Protein AF-A0A2A9P9K8-F1 (afdb_monomer)

Nearest PDB structures (foldseek):
  8hx8-assembly1_B  TM=4.890E-01  e=7.212E-25  Streptomyces venezuelae
  8hx8-assembly1_A  TM=4.805E-01  e=5.426E-25  Streptomyces venezuelae
  8hx7-assembly1_A  TM=4.599E-01  e=1.757E-21  Streptomyces venezuelae
  8gr3-assembly4_D  TM=8.710E-01  e=7.041E-13  Methanocaldococcus jannaschii DSM 2661
  7d95-assembly1_B  TM=8.627E-01  e=1.612E-11  Methanocaldococcus jannaschii DSM 2661

Organism: Ophiocordyceps unilateralis (NCBI:txid268505)

Foldseek 3Di:
DDDPDLDDPDDPAQAEEEEEDLPDPCSLLVLVLLCVLVHDSYFYAYAYLQQAHFPPDPDGGDDLVRVVVCLLQHLAYEYEAYDDALVDCSRRRSLLSVLPDFQHAYEYEASSQRVNQVNQQKDKDFDPVFFQQQDWFWKCFDCDQLCPPQHIWIFRAHGRMAIGLPLVVDDPVCCVPVQQAQGPRRNQKGQTIWTDDPPDIGGAKIAGNRGNYIYGNTDCSDPRTDCSSSSSSSRSSSSSNVSCVVVVRDRDNPPPPPSQSCNDCCNQVNDCVRPPCVPWQLNVLCCDDPNVPQFAFDWDKDWAADDPPDDPVNVCVVVVVDPVHDKDKDQQPQCPDPDDPVRFKIWIFPPLLQFWKWFAAQQDQWIKTWGHADPPGHIDIGTRGADQDPVRGGQLSRSVNSQVVSVVRNDDDDDDPDDPDQWDWDDDAAVLSVCCNSPNPPDDPDDPDPHTRDITTTGRAIKMDGPVTIMHIDTD

Structure (mmCIF, N/CA/C/O backbone):
data_AF-A0A2A9P9K8-F1
#
_entry.id   AF-A0A2A9P9K8-F1
#
loop_
_atom_site.group_PDB
_atom_site.id
_atom_site.type_symbol
_atom_site.label_atom_id
_atom_site.label_alt_id
_atom_site.label_comp_id
_atom_site.label_asym_id
_atom_site.label_entity_id
_atom_site.label_seq_id
_atom_site.pdbx_PDB_ins_code
_atom_site.Cartn_x
_atom_site.Cartn_y
_atom_site.Cartn_z
_atom_site.occupancy
_atom_site.B_iso_or_equiv
_atom_site.auth_seq_id
_atom_site.auth_comp_id
_atom_site.auth_asym_id
_atom_site.auth_atom_id
_atom_site.pdbx_PDB_model_num
ATOM 1 N N . MET A 1 1 ? -36.227 -5.722 -8.461 1.00 32.00 1 MET A N 1
ATOM 2 C CA . MET A 1 1 ? -35.498 -5.065 -7.355 1.00 32.00 1 MET A CA 1
ATOM 3 C C . MET A 1 1 ? -34.365 -4.278 -7.977 1.00 32.00 1 MET A C 1
ATOM 5 O O . MET A 1 1 ? -33.626 -4.856 -8.762 1.00 32.00 1 MET A O 1
ATOM 9 N N . ALA A 1 2 ? -34.315 -2.970 -7.740 1.00 25.69 2 ALA A N 1
ATOM 10 C CA . ALA A 1 2 ? -33.280 -2.108 -8.296 1.00 25.69 2 ALA A CA 1
ATOM 11 C C . ALA A 1 2 ? -31.915 -2.490 -7.704 1.00 25.69 2 ALA A C 1
ATOM 13 O O . ALA A 1 2 ? -31.801 -2.680 -6.495 1.00 25.69 2 ALA A O 1
ATOM 14 N N . VAL A 1 3 ? -30.907 -2.633 -8.565 1.00 25.88 3 VAL A N 1
ATOM 15 C CA . VAL A 1 3 ? -29.504 -2.746 -8.154 1.00 25.88 3 VAL A CA 1
ATOM 16 C C . VAL A 1 3 ? -29.149 -1.425 -7.463 1.00 25.88 3 VAL A C 1
ATOM 18 O O . VAL A 1 3 ? -29.351 -0.382 -8.087 1.00 25.88 3 VAL A O 1
ATOM 21 N N . PRO A 1 4 ? -28.702 -1.420 -6.194 1.00 31.06 4 PRO A N 1
ATOM 22 C CA . PRO A 1 4 ? -28.318 -0.182 -5.533 1.00 31.06 4 PRO A CA 1
ATOM 23 C C . PRO A 1 4 ? -27.170 0.468 -6.311 1.00 31.06 4 PRO A C 1
ATOM 25 O O . PRO A 1 4 ? -26.248 -0.211 -6.768 1.00 31.06 4 PRO A O 1
ATOM 28 N N . ASP A 1 5 ? -27.277 1.780 -6.495 1.00 34.22 5 ASP A N 1
ATOM 29 C CA . ASP A 1 5 ? -26.280 2.610 -7.162 1.00 34.22 5 ASP A CA 1
ATOM 30 C C . ASP A 1 5 ? -24.908 2.400 -6.494 1.00 34.22 5 ASP A C 1
ATOM 32 O O . ASP A 1 5 ? -24.740 2.627 -5.296 1.00 34.22 5 ASP A O 1
ATOM 36 N N . LYS A 1 6 ? -23.940 1.872 -7.255 1.00 40.66 6 LYS A N 1
ATOM 37 C CA . LYS A 1 6 ? -22.604 1.492 -6.759 1.00 40.66 6 LYS A CA 1
ATOM 38 C C . LYS A 1 6 ? -21.662 2.690 -6.602 1.00 40.66 6 LYS A C 1
ATOM 40 O O . LYS A 1 6 ? -20.523 2.513 -6.164 1.00 40.66 6 LYS A O 1
ATOM 45 N N . THR A 1 7 ? -22.100 3.891 -6.967 1.00 45.28 7 THR A N 1
ATOM 46 C CA . THR A 1 7 ? -21.270 5.092 -6.895 1.00 45.28 7 THR A CA 1
ATOM 47 C C . THR A 1 7 ? -21.115 5.572 -5.448 1.00 45.28 7 THR A C 1
ATOM 49 O O . THR A 1 7 ? -22.066 5.604 -4.670 1.00 45.28 7 THR A O 1
ATOM 52 N N . LEU A 1 8 ? -19.879 5.900 -5.046 1.00 53.38 8 LEU A N 1
ATOM 53 C CA . LEU A 1 8 ? -19.629 6.593 -3.778 1.00 53.38 8 LEU A CA 1
ATOM 54 C C . LEU A 1 8 ? -20.447 7.898 -3.785 1.00 53.38 8 LEU A C 1
ATOM 56 O O . LEU A 1 8 ? -20.422 8.600 -4.800 1.00 53.38 8 LEU A O 1
ATOM 60 N N . PRO A 1 9 ? -21.159 8.248 -2.697 1.00 48.91 9 PRO A N 1
ATOM 61 C CA . PRO A 1 9 ? -21.956 9.468 -2.662 1.00 48.91 9 PRO A CA 1
ATOM 62 C C . PRO A 1 9 ? -21.071 10.669 -3.001 1.00 48.91 9 PRO A C 1
ATOM 64 O O . PRO A 1 9 ? -19.981 10.812 -2.438 1.00 48.91 9 PRO A O 1
ATOM 67 N N . ALA A 1 10 ? -21.534 11.511 -3.932 1.00 47.47 10 ALA A N 1
ATOM 68 C CA . ALA A 1 10 ? -20.803 12.685 -4.398 1.00 47.47 10 ALA A CA 1
ATOM 69 C C . ALA A 1 10 ? -20.340 13.517 -3.194 1.00 47.47 10 ALA A C 1
ATOM 71 O O . ALA A 1 10 ? -21.149 14.070 -2.445 1.00 47.47 10 ALA A O 1
ATOM 72 N N . ALA A 1 11 ? -19.028 13.544 -2.956 1.00 51.94 11 ALA A N 1
ATOM 73 C CA . ALA A 1 11 ? -18.490 14.154 -1.756 1.00 51.94 11 ALA A CA 1
ATOM 74 C C . ALA A 1 11 ? -18.566 15.682 -1.878 1.00 51.94 11 ALA A C 1
ATOM 76 O O . ALA A 1 11 ? -18.046 16.283 -2.814 1.00 51.94 11 ALA A O 1
ATOM 77 N N . THR A 1 12 ? -19.202 16.327 -0.902 1.00 55.38 12 THR A N 1
ATOM 78 C CA . THR A 1 12 ? -19.266 17.795 -0.792 1.00 55.38 12 THR A CA 1
ATOM 79 C C . THR A 1 12 ? -17.935 18.412 -0.345 1.00 55.38 12 THR A C 1
ATOM 81 O O . THR A 1 12 ? -17.762 19.626 -0.417 1.00 55.38 12 THR A O 1
ATOM 84 N N . ARG A 1 13 ? -16.986 17.581 0.115 1.00 69.00 13 ARG A N 1
ATOM 85 C CA . ARG A 1 13 ? -15.635 17.951 0.562 1.00 69.00 13 ARG A CA 1
ATOM 86 C C . ARG A 1 13 ? -14.638 16.817 0.278 1.00 69.00 13 ARG A C 1
ATOM 88 O O . ARG A 1 13 ? -15.048 15.655 0.329 1.00 69.00 13 ARG A O 1
ATOM 95 N N . PRO A 1 14 ? -13.343 17.115 0.054 1.00 77.88 14 PRO A N 1
ATOM 96 C CA . PRO A 1 14 ? -12.322 16.088 -0.144 1.00 77.88 14 PRO A CA 1
ATOM 97 C C . PRO A 1 14 ? -12.231 15.163 1.073 1.00 77.88 14 PRO A C 1
ATOM 99 O O . PRO A 1 14 ? -12.346 15.624 2.213 1.00 77.88 14 PRO A O 1
ATOM 102 N N . ARG A 1 15 ? -12.059 13.863 0.832 1.00 86.69 15 ARG A N 1
ATOM 103 C CA . ARG A 1 15 ? -11.914 12.818 1.853 1.00 86.69 15 ARG A CA 1
ATOM 104 C C . ARG A 1 15 ? -10.463 12.717 2.304 1.00 86.69 15 ARG A C 1
ATOM 106 O O . ARG A 1 15 ? -9.562 12.962 1.509 1.00 86.69 15 ARG A O 1
ATOM 113 N N . ARG A 1 16 ? -10.227 12.368 3.568 1.00 90.31 16 ARG A N 1
ATOM 114 C CA . ARG A 1 16 ? -8.875 12.284 4.141 1.00 90.31 16 ARG A CA 1
ATOM 115 C C . ARG A 1 16 ? -8.648 10.923 4.781 1.00 90.31 16 ARG A C 1
ATOM 117 O O . ARG A 1 16 ? -9.420 10.526 5.649 1.00 90.31 16 ARG A O 1
ATOM 124 N N . ILE A 1 17 ? -7.580 10.241 4.387 1.00 92.56 17 ILE A N 1
ATOM 125 C CA . ILE A 1 17 ? -7.113 9.010 5.028 1.00 92.56 17 ILE A CA 1
ATOM 126 C C . ILE A 1 17 ? -5.748 9.273 5.658 1.00 92.56 17 ILE A C 1
ATOM 128 O O . ILE A 1 17 ? -4.880 9.876 5.027 1.00 92.56 17 ILE A O 1
ATOM 132 N N . LEU A 1 18 ? -5.568 8.812 6.893 1.00 93.38 18 LEU A N 1
ATOM 133 C CA . LEU A 1 18 ? -4.244 8.667 7.490 1.00 93.38 18 LEU A CA 1
ATOM 134 C C . LEU A 1 18 ? -3.729 7.266 7.168 1.00 93.38 18 LEU A C 1
ATOM 136 O O . LEU A 1 18 ? -4.405 6.281 7.450 1.00 93.38 18 LEU A O 1
ATOM 140 N N . PHE A 1 19 ? -2.549 7.170 6.581 1.00 93.38 19 PHE A N 1
ATOM 141 C CA . PHE A 1 19 ? -1.858 5.916 6.339 1.00 93.38 19 PHE A CA 1
ATOM 142 C C . PHE A 1 19 ? -0.693 5.801 7.318 1.00 93.38 19 PHE A C 1
ATOM 144 O O . PHE A 1 19 ? 0.174 6.672 7.350 1.00 93.38 19 PHE A O 1
ATOM 151 N N . LEU A 1 20 ? -0.674 4.735 8.110 1.00 93.31 20 LEU A N 1
ATOM 152 C CA . LEU A 1 20 ? 0.419 4.426 9.020 1.00 93.31 20 LEU A CA 1
ATOM 153 C C . LEU A 1 20 ? 1.390 3.460 8.339 1.00 93.31 20 LEU A C 1
ATOM 155 O O . LEU A 1 20 ? 1.051 2.299 8.106 1.00 93.31 20 LEU A O 1
ATOM 159 N N . ASP A 1 21 ? 2.580 3.956 8.013 1.00 90.31 21 ASP A N 1
ATOM 160 C CA . ASP A 1 21 ? 3.647 3.205 7.357 1.00 90.31 21 ASP A CA 1
ATOM 161 C C . ASP A 1 21 ? 4.525 2.494 8.390 1.00 90.31 21 ASP A C 1
ATOM 163 O O . ASP A 1 21 ? 5.209 3.135 9.192 1.00 90.31 21 ASP A O 1
ATOM 167 N N . ALA A 1 22 ? 4.534 1.162 8.350 1.00 88.19 22 ALA A N 1
ATOM 168 C CA . ALA A 1 22 ? 5.429 0.341 9.157 1.00 88.19 22 ALA A CA 1
ATOM 169 C C . ALA A 1 22 ? 6.751 0.033 8.434 1.00 88.19 22 ALA A C 1
ATOM 171 O O . ALA A 1 22 ? 7.277 -1.070 8.542 1.00 88.19 22 ALA A O 1
ATOM 172 N N . TYR A 1 23 ? 7.293 1.018 7.708 1.00 79.56 23 TYR A N 1
ATOM 173 C CA . TYR A 1 23 ? 8.540 0.935 6.939 1.00 79.56 23 TYR A CA 1
ATOM 174 C C . TYR A 1 23 ? 8.520 -0.150 5.857 1.00 79.56 23 TYR A C 1
ATOM 176 O O . TYR A 1 23 ? 9.484 -0.902 5.680 1.00 79.56 23 TYR A O 1
ATOM 184 N N . ASP A 1 24 ? 7.417 -0.225 5.115 1.00 81.69 24 ASP A N 1
ATOM 185 C CA . ASP A 1 24 ? 7.252 -1.200 4.042 1.00 81.69 24 ASP A CA 1
ATOM 186 C C . ASP A 1 24 ? 7.453 -0.580 2.656 1.00 81.69 24 ASP A C 1
ATOM 188 O O . ASP A 1 24 ? 6.965 0.505 2.336 1.00 81.69 24 ASP A O 1
ATOM 192 N N . SER A 1 25 ? 8.135 -1.314 1.775 1.00 78.81 25 SER A N 1
ATOM 193 C CA . SER A 1 25 ? 8.372 -0.881 0.394 1.00 78.81 25 SER A CA 1
ATOM 194 C C . SER A 1 25 ? 7.098 -0.750 -0.457 1.00 78.81 25 SER A C 1
ATOM 196 O O . SER A 1 25 ? 7.133 -0.111 -1.510 1.00 78.81 25 SER A O 1
ATOM 198 N N . PHE A 1 26 ? 5.976 -1.342 -0.034 1.00 81.31 26 PHE A N 1
ATOM 199 C CA . PHE A 1 26 ? 4.701 -1.333 -0.753 1.00 81.31 26 PHE A CA 1
ATOM 200 C C . PHE A 1 26 ? 3.759 -0.196 -0.343 1.00 81.31 26 PHE A C 1
ATOM 202 O O . PHE A 1 26 ? 2.723 -0.018 -0.990 1.00 81.31 26 PHE A O 1
ATOM 209 N N . THR A 1 27 ? 4.116 0.621 0.653 1.00 82.75 27 THR A N 1
ATOM 210 C CA . THR A 1 27 ? 3.301 1.756 1.124 1.00 82.75 27 THR A CA 1
ATOM 211 C C . THR A 1 27 ? 2.822 2.650 -0.022 1.00 82.75 27 THR A C 1
ATOM 213 O O . THR A 1 27 ? 1.626 2.922 -0.152 1.00 82.75 27 THR A O 1
ATOM 216 N N . ASN A 1 28 ? 3.719 3.015 -0.941 1.00 80.44 28 ASN A N 1
ATOM 217 C CA . ASN A 1 28 ? 3.374 3.878 -2.073 1.00 80.44 28 ASN A CA 1
ATOM 218 C C . ASN A 1 28 ? 2.382 3.227 -3.048 1.00 80.44 28 ASN A C 1
ATOM 220 O O . ASN A 1 28 ? 1.512 3.911 -3.590 1.00 80.44 28 ASN A O 1
ATOM 224 N N . ASN A 1 29 ? 2.474 1.910 -3.241 1.00 82.31 29 ASN A N 1
ATOM 225 C CA . ASN A 1 29 ? 1.565 1.170 -4.114 1.00 82.31 29 ASN A CA 1
ATOM 226 C C . ASN A 1 29 ? 0.159 1.099 -3.508 1.00 82.31 29 ASN A C 1
ATOM 228 O O . ASN A 1 29 ? -0.821 1.280 -4.226 1.00 82.31 29 ASN A O 1
ATOM 232 N N . ILE A 1 30 ? 0.047 0.899 -2.190 1.00 88.25 30 ILE A N 1
ATOM 233 C CA . ILE A 1 30 ? -1.256 0.873 -1.510 1.00 88.25 30 ILE A CA 1
ATOM 234 C C . ILE A 1 30 ? -1.915 2.243 -1.567 1.00 88.25 30 ILE A C 1
ATOM 236 O O . ILE A 1 30 ? -3.105 2.345 -1.847 1.00 88.25 30 ILE A O 1
ATOM 240 N N . VAL A 1 31 ? -1.169 3.318 -1.340 1.00 86.69 31 VAL A N 1
ATOM 241 C CA . VAL A 1 31 ? -1.761 4.654 -1.429 1.00 86.69 31 VAL A CA 1
ATOM 242 C C . VAL A 1 31 ? -2.148 5.009 -2.865 1.00 86.69 31 VAL A C 1
ATOM 244 O O . VAL A 1 31 ? -3.196 5.625 -3.066 1.00 86.69 31 VAL A O 1
ATOM 247 N N . ALA A 1 32 ? -1.370 4.591 -3.867 1.00 78.19 32 ALA A N 1
ATOM 248 C CA . ALA A 1 32 ? -1.773 4.718 -5.266 1.00 78.19 32 ALA A CA 1
ATOM 249 C C . ALA A 1 32 ? -3.079 3.953 -5.541 1.00 78.19 32 ALA A C 1
ATOM 251 O O . ALA A 1 32 ? -4.005 4.528 -6.112 1.00 78.19 32 ALA A O 1
ATOM 252 N N . LEU A 1 33 ? -3.192 2.712 -5.052 1.00 83.88 33 LEU A N 1
ATOM 253 C CA . LEU A 1 33 ? -4.418 1.917 -5.123 1.00 83.88 33 LEU A CA 1
ATOM 254 C C . LEU A 1 33 ? -5.598 2.633 -4.452 1.00 83.88 33 LEU A C 1
ATOM 256 O O . LEU A 1 33 ? -6.664 2.734 -5.047 1.00 83.88 33 LEU A O 1
ATOM 260 N N . LEU A 1 34 ? -5.424 3.157 -3.234 1.00 85.31 34 LEU A N 1
ATOM 261 C CA . LEU A 1 34 ? -6.483 3.872 -2.513 1.00 85.31 34 LEU A CA 1
ATOM 262 C C . LEU A 1 34 ? -7.006 5.058 -3.328 1.00 85.31 34 LEU A C 1
ATOM 264 O O . LEU A 1 34 ? -8.210 5.277 -3.389 1.00 85.31 34 LEU A O 1
ATOM 268 N N . LYS A 1 35 ? -6.122 5.810 -3.983 1.00 82.12 35 LYS A N 1
ATOM 269 C CA . LYS A 1 35 ? -6.522 6.950 -4.820 1.00 82.12 35 LYS A CA 1
ATOM 270 C C . LYS A 1 35 ? -7.211 6.534 -6.107 1.00 82.12 35 LYS A C 1
ATOM 272 O O . LYS A 1 35 ? -8.180 7.179 -6.497 1.00 82.12 35 LYS A O 1
ATOM 277 N N . ASP A 1 36 ? -6.721 5.481 -6.748 1.00 76.12 36 ASP A N 1
ATOM 278 C CA . ASP A 1 36 ? -7.315 4.941 -7.970 1.00 76.12 36 ASP A CA 1
ATOM 279 C C . ASP A 1 36 ? -8.734 4.418 -7.702 1.00 76.12 36 ASP A C 1
ATOM 281 O O . ASP A 1 36 ? -9.695 4.799 -8.367 1.00 76.12 36 ASP A O 1
ATOM 285 N N . VAL A 1 37 ? -8.883 3.629 -6.637 1.00 78.25 37 VAL A N 1
ATOM 286 C CA . VAL A 1 37 ? -10.129 2.941 -6.283 1.00 78.25 37 VAL A CA 1
ATOM 287 C C . VAL A 1 37 ? -11.163 3.874 -5.645 1.00 78.25 37 VAL A C 1
ATOM 289 O O . VAL A 1 37 ? -12.364 3.697 -5.854 1.00 78.25 37 VAL A O 1
ATOM 292 N N . LEU A 1 38 ? -10.730 4.853 -4.843 1.00 82.44 38 LEU A N 1
ATOM 293 C CA . LEU A 1 38 ? -11.629 5.744 -4.091 1.00 82.44 38 LEU A CA 1
ATOM 294 C C . LEU A 1 38 ? -11.810 7.122 -4.753 1.00 82.44 38 LEU A C 1
ATOM 296 O O . LEU A 1 38 ? -12.701 7.879 -4.362 1.00 82.44 38 LEU A O 1
ATOM 300 N N . GLY A 1 39 ? -11.010 7.434 -5.776 1.00 69.38 39 GLY A N 1
ATOM 301 C CA . GLY A 1 39 ? -11.164 8.594 -6.651 1.00 69.38 39 GLY A CA 1
ATOM 302 C C . GLY A 1 39 ? -10.363 9.846 -6.261 1.00 69.38 39 GLY A C 1
ATOM 303 O O . GLY A 1 39 ? -9.800 9.981 -5.175 1.00 69.38 39 GLY A O 1
ATOM 304 N N . CYS A 1 40 ? -10.361 10.823 -7.176 1.00 55.31 40 CYS A N 1
ATOM 305 C CA . CYS A 1 40 ? -9.473 11.997 -7.172 1.00 55.31 40 CYS A CA 1
ATOM 306 C C . CYS A 1 40 ? -9.689 13.015 -6.035 1.00 55.31 40 CYS A C 1
ATOM 308 O O . CYS A 1 40 ? -8.924 13.968 -5.922 1.00 55.31 40 CYS A O 1
ATOM 310 N N . GLN A 1 41 ? -10.737 12.868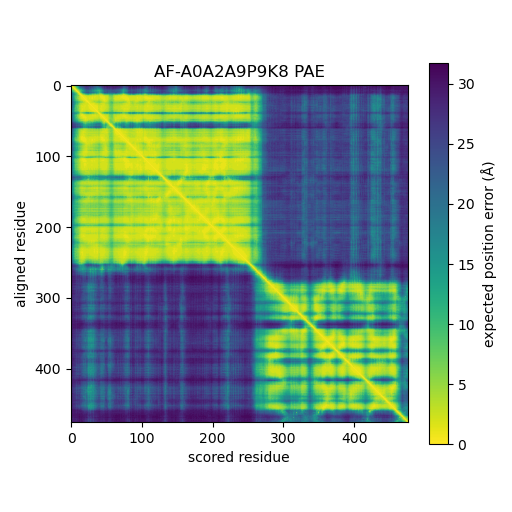 -5.220 1.00 71.94 41 GLN A N 1
ATOM 311 C CA . GLN A 1 41 ? -10.998 13.750 -4.074 1.00 71.94 41 GLN A CA 1
ATOM 312 C C . GLN A 1 41 ? -10.475 13.176 -2.750 1.00 71.94 41 GLN A C 1
ATOM 314 O O . GLN A 1 41 ? -10.848 13.665 -1.683 1.00 71.94 41 GLN A O 1
ATOM 319 N N . LEU A 1 42 ? -9.633 12.143 -2.805 1.00 79.75 42 LEU A N 1
ATOM 320 C CA . LEU A 1 42 ? -8.982 11.556 -1.644 1.00 79.75 42 LEU A CA 1
ATOM 321 C C . LEU A 1 42 ? -7.593 12.166 -1.423 1.00 79.75 42 LEU A C 1
ATOM 323 O O . LEU A 1 42 ? -6.719 12.095 -2.282 1.00 79.75 42 LEU A O 1
ATOM 327 N N . THR A 1 43 ? -7.370 12.689 -0.225 1.00 84.94 43 THR A N 1
ATOM 328 C CA . THR A 1 43 ? -6.047 13.039 0.288 1.00 84.94 43 THR A CA 1
ATOM 329 C C . THR A 1 43 ? -5.562 11.937 1.220 1.00 84.94 43 THR A C 1
ATOM 331 O O . THR A 1 43 ? -6.291 11.545 2.135 1.00 84.94 43 THR A O 1
ATOM 334 N N . VAL A 1 44 ? -4.330 11.464 1.023 1.00 84.88 44 VAL A N 1
ATOM 335 C CA . VAL A 1 44 ? -3.705 10.487 1.919 1.00 84.88 44 VAL A CA 1
ATOM 336 C C . VAL A 1 44 ? -2.496 11.128 2.584 1.00 84.88 44 VAL A C 1
ATOM 338 O O . VAL A 1 44 ? -1.577 11.585 1.910 1.00 84.88 44 VAL A O 1
ATOM 341 N N . GLN A 1 45 ? -2.514 11.175 3.911 1.00 85.25 45 GLN A N 1
ATOM 342 C CA . GLN A 1 45 ? -1.373 11.607 4.708 1.00 85.25 45 GLN A CA 1
ATOM 343 C C . GLN A 1 45 ? -0.663 10.371 5.233 1.00 85.25 45 GLN A C 1
ATOM 345 O O . GLN A 1 45 ? -1.311 9.519 5.832 1.00 85.25 45 GLN A O 1
ATOM 350 N N . VAL A 1 46 ? 0.643 10.273 5.014 1.00 84.69 46 VAL A N 1
ATOM 351 C CA . VAL A 1 46 ? 1.437 9.146 5.505 1.00 84.69 46 VAL A CA 1
ATOM 352 C C . VAL A 1 46 ? 2.199 9.573 6.764 1.00 84.69 46 VAL A C 1
ATOM 354 O O . VAL A 1 46 ? 2.812 10.640 6.788 1.00 84.69 46 VAL A O 1
ATOM 357 N N . LEU A 1 47 ? 2.135 8.748 7.807 1.00 86.44 47 LEU A N 1
ATOM 358 C CA . LEU A 1 47 ? 2.861 8.890 9.071 1.00 86.44 47 LEU A CA 1
ATOM 359 C C . LEU A 1 47 ? 3.545 7.555 9.372 1.00 86.44 47 LEU A C 1
ATOM 361 O O . LEU A 1 47 ? 2.931 6.507 9.183 1.00 86.44 47 LEU A O 1
ATOM 365 N N . HIS A 1 48 ? 4.785 7.562 9.848 1.00 87.50 48 HIS A N 1
ATOM 366 C CA . HIS A 1 48 ? 5.428 6.321 10.264 1.00 87.50 48 HIS A CA 1
ATOM 367 C C . HIS A 1 48 ? 4.819 5.790 11.565 1.00 87.50 48 HIS A C 1
ATOM 369 O O . HIS A 1 48 ? 4.308 6.534 12.405 1.00 87.50 48 HIS A O 1
ATOM 375 N N . MET A 1 49 ? 4.867 4.471 11.743 1.00 85.19 49 MET A N 1
ATOM 376 C CA . MET A 1 49 ? 4.319 3.803 12.927 1.00 85.19 49 MET A CA 1
ATOM 377 C C . MET A 1 49 ? 4.952 4.258 14.254 1.00 85.19 49 MET A C 1
ATOM 379 O O . MET A 1 49 ? 4.358 4.063 15.310 1.00 85.19 49 MET A O 1
ATOM 383 N N . ASP A 1 50 ? 6.142 4.853 14.227 1.00 85.19 50 ASP A N 1
ATOM 384 C CA . ASP A 1 50 ? 6.841 5.418 15.382 1.00 85.19 50 ASP A CA 1
ATOM 385 C C . ASP A 1 50 ? 6.497 6.902 15.612 1.00 85.19 50 ASP A C 1
ATOM 387 O O . ASP A 1 50 ? 7.205 7.594 16.339 1.00 85.19 50 ASP A O 1
ATOM 391 N N . LEU A 1 51 ? 5.385 7.364 15.023 1.00 83.38 51 LEU A N 1
ATOM 392 C CA . LEU A 1 51 ? 4.841 8.724 15.099 1.00 83.38 51 LEU A CA 1
ATOM 393 C C . LEU A 1 51 ? 5.723 9.804 14.461 1.00 83.38 51 LEU A C 1
ATOM 395 O O . LEU A 1 51 ? 5.478 10.998 14.653 1.00 83.38 51 LEU A O 1
ATOM 399 N N . LYS A 1 52 ? 6.699 9.398 13.645 1.00 74.19 52 LYS A N 1
ATOM 400 C CA . LYS A 1 52 ? 7.511 10.318 12.855 1.00 74.19 52 LYS A CA 1
ATOM 401 C C . LYS A 1 52 ? 6.835 10.674 11.541 1.00 74.19 52 LYS A C 1
ATOM 403 O O . LYS A 1 52 ? 6.247 9.832 10.857 1.00 74.19 52 LYS A O 1
ATOM 408 N N . THR A 1 53 ? 6.932 11.941 11.176 1.00 65.94 53 THR A N 1
ATOM 409 C CA . THR A 1 53 ? 6.552 12.448 9.857 1.00 65.94 53 THR A CA 1
ATOM 410 C C . THR A 1 53 ? 7.722 12.284 8.880 1.00 65.94 53 THR A C 1
ATOM 412 O O . THR A 1 53 ? 8.848 12.000 9.286 1.00 65.94 53 THR A O 1
ATOM 415 N N . PHE A 1 54 ? 7.474 12.425 7.575 1.00 61.25 54 PHE A N 1
ATOM 416 C CA . PHE A 1 54 ? 8.570 12.509 6.602 1.00 61.25 54 PHE A CA 1
ATOM 417 C C . PHE A 1 54 ? 9.440 13.741 6.887 1.00 61.25 54 PHE A C 1
ATOM 419 O O . PHE A 1 54 ? 8.905 14.777 7.281 1.00 61.25 54 PHE A O 1
ATOM 426 N N . ASP A 1 55 ? 10.740 13.661 6.574 1.00 51.0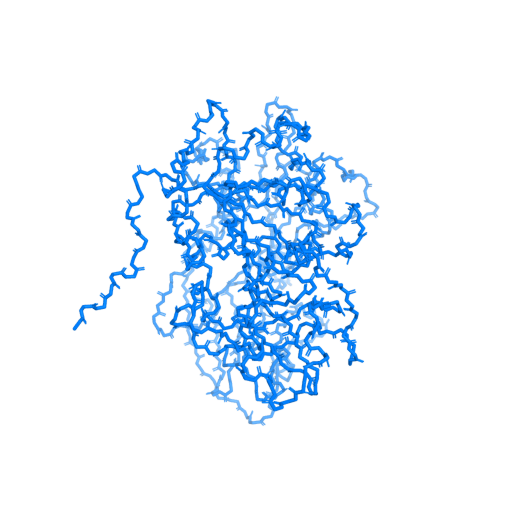0 55 ASP A N 1
ATOM 427 C CA . ASP A 1 55 ? 11.754 14.723 6.758 1.00 51.00 55 ASP A CA 1
ATOM 428 C C . ASP A 1 55 ? 11.346 16.116 6.203 1.00 51.00 55 ASP A C 1
ATOM 430 O O . ASP A 1 55 ? 11.962 17.129 6.531 1.00 51.00 55 ASP A O 1
ATOM 434 N N . SER A 1 56 ? 10.309 16.197 5.359 1.00 46.16 56 SER A N 1
ATOM 435 C CA . SER A 1 56 ? 9.761 17.430 4.777 1.00 46.16 56 SER A CA 1
ATOM 436 C C . SER A 1 56 ? 8.635 18.116 5.578 1.00 46.16 56 SER A C 1
ATOM 438 O O . SER A 1 56 ? 8.155 19.164 5.140 1.00 46.16 56 SER A O 1
ATOM 440 N N . ASP A 1 57 ? 8.156 17.544 6.688 1.00 48.50 57 ASP A N 1
ATOM 441 C CA . ASP A 1 57 ? 7.086 18.138 7.508 1.00 48.50 57 ASP A CA 1
ATOM 442 C C . ASP A 1 57 ? 7.667 19.140 8.537 1.00 48.50 57 ASP A C 1
ATOM 444 O O . ASP A 1 57 ? 8.577 18.789 9.288 1.00 48.50 57 ASP A O 1
ATOM 448 N N . PRO A 1 58 ? 7.178 20.396 8.606 1.00 47.59 58 PRO A N 1
ATOM 449 C CA . PRO A 1 58 ? 7.691 21.413 9.531 1.00 47.59 58 PRO A CA 1
ATOM 450 C C . PRO A 1 58 ? 7.483 21.112 11.027 1.00 47.59 58 PRO A C 1
ATOM 452 O O . PRO A 1 58 ? 8.093 21.791 11.853 1.00 47.59 58 PRO A O 1
ATOM 455 N N . SER A 1 59 ? 6.633 20.142 11.389 1.00 55.41 59 SER A N 1
ATOM 456 C CA . SER A 1 59 ? 6.428 19.701 12.777 1.00 55.41 59 SER A CA 1
ATOM 457 C C . SER A 1 59 ? 6.864 18.238 12.931 1.00 55.41 59 SER A C 1
ATOM 459 O O . SER A 1 59 ? 6.042 17.343 12.710 1.00 55.41 59 SER A O 1
ATOM 461 N N . PRO A 1 60 ? 8.131 17.978 13.291 1.00 51.47 60 PRO A N 1
ATOM 462 C CA . PRO A 1 60 ? 8.619 16.622 13.491 1.00 51.47 60 PRO A CA 1
ATOM 463 C C . PRO A 1 60 ? 8.018 16.017 14.769 1.00 51.47 60 PRO A C 1
ATOM 465 O O . PRO A 1 60 ? 7.864 16.714 15.769 1.00 51.47 60 PRO A O 1
ATOM 468 N N . ASP A 1 61 ? 7.696 14.727 14.691 1.00 67.31 61 ASP A N 1
ATOM 469 C CA . ASP A 1 61 ? 7.359 13.799 15.781 1.00 67.31 61 ASP A CA 1
ATOM 470 C C . ASP A 1 61 ? 6.087 14.113 16.590 1.00 67.31 61 ASP A C 1
ATOM 472 O O . ASP A 1 61 ? 6.055 14.983 17.458 1.00 67.31 61 ASP A O 1
ATOM 476 N N . TRP A 1 62 ? 5.013 13.357 16.337 1.00 73.81 62 TRP A N 1
ATOM 477 C CA . TRP A 1 62 ? 3.784 13.464 17.128 1.00 73.81 62 TRP A CA 1
ATOM 478 C C . TRP A 1 62 ? 3.946 12.718 18.452 1.00 73.81 62 TRP A C 1
ATOM 480 O O . TRP A 1 62 ? 4.435 11.589 18.498 1.00 73.81 62 TRP A O 1
ATOM 490 N N . THR A 1 63 ? 3.464 13.308 19.541 1.00 85.50 63 THR A N 1
ATOM 491 C CA . THR A 1 63 ? 3.266 12.556 20.785 1.00 85.50 63 THR A CA 1
ATOM 492 C C . THR A 1 63 ? 2.071 11.594 20.655 1.00 85.50 63 THR A C 1
ATOM 494 O O . THR A 1 63 ? 1.189 11.813 19.818 1.00 85.50 63 THR A O 1
ATOM 497 N N . PRO A 1 64 ? 1.989 10.526 21.473 1.00 87.69 64 PRO A N 1
ATOM 498 C CA . PRO A 1 64 ? 0.827 9.635 21.494 1.00 87.69 64 PRO A CA 1
ATOM 499 C C . PRO A 1 64 ? -0.514 10.359 21.682 1.00 87.69 64 PRO A C 1
ATOM 501 O O . PRO A 1 64 ? -1.485 10.018 21.009 1.00 87.69 64 PRO A O 1
ATOM 504 N N . ASP A 1 65 ? -0.553 11.379 22.542 1.00 86.94 65 ASP A N 1
ATOM 505 C CA . ASP A 1 65 ? -1.767 12.159 22.808 1.00 86.94 65 ASP A CA 1
ATOM 506 C C . ASP A 1 65 ? -2.158 13.003 21.586 1.00 86.94 65 ASP A C 1
ATOM 508 O O . ASP A 1 65 ? -3.299 12.953 21.127 1.00 86.94 65 ASP A O 1
ATOM 512 N N . GLU A 1 66 ? -1.190 13.692 20.970 1.00 86.62 66 GLU A N 1
ATOM 513 C CA . GLU A 1 66 ? -1.431 14.439 19.732 1.00 86.62 66 GLU A CA 1
ATOM 514 C C . GLU A 1 66 ? -1.872 13.535 18.584 1.00 86.62 66 GLU A C 1
ATOM 516 O O . GLU A 1 66 ? -2.705 13.937 17.771 1.00 86.62 66 GLU A O 1
ATOM 521 N N . PHE A 1 67 ? -1.318 12.325 18.493 1.00 89.38 67 PHE A N 1
ATOM 522 C CA . PHE A 1 67 ? -1.740 11.344 17.504 1.00 89.38 67 PHE A CA 1
ATOM 523 C C . PHE A 1 67 ? -3.222 11.018 17.663 1.00 89.38 67 PHE A C 1
ATOM 525 O O . PHE A 1 67 ? -3.962 11.131 16.684 1.00 89.38 67 PHE A O 1
ATOM 532 N N . VAL A 1 68 ? -3.660 10.682 18.880 1.00 89.94 68 VAL A N 1
ATOM 533 C CA . VAL A 1 68 ? -5.062 10.359 19.179 1.00 89.94 68 VAL A CA 1
ATOM 534 C C . VAL A 1 68 ? -5.980 11.544 18.880 1.00 89.94 68 VAL A C 1
ATOM 536 O O . VAL A 1 68 ? -6.976 11.373 18.173 1.00 89.94 68 VAL A O 1
ATOM 539 N N . ASP A 1 69 ? -5.618 12.751 19.315 1.00 87.12 69 ASP A N 1
ATOM 540 C CA . ASP A 1 69 ? -6.401 13.965 19.053 1.00 87.12 69 ASP A CA 1
ATOM 541 C C . ASP A 1 69 ? -6.545 14.238 17.547 1.00 87.12 69 ASP A C 1
ATOM 543 O O . ASP A 1 69 ? -7.626 14.574 17.043 1.00 87.12 69 ASP A O 1
ATOM 547 N N . ARG A 1 70 ? -5.466 14.031 16.783 1.00 87.38 70 ARG A N 1
ATOM 548 C CA . ARG A 1 70 ? -5.441 14.256 15.331 1.00 87.38 70 ARG A CA 1
ATOM 549 C C . ARG A 1 70 ? -6.214 13.206 14.542 1.00 87.38 70 ARG A C 1
ATOM 551 O O . ARG A 1 70 ? -6.589 13.494 13.403 1.00 87.38 70 ARG A O 1
ATOM 558 N N . LEU A 1 71 ? -6.552 12.044 15.113 1.00 90.44 71 LEU A N 1
ATOM 559 C CA . LEU A 1 71 ? -7.410 11.058 14.440 1.00 90.44 71 LEU A CA 1
ATOM 560 C C . LEU A 1 71 ? -8.756 11.667 14.026 1.00 90.44 71 LEU A C 1
ATOM 562 O O . LEU A 1 71 ? -9.309 11.276 12.998 1.00 90.44 71 LEU A O 1
ATOM 566 N N . ALA A 1 72 ? -9.270 12.662 14.761 1.00 89.25 72 ALA A N 1
ATOM 567 C CA . ALA A 1 72 ? -10.498 13.392 14.429 1.00 89.25 72 ALA A CA 1
ATOM 568 C C . ALA A 1 72 ? -10.436 14.147 13.081 1.00 89.25 72 ALA A C 1
ATOM 570 O O . ALA A 1 72 ? -11.481 14.469 12.508 1.00 89.25 72 ALA A O 1
ATOM 571 N N . ALA A 1 73 ? -9.238 14.400 12.545 1.00 88.50 73 ALA A N 1
ATOM 572 C CA . ALA A 1 73 ? -9.022 15.098 11.279 1.00 88.50 73 ALA A CA 1
ATOM 573 C C . ALA A 1 73 ? -9.099 14.190 10.035 1.00 88.50 73 ALA A C 1
ATOM 575 O O . ALA A 1 73 ? -9.015 14.699 8.914 1.00 88.50 73 ALA A O 1
ATOM 576 N N . PHE A 1 74 ? -9.301 12.878 10.200 1.00 91.50 74 PHE A N 1
ATOM 577 C CA . PHE A 1 74 ? -9.368 11.906 9.100 1.00 91.50 74 PHE A CA 1
ATOM 578 C C . PHE A 1 74 ? -10.741 11.235 8.998 1.00 91.50 74 PHE A C 1
ATOM 580 O O . PHE A 1 74 ? -11.463 11.102 9.982 1.00 91.50 74 PHE A O 1
ATOM 587 N N . ASP A 1 75 ? -11.144 10.818 7.802 1.00 93.00 75 ASP A N 1
ATOM 588 C CA . ASP A 1 75 ? -12.365 10.033 7.595 1.00 93.00 75 ASP A CA 1
ATOM 589 C C . ASP A 1 75 ? -12.128 8.546 7.935 1.00 93.00 75 ASP A C 1
ATOM 591 O O . ASP A 1 75 ? -13.027 7.890 8.456 1.00 93.00 75 ASP A O 1
ATOM 595 N N . ALA A 1 76 ? -10.919 8.030 7.700 1.00 95.50 76 ALA A N 1
ATOM 596 C CA . ALA A 1 76 ? -10.506 6.676 8.066 1.00 95.50 76 ALA A CA 1
ATOM 597 C C . ALA A 1 76 ? -8.978 6.585 8.224 1.00 95.50 76 ALA A C 1
ATOM 599 O O . ALA A 1 76 ? -8.247 7.487 7.802 1.00 95.50 76 ALA A O 1
ATOM 600 N N . VAL A 1 77 ? -8.501 5.483 8.803 1.00 96.75 77 VAL A N 1
ATOM 601 C CA . VAL A 1 77 ? -7.073 5.172 8.957 1.00 96.75 77 VAL A CA 1
ATOM 602 C C . VAL A 1 77 ? -6.753 3.844 8.274 1.00 96.75 77 VAL A C 1
ATOM 604 O O . VAL A 1 77 ? -7.558 2.914 8.292 1.00 96.75 77 VAL A O 1
ATOM 607 N N . VAL A 1 78 ? -5.573 3.736 7.675 1.00 97.50 78 VAL A N 1
ATOM 608 C CA . VAL A 1 78 ? -5.040 2.484 7.133 1.00 97.50 78 VAL A CA 1
ATOM 609 C C . VAL A 1 78 ? -3.740 2.160 7.858 1.00 97.50 78 VAL A C 1
ATOM 611 O O . VAL A 1 78 ? -2.809 2.957 7.822 1.00 97.50 78 VAL A O 1
ATOM 614 N N . CYS A 1 79 ? -3.667 0.999 8.505 1.00 96.94 79 CYS A N 1
ATOM 615 C CA . CYS A 1 79 ? -2.420 0.447 9.032 1.00 96.94 79 CYS A CA 1
ATOM 616 C C . CYS A 1 79 ? -1.779 -0.405 7.941 1.00 96.94 79 CYS A C 1
ATOM 618 O O . CYS A 1 79 ? -2.333 -1.444 7.564 1.00 96.94 79 CYS A O 1
ATOM 620 N N . GLY A 1 80 ? -0.647 0.055 7.418 1.00 94.25 80 GLY A N 1
ATOM 621 C CA . GLY A 1 80 ? 0.044 -0.584 6.310 1.00 94.25 80 GLY A CA 1
ATOM 622 C C . GLY A 1 80 ? 0.679 -1.939 6.654 1.00 94.25 80 GLY A C 1
ATOM 623 O O . GLY A 1 80 ? 0.697 -2.363 7.817 1.00 94.25 80 GLY A O 1
ATOM 624 N N . PRO A 1 81 ? 1.211 -2.628 5.628 1.00 92.94 81 PRO A N 1
ATOM 625 C CA . PRO A 1 81 ? 2.111 -3.758 5.812 1.00 92.94 81 PRO A CA 1
ATOM 626 C C . PRO A 1 81 ? 3.429 -3.298 6.452 1.00 92.94 81 PRO A C 1
ATOM 628 O O . PRO A 1 81 ? 3.687 -2.102 6.571 1.00 92.94 81 PRO A O 1
ATOM 631 N N . GLY A 1 82 ? 4.253 -4.259 6.861 1.00 86.62 82 GLY A N 1
ATOM 632 C CA . GLY A 1 82 ? 5.571 -4.006 7.428 1.00 86.62 82 GLY A CA 1
ATOM 633 C C . GLY A 1 82 ? 6.336 -5.297 7.708 1.00 86.62 82 GLY A C 1
ATOM 634 O O . GLY A 1 82 ? 5.729 -6.373 7.802 1.00 86.62 82 GLY A O 1
ATOM 635 N N . PRO A 1 83 ? 7.669 -5.217 7.846 1.00 81.69 83 PRO A N 1
ATOM 636 C CA . PRO A 1 83 ? 8.480 -6.319 8.330 1.00 81.69 83 PRO A CA 1
ATOM 637 C C . PRO A 1 83 ? 8.286 -6.526 9.841 1.00 81.69 83 PRO A C 1
ATOM 639 O O . PRO A 1 83 ? 7.701 -5.708 10.542 1.00 81.69 83 PRO A O 1
ATOM 642 N N . GLY A 1 84 ? 8.841 -7.619 10.365 1.00 85.94 84 GLY A N 1
ATOM 643 C CA . GLY A 1 84 ? 8.857 -7.877 11.806 1.00 85.94 84 GLY A CA 1
ATOM 644 C C . GLY A 1 84 ? 7.683 -8.724 12.286 1.00 85.94 84 GLY A C 1
ATOM 645 O O . GLY A 1 84 ? 7.228 -9.633 11.586 1.00 85.94 84 GLY A O 1
ATOM 646 N N . SER A 1 85 ? 7.266 -8.507 13.532 1.00 87.44 85 SER A N 1
ATOM 647 C CA . SER A 1 85 ? 6.228 -9.297 14.192 1.00 87.44 85 SER A CA 1
ATOM 648 C C . SER A 1 85 ? 5.255 -8.415 14.973 1.00 87.44 85 SER A C 1
ATOM 650 O O . SER A 1 85 ? 5.695 -7.595 15.777 1.00 87.44 85 SER A O 1
ATOM 652 N N . PRO A 1 86 ? 3.936 -8.666 14.883 1.00 90.00 86 PRO A N 1
ATOM 653 C CA . PRO A 1 86 ? 2.929 -7.940 15.662 1.00 90.00 86 PRO A CA 1
ATOM 654 C C . PRO A 1 86 ? 3.065 -8.135 17.183 1.00 90.00 86 PRO A C 1
ATOM 656 O O . PRO A 1 86 ? 2.452 -7.408 17.960 1.00 90.00 86 PRO A O 1
ATOM 659 N N . LEU A 1 87 ? 3.851 -9.130 17.613 1.00 89.50 87 LEU A N 1
ATOM 660 C CA . LEU A 1 87 ? 4.147 -9.412 19.020 1.00 89.50 87 LEU A CA 1
ATOM 661 C C . LEU A 1 87 ? 5.258 -8.515 19.588 1.00 89.50 87 LEU A C 1
ATOM 663 O O . LEU A 1 87 ? 5.544 -8.587 20.781 1.00 89.50 87 LEU A O 1
ATOM 667 N N . ARG A 1 88 ? 5.923 -7.715 18.747 1.00 87.19 88 ARG A N 1
ATOM 668 C CA . ARG A 1 88 ? 6.997 -6.806 19.149 1.00 87.19 88 ARG A CA 1
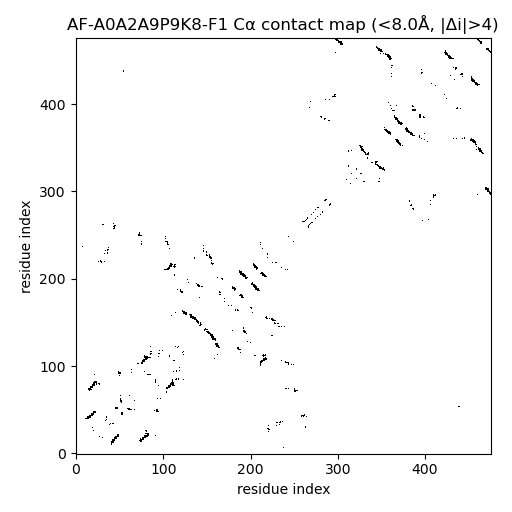ATOM 669 C C . ARG A 1 88 ? 6.515 -5.371 19.053 1.00 87.19 88 ARG A C 1
ATOM 671 O O . ARG A 1 88 ? 6.183 -4.889 17.981 1.00 87.19 88 ARG A O 1
ATOM 678 N N . ASP A 1 89 ? 6.551 -4.669 20.174 1.00 85.06 89 ASP A N 1
ATOM 679 C CA . ASP A 1 89 ? 6.066 -3.290 20.286 1.00 85.06 89 ASP A CA 1
ATOM 680 C C . ASP A 1 89 ? 6.772 -2.336 19.318 1.00 85.06 89 ASP A C 1
ATOM 682 O O . ASP A 1 89 ? 6.121 -1.494 18.702 1.00 85.06 89 ASP A O 1
ATOM 686 N N . ALA A 1 90 ? 8.078 -2.535 19.129 1.00 82.31 90 ALA A N 1
ATOM 687 C CA . ALA A 1 90 ? 8.901 -1.763 18.204 1.00 82.31 90 ALA A CA 1
ATOM 688 C C . ALA A 1 90 ? 8.524 -1.949 16.723 1.00 82.31 90 ALA A C 1
ATOM 690 O O . ALA A 1 90 ? 8.868 -1.090 15.922 1.00 82.31 90 ALA A O 1
ATOM 691 N N . ASP A 1 91 ? 7.818 -3.030 16.374 1.00 83.06 91 ASP A N 1
ATOM 692 C CA . ASP A 1 91 ? 7.432 -3.340 14.992 1.00 83.06 91 ASP A CA 1
ATOM 693 C C . ASP A 1 91 ? 5.998 -2.859 14.672 1.00 83.06 91 ASP A C 1
ATOM 695 O O . ASP A 1 91 ? 5.596 -2.872 13.515 1.00 83.06 91 ASP A O 1
ATOM 699 N N . VAL A 1 92 ? 5.199 -2.451 15.674 1.00 86.69 92 VAL A N 1
ATOM 700 C CA . VAL A 1 92 ? 3.792 -2.021 15.477 1.00 86.69 92 VAL A CA 1
ATOM 701 C C . VAL A 1 92 ? 3.484 -0.600 15.942 1.00 86.69 92 VAL A C 1
ATOM 703 O O . VAL A 1 92 ? 2.555 0.016 15.419 1.00 86.69 92 VAL A O 1
ATOM 706 N N . GLY A 1 93 ? 4.209 -0.085 16.941 1.00 89.94 93 GLY A N 1
ATOM 707 C CA . GLY A 1 93 ? 4.090 1.286 17.446 1.00 89.94 93 GLY A CA 1
ATOM 708 C C . GLY A 1 93 ? 2.651 1.795 17.577 1.00 89.94 93 GLY A C 1
ATOM 709 O O . GLY A 1 93 ? 1.838 1.242 18.326 1.00 89.94 93 GLY A O 1
ATOM 710 N N . ALA A 1 94 ? 2.337 2.845 16.816 1.00 90.88 94 ALA A N 1
ATOM 711 C CA . ALA A 1 94 ? 1.066 3.562 16.804 1.00 90.88 94 ALA A CA 1
ATOM 712 C C . ALA A 1 94 ? -0.159 2.687 16.493 1.00 90.88 94 ALA A C 1
ATOM 714 O O . ALA A 1 94 ? -1.272 3.056 16.872 1.00 90.88 94 ALA A O 1
ATOM 715 N N . PHE A 1 95 ? 0.011 1.508 15.878 1.00 93.81 95 PHE A N 1
ATOM 716 C CA . PHE A 1 95 ? -1.106 0.586 15.640 1.00 93.81 95 PHE A CA 1
ATOM 717 C C . PHE A 1 95 ? -1.801 0.222 16.960 1.00 93.81 95 PHE A C 1
ATOM 719 O O . PHE A 1 95 ? -3.026 0.193 17.026 1.00 93.81 95 PHE A O 1
ATOM 726 N N . LYS A 1 96 ? -1.040 0.018 18.046 1.00 91.38 96 LYS A N 1
ATOM 727 C CA . LYS A 1 96 ? -1.606 -0.329 19.361 1.00 91.38 96 LYS A CA 1
ATOM 728 C C . LYS A 1 96 ? -2.459 0.789 19.953 1.00 91.38 96 LYS A C 1
ATOM 730 O O . LYS A 1 96 ? -3.505 0.501 20.528 1.00 91.38 96 LYS A O 1
ATOM 735 N N . LEU A 1 97 ? -2.019 2.038 19.797 1.00 91.38 97 LEU A N 1
ATOM 736 C CA . LEU A 1 97 ? -2.771 3.216 20.236 1.00 91.38 97 LEU A CA 1
ATOM 737 C C . LEU A 1 97 ? -4.088 3.332 19.465 1.00 91.38 97 LEU A C 1
ATOM 739 O O . LEU A 1 97 ? -5.116 3.701 20.030 1.00 91.38 97 LEU A O 1
ATOM 743 N N . LEU A 1 98 ? -4.061 2.975 18.178 1.00 93.25 98 LEU A N 1
ATOM 744 C CA . LEU A 1 98 ? -5.229 3.005 17.310 1.00 93.25 98 LEU A CA 1
ATOM 745 C C . LEU A 1 98 ? -6.263 1.932 17.681 1.00 93.25 98 LEU A C 1
ATOM 747 O O . LEU A 1 98 ? -7.456 2.224 17.704 1.00 93.25 98 LEU A O 1
ATOM 751 N N . TRP A 1 99 ? -5.830 0.715 18.028 1.00 94.44 99 TRP A N 1
ATOM 752 C CA . TRP A 1 99 ? -6.745 -0.368 18.423 1.00 94.44 99 TRP A CA 1
ATOM 753 C C . TRP A 1 99 ? -7.464 -0.121 19.750 1.00 94.44 99 TRP A C 1
ATOM 755 O O . TRP A 1 99 ? -8.533 -0.688 19.975 1.00 94.44 99 TRP A O 1
ATOM 765 N N . GLN A 1 100 ? -6.925 0.765 20.590 1.00 92.94 100 GLN A N 1
ATOM 766 C CA . GLN A 1 100 ? -7.573 1.228 21.819 1.00 92.94 100 GLN A CA 1
ATOM 767 C C . GLN A 1 100 ? -8.704 2.234 21.562 1.00 92.94 100 GLN A C 1
ATOM 769 O O . GLN A 1 100 ? -9.498 2.486 22.465 1.00 92.94 100 GLN A O 1
ATOM 774 N N . GLN A 1 101 ? -8.799 2.794 20.353 1.00 91.94 101 GLN A N 1
ATOM 775 C CA . GLN A 1 101 ? -9.852 3.740 19.994 1.00 91.94 101 GLN A CA 1
ATOM 776 C C . GLN A 1 101 ? -11.161 3.015 19.664 1.00 91.94 101 GLN A C 1
ATOM 778 O O . GLN A 1 101 ? -11.168 1.857 19.254 1.00 91.94 101 GLN A O 1
ATOM 783 N N . ASP A 1 102 ? -12.287 3.716 19.793 1.00 84.69 102 ASP A N 1
ATOM 784 C CA . ASP A 1 102 ? -13.609 3.132 19.521 1.00 84.69 102 ASP A CA 1
ATOM 785 C C . ASP A 1 102 ? -14.249 3.635 18.219 1.00 84.69 102 ASP A C 1
ATOM 787 O O . ASP A 1 102 ? -15.064 2.938 17.615 1.00 84.69 102 ASP A O 1
ATOM 791 N N . ALA A 1 103 ? -13.903 4.852 17.782 1.00 83.19 103 ALA A N 1
ATOM 792 C CA . ALA A 1 103 ? -14.747 5.612 16.857 1.00 83.19 103 ALA A CA 1
ATOM 793 C C . ALA A 1 103 ? -14.153 5.863 15.461 1.00 83.19 103 ALA A C 1
ATOM 795 O O . ALA A 1 103 ? -14.882 6.278 14.561 1.00 83.19 103 ALA A O 1
ATOM 796 N N . VAL A 1 104 ? -12.850 5.671 15.247 1.00 92.69 104 VAL A N 1
ATOM 797 C CA . VAL A 1 104 ? -12.250 5.911 13.926 1.00 92.69 104 VAL A CA 1
ATOM 798 C C . VAL A 1 104 ? -12.285 4.629 13.092 1.00 92.69 104 VAL A C 1
ATOM 800 O O . VAL A 1 104 ? -11.850 3.594 13.582 1.00 92.69 104 VAL A O 1
ATOM 803 N N . PRO A 1 105 ? -12.802 4.643 11.852 1.00 96.81 105 PRO A N 1
ATOM 804 C CA . PRO A 1 105 ? -12.732 3.473 10.986 1.00 96.81 105 PRO A CA 1
ATOM 805 C C . PRO A 1 105 ? -11.297 3.125 10.588 1.00 96.81 105 PRO A C 1
ATOM 807 O O . PRO A 1 105 ? -10.536 4.020 10.211 1.00 96.81 105 PRO A O 1
ATOM 810 N N . VAL A 1 106 ? -10.941 1.837 10.618 1.00 97.94 106 VAL A N 1
ATOM 811 C CA . VAL A 1 106 ? -9.574 1.377 10.324 1.00 97.94 106 VAL A CA 1
ATOM 812 C C . VAL A 1 106 ? -9.550 0.170 9.388 1.00 97.94 106 VAL A C 1
ATOM 814 O O . VAL A 1 106 ? -10.360 -0.745 9.537 1.00 97.94 106 VAL A O 1
ATOM 817 N N . LEU A 1 107 ? -8.591 0.144 8.459 1.00 98.44 107 LEU A N 1
ATOM 818 C CA . LEU A 1 107 ? -8.185 -1.049 7.709 1.00 98.44 107 LEU A CA 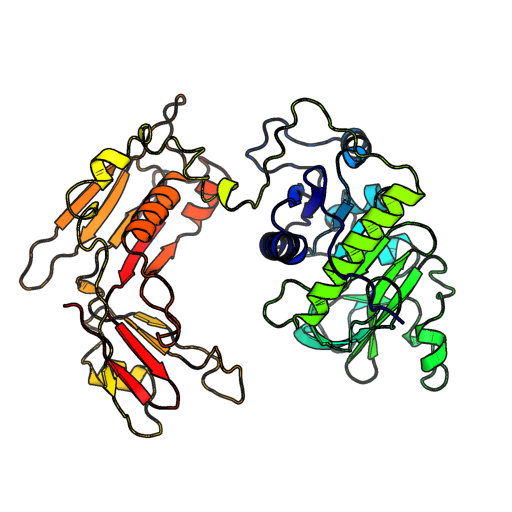1
ATOM 819 C C . LEU A 1 107 ? -6.745 -1.434 8.053 1.00 98.44 107 LEU A C 1
ATOM 821 O O . LEU A 1 107 ? -5.826 -0.663 7.800 1.00 98.44 107 LEU A O 1
ATOM 825 N N . GLY A 1 108 ? -6.531 -2.636 8.581 1.00 97.94 108 GLY A N 1
ATOM 826 C CA . GLY A 1 108 ? -5.202 -3.230 8.721 1.00 97.94 108 GLY A CA 1
ATOM 827 C C . GLY A 1 108 ? -4.833 -4.097 7.518 1.00 97.94 108 GLY A C 1
ATOM 828 O O . GLY A 1 108 ? -5.601 -4.977 7.141 1.00 97.94 108 GLY A O 1
ATOM 829 N N . ILE A 1 109 ? -3.651 -3.898 6.938 1.00 97.12 109 ILE A N 1
ATOM 830 C CA . ILE A 1 109 ? -3.144 -4.690 5.806 1.00 97.12 109 ILE A CA 1
ATOM 831 C C . ILE A 1 109 ? -1.895 -5.450 6.251 1.00 97.12 109 ILE A C 1
ATOM 833 O O . ILE A 1 109 ? -0.977 -4.857 6.808 1.00 97.12 109 ILE A O 1
ATOM 837 N N . CYS A 1 110 ? -1.854 -6.763 6.021 1.00 94.69 110 CYS A N 1
ATOM 838 C CA . CYS A 1 110 ? -0.745 -7.645 6.400 1.00 94.69 110 CYS A CA 1
ATOM 839 C C . CYS A 1 110 ? -0.327 -7.478 7.877 1.00 94.69 110 CYS A C 1
ATOM 841 O O . CYS A 1 110 ? -1.054 -7.951 8.749 1.00 94.69 110 CYS A O 1
ATOM 843 N N . LEU A 1 111 ? 0.779 -6.790 8.193 1.00 94.94 111 LEU A N 1
ATOM 844 C CA . LEU A 1 111 ? 1.188 -6.513 9.577 1.00 94.94 111 LEU A CA 1
ATOM 845 C C . LEU A 1 111 ? 0.112 -5.740 10.358 1.00 94.94 111 LEU A C 1
ATOM 847 O O . LEU A 1 111 ? -0.169 -6.076 11.510 1.00 94.94 111 LEU A O 1
ATOM 851 N N . GLY A 1 112 ? -0.564 -4.776 9.724 1.00 96.88 112 GLY A N 1
ATOM 852 C CA . GLY A 1 112 ? -1.709 -4.083 10.313 1.00 96.88 112 GLY A CA 1
ATOM 853 C C . GLY A 1 112 ? -2.829 -5.053 10.710 1.00 96.88 112 GLY A C 1
ATOM 854 O O . GLY A 1 112 ? -3.304 -5.009 11.846 1.00 96.88 112 GLY A O 1
ATOM 855 N N . PHE A 1 113 ? -3.192 -5.988 9.822 1.00 97.94 113 PHE A N 1
ATOM 856 C CA . PHE A 1 113 ? -4.168 -7.054 10.101 1.00 97.94 113 PHE A CA 1
ATOM 857 C C . PHE A 1 113 ? -3.707 -7.970 11.239 1.00 97.94 113 PHE A C 1
ATOM 859 O O . PHE A 1 113 ? -4.483 -8.284 12.139 1.00 97.94 113 PHE A O 1
ATOM 866 N N . GLN A 1 114 ? -2.442 -8.380 11.231 1.00 97.19 114 GLN A N 1
ATOM 867 C CA . GLN A 1 114 ? -1.901 -9.258 12.261 1.00 97.19 114 GLN A CA 1
ATOM 868 C C . GLN A 1 114 ? -1.903 -8.580 13.635 1.00 97.19 114 GLN A C 1
ATOM 870 O O . GLN A 1 114 ? -2.270 -9.208 14.626 1.00 97.19 114 GLN A O 1
ATOM 875 N N . SER A 1 115 ? -1.557 -7.290 13.696 1.00 97.12 115 SER A N 1
ATOM 876 C CA . SER A 1 115 ? -1.603 -6.515 14.940 1.00 97.12 115 SER A CA 1
ATOM 877 C C . SER A 1 115 ? -3.030 -6.373 15.477 1.00 97.12 115 SER A C 1
ATOM 879 O O . SER A 1 115 ? -3.233 -6.509 16.682 1.00 97.12 115 SER A O 1
ATOM 881 N N . LEU A 1 116 ? -4.018 -6.189 14.589 1.00 97.50 116 LEU A N 1
ATOM 882 C CA . LEU A 1 116 ? -5.436 -6.164 14.943 1.00 97.50 116 LEU A CA 1
ATOM 883 C C . LEU A 1 116 ? -5.857 -7.502 15.563 1.00 97.50 116 LEU A C 1
ATOM 885 O O . LEU A 1 116 ? -6.460 -7.527 16.632 1.00 97.50 116 LEU A O 1
ATOM 889 N N . VAL A 1 117 ? -5.508 -8.620 14.921 1.00 97.75 117 VAL A N 1
ATOM 890 C CA . VAL A 1 117 ? -5.855 -9.958 15.419 1.00 97.75 117 VAL A CA 1
ATOM 891 C C . VAL A 1 117 ? -5.254 -10.212 16.803 1.00 97.75 117 VAL A C 1
ATOM 893 O O . VAL A 1 117 ? -5.972 -10.659 17.696 1.00 97.75 117 VAL A O 1
ATOM 896 N N . VAL A 1 118 ? -3.968 -9.894 16.996 1.00 97.06 118 VAL A N 1
ATOM 897 C CA . VAL A 1 118 ? -3.279 -10.052 18.290 1.00 97.06 118 VAL A CA 1
ATOM 898 C C . VAL A 1 118 ? -3.933 -9.213 19.380 1.00 97.06 118 VAL A C 1
ATOM 900 O O . VAL A 1 118 ? -4.126 -9.694 20.494 1.00 97.06 118 VAL A O 1
ATOM 903 N N . HIS A 1 119 ? -4.286 -7.963 19.071 1.00 96.69 119 HIS A N 1
ATOM 904 C CA . HIS A 1 119 ? -4.868 -7.054 20.055 1.00 96.69 119 HIS A CA 1
ATOM 905 C C . HIS A 1 119 ? -6.196 -7.577 20.625 1.00 96.69 119 HIS A C 1
ATOM 907 O O . HIS A 1 119 ? -6.466 -7.391 21.807 1.00 96.69 119 HIS A O 1
ATOM 913 N N . PHE A 1 120 ? -6.989 -8.277 19.809 1.00 96.81 120 PHE A N 1
ATOM 914 C CA . PHE A 1 120 ? -8.316 -8.785 20.175 1.00 96.81 120 PHE A CA 1
ATOM 915 C C . PHE A 1 120 ? -8.341 -10.299 20.461 1.00 96.81 120 PHE A C 1
ATOM 917 O O . PHE A 1 120 ? -9.339 -10.980 20.210 1.00 96.81 120 PHE A O 1
ATOM 924 N N . GLY A 1 121 ? -7.239 -10.833 20.999 1.00 95.19 121 GLY A N 1
ATOM 925 C CA . GLY A 1 121 ? -7.168 -12.185 21.574 1.00 95.19 121 GLY A CA 1
ATOM 926 C C . GLY A 1 121 ? -6.799 -13.305 20.600 1.00 95.19 121 GLY A C 1
ATOM 927 O O . GLY A 1 121 ? -6.651 -14.454 21.014 1.00 95.19 121 GLY A O 1
ATOM 928 N N . GLY A 1 122 ? -6.614 -12.997 19.315 1.00 95.62 122 GLY A N 1
ATOM 929 C CA . GLY A 1 122 ? -6.016 -13.940 18.379 1.00 95.62 122 GLY A CA 1
ATOM 930 C C . GLY A 1 122 ? -4.518 -14.122 18.630 1.00 95.62 122 GLY A C 1
ATOM 931 O O . GLY A 1 122 ? -3.869 -13.339 19.322 1.00 95.62 122 GLY A O 1
ATOM 932 N N . SER A 1 123 ? -3.948 -15.164 18.039 1.00 95.44 123 SER A N 1
ATOM 933 C CA . SER A 1 123 ? -2.520 -15.467 18.127 1.00 95.44 123 SER A CA 1
ATOM 934 C C . SER A 1 123 ? -1.867 -15.454 16.746 1.00 95.44 123 SER A C 1
ATOM 936 O O . SER A 1 123 ? -2.541 -15.389 15.717 1.00 95.44 123 SER A O 1
ATOM 938 N N . ILE A 1 124 ? -0.535 -15.460 16.716 1.00 94.44 124 ILE A N 1
ATOM 939 C CA . ILE A 1 124 ? 0.242 -15.442 15.476 1.00 94.44 124 ILE A CA 1
ATOM 940 C C . ILE A 1 124 ? 1.211 -16.605 15.499 1.00 94.44 124 ILE A C 1
ATOM 942 O O . ILE A 1 124 ? 1.986 -16.771 16.442 1.00 94.44 124 ILE A O 1
ATOM 946 N N . ARG A 1 125 ? 1.198 -17.386 14.424 1.00 91.56 125 ARG A N 1
ATOM 947 C CA . ARG A 1 125 ? 2.081 -18.537 14.253 1.00 91.56 125 ARG A CA 1
ATOM 948 C C . ARG A 1 125 ? 2.682 -18.562 12.860 1.00 91.56 125 ARG A C 1
ATOM 950 O O . ARG A 1 125 ? 2.194 -17.912 11.938 1.00 91.56 125 ARG A O 1
ATOM 957 N N . ARG A 1 126 ? 3.746 -19.341 12.691 1.00 88.81 126 ARG A N 1
ATOM 958 C CA . ARG A 1 126 ? 4.317 -19.601 11.366 1.00 88.81 126 ARG A CA 1
ATOM 959 C C . ARG A 1 126 ? 3.412 -20.533 10.566 1.00 88.81 126 ARG A C 1
ATOM 961 O O . ARG A 1 126 ? 2.768 -21.418 11.132 1.00 88.81 126 ARG A O 1
ATOM 968 N N . LEU A 1 127 ? 3.404 -20.335 9.254 1.00 84.94 127 LEU A N 1
ATOM 969 C CA . LEU A 1 127 ? 2.811 -21.275 8.307 1.00 84.94 127 LEU A CA 1
ATOM 970 C C . LEU A 1 127 ? 3.576 -22.603 8.327 1.00 84.94 127 LEU A C 1
ATOM 972 O O . LEU A 1 127 ? 4.812 -22.614 8.379 1.00 84.94 127 LEU A O 1
ATOM 976 N N . ARG A 1 128 ? 2.857 -23.728 8.264 1.00 82.06 128 ARG A N 1
ATOM 977 C CA . ARG A 1 128 ? 3.454 -25.069 8.422 1.00 82.06 128 ARG A CA 1
ATOM 978 C C . ARG A 1 128 ? 4.349 -25.451 7.244 1.00 82.06 128 ARG A C 1
ATOM 980 O O . ARG A 1 128 ? 5.336 -26.156 7.428 1.00 82.06 128 ARG A O 1
ATOM 987 N N . ARG A 1 129 ? 4.022 -24.973 6.040 1.00 70.88 129 ARG A N 1
ATOM 988 C CA . ARG A 1 129 ? 4.763 -25.256 4.795 1.00 70.88 129 ARG A CA 1
ATOM 989 C C . ARG A 1 129 ? 5.814 -24.198 4.425 1.00 70.88 129 ARG A C 1
ATOM 991 O O . ARG A 1 129 ? 6.376 -24.263 3.336 1.00 70.88 129 ARG A O 1
ATOM 998 N N . GLY A 1 130 ? 6.117 -23.261 5.326 1.00 69.06 130 GLY A N 1
ATOM 999 C CA . GLY A 1 130 ? 7.050 -22.155 5.078 1.00 69.06 130 GLY A CA 1
ATOM 1000 C C . GLY A 1 130 ? 6.359 -20.873 4.602 1.00 69.06 130 GLY A C 1
ATOM 1001 O O . GLY A 1 130 ? 5.135 -20.791 4.562 1.00 69.06 130 GLY A O 1
ATOM 1002 N N . GLY A 1 131 ? 7.147 -19.837 4.303 1.00 67.06 131 GLY A N 1
ATOM 1003 C CA . GLY A 1 131 ? 6.616 -18.518 3.952 1.00 67.06 131 GLY A CA 1
ATOM 1004 C C . GLY A 1 131 ? 6.023 -18.446 2.547 1.00 67.06 131 GLY A C 1
ATOM 1005 O O . GLY A 1 131 ? 6.619 -18.930 1.587 1.00 67.06 131 GLY A O 1
ATOM 1006 N N . LEU A 1 132 ? 4.870 -17.790 2.422 1.00 67.19 132 LEU A N 1
ATOM 1007 C CA . LEU A 1 132 ? 4.232 -17.490 1.145 1.00 67.19 132 LEU A CA 1
ATOM 1008 C C . LEU A 1 132 ? 4.720 -16.109 0.701 1.00 67.19 132 LEU A C 1
ATOM 1010 O O . LEU A 1 132 ? 4.126 -15.100 1.066 1.00 67.19 132 LEU A O 1
ATOM 1014 N N . HIS A 1 133 ? 5.839 -16.060 -0.026 1.00 67.81 133 HIS A N 1
ATOM 1015 C CA . HIS A 1 133 ? 6.417 -14.815 -0.543 1.00 67.81 133 HIS A CA 1
ATOM 1016 C C . HIS A 1 133 ? 6.212 -14.707 -2.057 1.00 67.81 133 HIS A C 1
ATOM 1018 O O . HIS A 1 133 ? 6.842 -15.427 -2.830 1.00 67.81 133 HIS A O 1
ATOM 1024 N N . GLY A 1 134 ? 5.328 -13.801 -2.485 1.00 61.28 134 GLY A N 1
ATOM 1025 C CA . GLY A 1 134 ? 5.042 -13.539 -3.900 1.00 61.28 134 GLY A CA 1
ATOM 1026 C C . GLY A 1 134 ? 4.203 -14.623 -4.581 1.00 61.28 134 GLY A C 1
ATOM 1027 O O . GLY A 1 134 ? 4.179 -14.707 -5.812 1.00 61.28 134 GLY A O 1
ATOM 1028 N N . LEU A 1 135 ? 3.530 -15.464 -3.793 1.00 75.81 135 LEU A N 1
ATOM 1029 C CA . LEU A 1 135 ? 2.668 -16.529 -4.291 1.00 75.81 135 LEU A CA 1
ATOM 1030 C C . LEU A 1 135 ? 1.221 -16.048 -4.359 1.00 75.81 135 LEU A C 1
ATOM 1032 O O . LEU A 1 135 ? 0.712 -15.451 -3.414 1.00 75.81 135 LEU A O 1
ATOM 1036 N N . VAL A 1 136 ? 0.558 -16.352 -5.474 1.00 79.81 136 VAL A N 1
ATOM 1037 C CA . VAL A 1 136 ? -0.875 -16.100 -5.642 1.00 79.81 136 VAL A CA 1
ATOM 1038 C C . VAL A 1 136 ? -1.653 -17.285 -5.080 1.00 79.81 136 VAL A C 1
ATOM 1040 O O . VAL A 1 136 ? -1.336 -18.445 -5.377 1.00 79.81 136 VAL A O 1
ATOM 1043 N N . ARG A 1 137 ? -2.666 -16.997 -4.263 1.00 88.44 137 ARG A N 1
ATOM 1044 C CA . ARG A 1 137 ? -3.615 -17.980 -3.731 1.00 88.44 137 ARG A CA 1
ATOM 1045 C C . ARG A 1 137 ? -5.038 -17.486 -3.876 1.00 88.44 137 ARG A C 1
ATOM 1047 O O . ARG A 1 137 ? -5.286 -16.287 -3.862 1.00 88.44 137 ARG A O 1
ATOM 1054 N N . VAL A 1 138 ? -5.960 -18.432 -4.017 1.00 93.00 138 VAL A N 1
ATOM 1055 C CA . VAL A 1 138 ? -7.384 -18.118 -4.090 1.00 93.00 138 VAL A CA 1
ATOM 1056 C C . VAL A 1 138 ? -7.875 -17.790 -2.687 1.00 93.00 138 VAL A C 1
ATOM 1058 O O . VAL A 1 138 ? -7.793 -18.622 -1.781 1.00 93.00 138 VAL A O 1
ATOM 1061 N N . VAL A 1 139 ? -8.368 -16.573 -2.510 1.00 95.19 139 VAL A N 1
ATOM 1062 C CA . VAL A 1 139 ? -9.076 -16.135 -1.314 1.00 95.19 139 VAL A CA 1
ATOM 1063 C C . VAL A 1 139 ? -10.551 -16.478 -1.491 1.00 95.19 139 VAL A C 1
ATOM 1065 O O . VAL A 1 139 ? -11.164 -16.147 -2.505 1.00 95.19 139 VAL A O 1
ATOM 1068 N N . GLU A 1 140 ? -11.111 -17.154 -0.495 1.00 96.25 140 GLU A N 1
ATOM 1069 C CA . GLU A 1 140 ? -12.523 -17.503 -0.384 1.00 96.25 140 GLU A CA 1
ATOM 1070 C C . GLU A 1 140 ? -13.220 -16.520 0.571 1.00 96.25 140 GLU A C 1
ATOM 1072 O O . GLU A 1 140 ? -13.185 -16.714 1.796 1.00 96.25 140 GLU A O 1
ATOM 1077 N N . PRO A 1 141 ? -13.839 -15.450 0.048 1.00 95.62 141 PRO A N 1
ATOM 1078 C CA . PRO A 1 141 ? -14.577 -14.505 0.866 1.00 95.62 141 PRO A CA 1
ATOM 1079 C C . PRO A 1 141 ? -15.913 -15.078 1.348 1.00 95.62 141 PRO A C 1
ATOM 1081 O O . PRO A 1 141 ? -16.535 -15.935 0.713 1.00 95.62 141 PRO A O 1
ATOM 1084 N N . MET A 1 142 ? -16.375 -14.580 2.490 1.00 93.69 142 MET A N 1
ATOM 1085 C CA . MET A 1 142 ? -17.762 -14.703 2.917 1.00 93.69 142 MET A CA 1
ATOM 1086 C C . MET A 1 142 ? -18.548 -13.572 2.258 1.00 93.69 142 MET A C 1
ATOM 1088 O O . MET A 1 142 ? -18.166 -12.416 2.405 1.00 93.69 142 MET A O 1
ATOM 1092 N N . ASP A 1 143 ? -19.646 -13.892 1.570 1.00 90.94 143 ASP A N 1
ATOM 1093 C CA . ASP A 1 143 ? -20.516 -12.903 0.917 1.00 90.94 143 ASP A CA 1
ATOM 1094 C C . ASP A 1 143 ? -21.286 -12.070 1.957 1.00 90.94 143 ASP A C 1
ATOM 1096 O O . ASP A 1 143 ? -22.439 -12.333 2.301 1.00 90.94 143 ASP A O 1
ATOM 1100 N N . SER A 1 144 ? -20.572 -11.137 2.577 1.00 91.31 144 SER A N 1
ATOM 1101 C CA . SER A 1 144 ? -21.036 -10.301 3.675 1.00 91.31 144 SER A CA 1
ATOM 1102 C C . SER A 1 144 ? -20.069 -9.143 3.892 1.00 91.31 144 SER A C 1
ATOM 1104 O O . SER A 1 144 ? -18.876 -9.260 3.606 1.00 91.31 144 SER A O 1
ATOM 1106 N N . ASP A 1 145 ? -20.570 -8.059 4.483 1.00 94.50 145 ASP A N 1
ATOM 1107 C CA . ASP A 1 145 ? -19.740 -6.935 4.925 1.00 94.50 145 ASP A CA 1
ATOM 1108 C C . ASP A 1 145 ? -18.899 -6.354 3.765 1.00 94.50 145 ASP A C 1
ATOM 1110 O O . ASP A 1 145 ? -19.407 -6.236 2.648 1.00 94.50 145 ASP A O 1
ATOM 1114 N N . VAL A 1 146 ? -17.623 -6.020 3.982 1.00 95.69 146 VAL A N 1
ATOM 1115 C CA . VAL A 1 146 ? -16.731 -5.496 2.929 1.00 95.69 146 VAL A CA 1
ATOM 1116 C C . VAL A 1 146 ? -16.519 -6.444 1.737 1.00 95.69 146 VAL A C 1
ATOM 1118 O O . VAL A 1 146 ? -16.073 -6.005 0.680 1.00 95.69 146 VAL A O 1
ATOM 1121 N N . PHE A 1 147 ? -16.882 -7.722 1.864 1.00 95.19 147 PHE A N 1
ATOM 1122 C CA . PHE A 1 147 ? -16.808 -8.719 0.792 1.00 95.19 147 PHE A CA 1
ATOM 1123 C C . PHE A 1 147 ? -18.153 -8.989 0.101 1.00 95.19 147 PHE A C 1
ATOM 1125 O O . PHE A 1 147 ? -18.232 -9.862 -0.760 1.00 95.19 147 PHE A O 1
ATOM 1132 N N . CYS A 1 148 ? -19.214 -8.256 0.452 1.00 92.00 148 CYS A N 1
ATOM 1133 C CA . CYS A 1 148 ? -20.521 -8.387 -0.190 1.00 92.00 148 CYS A CA 1
ATOM 1134 C C . CYS A 1 148 ? -20.408 -8.196 -1.713 1.00 92.00 148 CYS A C 1
ATOM 1136 O O . CYS A 1 148 ? -19.937 -7.158 -2.187 1.00 92.00 148 CYS A O 1
ATOM 1138 N N . GLY A 1 149 ? -20.839 -9.204 -2.476 1.00 86.94 149 GLY A N 1
ATOM 1139 C CA . GLY A 1 149 ? -20.784 -9.211 -3.938 1.00 86.94 149 GLY A CA 1
ATOM 1140 C C . GLY A 1 149 ? -19.401 -9.467 -4.549 1.00 86.94 149 GLY A C 1
ATOM 1141 O O . GLY A 1 149 ? -19.291 -9.420 -5.774 1.00 86.94 149 GLY A O 1
ATOM 1142 N N . VAL A 1 150 ? -18.374 -9.762 -3.743 1.00 89.69 150 VAL A N 1
ATOM 1143 C CA . VAL A 1 150 ? -17.012 -10.052 -4.218 1.00 89.69 150 VAL A CA 1
ATOM 1144 C C . VAL A 1 150 ? -16.838 -11.573 -4.365 1.00 89.69 150 VAL A C 1
ATOM 1146 O O . VAL A 1 150 ? -16.903 -12.290 -3.362 1.00 89.69 150 VAL A O 1
ATOM 1149 N N . PRO A 1 151 ? -16.630 -12.109 -5.585 1.00 88.62 151 PRO A N 1
ATOM 1150 C CA . PRO A 1 151 ? -16.410 -13.542 -5.788 1.00 88.62 151 PRO A CA 1
ATOM 1151 C C . PRO A 1 151 ? -15.036 -13.973 -5.260 1.00 88.62 151 PRO A C 1
ATOM 1153 O O . PRO A 1 151 ? -14.213 -13.137 -4.915 1.00 88.62 151 PRO A O 1
ATOM 1156 N N . ALA A 1 152 ? -14.750 -15.277 -5.235 1.00 91.88 152 ALA A N 1
ATOM 1157 C CA . ALA A 1 152 ? -13.395 -15.754 -4.950 1.00 91.88 152 ALA A CA 1
ATOM 1158 C C . ALA A 1 152 ? -12.380 -15.186 -5.959 1.00 91.88 152 ALA A C 1
ATOM 1160 O O . ALA A 1 152 ? -12.677 -15.090 -7.152 1.00 91.88 152 ALA A O 1
ATOM 1161 N N . PHE A 1 153 ? -11.190 -14.827 -5.478 1.00 87.94 153 PHE A N 1
ATOM 1162 C CA . PHE A 1 153 ? -10.190 -14.108 -6.270 1.00 87.94 153 PHE A CA 1
ATOM 1163 C C . PHE A 1 153 ? -8.765 -14.546 -5.932 1.00 87.94 153 PHE A C 1
ATOM 1165 O O . PHE A 1 153 ? -8.481 -14.977 -4.814 1.00 87.94 153 PHE A O 1
ATOM 1172 N N . GLY A 1 154 ? -7.856 -14.445 -6.900 1.00 87.06 154 GLY A N 1
ATOM 1173 C CA . GLY A 1 154 ? -6.426 -14.623 -6.683 1.00 87.06 154 GLY A CA 1
ATOM 1174 C C . GLY A 1 154 ? -5.831 -13.410 -5.971 1.00 87.06 154 GLY A C 1
ATOM 1175 O O . GLY A 1 154 ? -6.004 -12.281 -6.419 1.00 87.06 154 GLY A O 1
ATOM 1176 N N . ALA A 1 155 ? -5.116 -13.632 -4.872 1.00 87.62 155 ALA A N 1
ATOM 1177 C CA . ALA A 1 155 ? -4.414 -12.583 -4.142 1.00 87.62 155 ALA A CA 1
ATOM 1178 C C . ALA A 1 155 ? -2.959 -12.964 -3.885 1.00 87.62 155 ALA A C 1
ATOM 1180 O O . ALA A 1 155 ? -2.653 -14.122 -3.578 1.00 87.62 155 ALA A O 1
ATOM 1181 N N . THR A 1 156 ? -2.064 -11.983 -3.985 1.00 83.31 156 THR A N 1
ATOM 1182 C CA . THR A 1 156 ? -0.656 -12.174 -3.647 1.00 83.31 156 THR A CA 1
ATOM 1183 C C . THR A 1 156 ? -0.455 -12.143 -2.140 1.00 83.31 156 THR A C 1
ATOM 1185 O O . THR A 1 156 ? -0.906 -11.232 -1.439 1.00 83.31 156 THR A O 1
ATOM 1188 N N . LEU A 1 157 ? 0.275 -13.141 -1.653 1.00 84.38 157 LEU A N 1
ATOM 1189 C CA . LEU A 1 157 ? 0.663 -13.286 -0.259 1.00 84.38 157 LEU A CA 1
ATOM 1190 C C . LEU A 1 157 ? 2.163 -13.005 -0.115 1.00 84.38 157 LEU A C 1
ATOM 1192 O O . LEU A 1 157 ? 2.967 -13.478 -0.924 1.00 84.38 157 LEU A O 1
ATOM 1196 N N . TYR A 1 158 ? 2.527 -12.230 0.909 1.00 76.81 158 TYR A N 1
ATOM 1197 C CA . TYR A 1 158 ? 3.912 -11.908 1.277 1.00 76.81 158 TYR A CA 1
ATOM 1198 C C . TYR A 1 158 ? 4.164 -12.135 2.773 1.00 76.81 158 TYR A C 1
ATOM 1200 O O . TYR A 1 158 ? 4.771 -11.307 3.445 1.00 76.81 158 TYR A O 1
ATOM 1208 N N . HIS A 1 159 ? 3.690 -13.252 3.324 1.00 74.94 159 HIS A N 1
ATOM 1209 C CA . HIS A 1 159 ? 3.771 -13.500 4.761 1.00 74.94 159 HIS A CA 1
ATOM 1210 C C . HIS A 1 159 ? 4.265 -14.912 5.093 1.00 74.94 159 HIS A C 1
ATOM 1212 O O . HIS A 1 159 ? 3.929 -15.906 4.450 1.00 74.94 159 HIS A O 1
ATOM 1218 N N . SER A 1 160 ? 5.081 -14.992 6.143 1.00 79.25 160 SER A N 1
ATOM 1219 C CA . SER A 1 160 ? 5.510 -16.247 6.774 1.00 79.25 160 SER A CA 1
ATOM 1220 C C . SER A 1 160 ? 4.757 -16.549 8.069 1.00 79.25 160 SER A C 1
ATOM 1222 O O . SER A 1 160 ? 4.708 -17.698 8.515 1.00 79.25 160 SER A O 1
ATOM 1224 N N . LEU A 1 161 ? 4.148 -15.515 8.647 1.00 85.81 161 LEU A N 1
ATOM 1225 C CA . LEU A 1 161 ? 3.271 -15.571 9.805 1.00 85.81 161 LEU A CA 1
ATOM 1226 C C . LEU A 1 161 ? 1.813 -15.561 9.353 1.00 85.81 161 LEU A C 1
ATOM 1228 O O . LEU A 1 161 ? 1.483 -14.972 8.329 1.00 85.81 161 LEU A O 1
ATOM 1232 N N . CYS A 1 162 ? 0.942 -16.201 10.116 1.00 91.31 162 CYS A N 1
ATOM 1233 C CA . CYS A 1 162 ? -0.496 -16.185 9.902 1.00 91.31 162 CYS A CA 1
ATOM 1234 C C . CYS A 1 162 ? -1.226 -16.046 11.237 1.00 91.31 162 CYS A C 1
ATOM 1236 O O . CYS A 1 162 ? -0.705 -16.421 12.293 1.00 91.31 162 CYS A O 1
ATOM 1238 N N . ALA A 1 163 ? -2.431 -15.491 11.159 1.00 95.50 163 ALA A N 1
ATOM 1239 C CA . ALA A 1 163 ? -3.355 -15.400 12.273 1.00 95.50 163 ALA A CA 1
ATOM 1240 C C . ALA A 1 163 ? -3.924 -16.774 12.632 1.00 95.50 163 ALA A C 1
ATOM 1242 O O . ALA A 1 163 ? -4.402 -17.508 11.763 1.00 95.50 163 ALA A O 1
ATOM 1243 N N . ASP A 1 164 ? -3.908 -17.079 13.922 1.00 94.88 164 ASP A N 1
ATOM 1244 C CA . ASP A 1 164 ? -4.525 -18.257 14.506 1.00 94.88 164 ASP A CA 1
ATOM 1245 C C . ASP A 1 164 ? -5.559 -17.838 15.550 1.00 94.88 164 ASP A C 1
ATOM 1247 O O . ASP A 1 164 ? -5.259 -17.217 16.575 1.00 94.88 164 ASP A O 1
ATOM 1251 N N . ILE A 1 165 ? -6.799 -18.168 15.223 1.00 96.06 165 ILE A N 1
ATOM 1252 C CA . ILE A 1 165 ? -8.000 -17.926 16.008 1.00 96.06 165 ILE A CA 1
ATOM 1253 C C . ILE A 1 165 ? -8.699 -19.257 16.333 1.00 96.06 165 ILE A C 1
ATOM 1255 O O . ILE A 1 165 ? -9.922 -19.306 16.440 1.00 96.06 165 ILE A O 1
ATOM 1259 N N . GLY A 1 166 ? -7.939 -20.352 16.436 1.00 93.12 166 GLY A N 1
ATOM 1260 C CA . GLY A 1 166 ? -8.446 -21.689 16.747 1.00 93.12 166 GLY A CA 1
ATOM 1261 C C . GLY A 1 166 ? -9.016 -22.435 15.539 1.00 93.12 166 GLY A C 1
ATOM 1262 O O . GLY A 1 166 ? -9.775 -23.387 15.705 1.00 93.12 166 GLY A O 1
ATOM 1263 N N . GLN A 1 167 ? -8.693 -22.020 14.307 1.00 93.44 167 GLN A N 1
ATOM 1264 C CA . GLN A 1 167 ? -9.220 -22.680 13.104 1.00 93.44 167 GLN A CA 1
ATOM 1265 C C . GLN A 1 167 ? -8.699 -24.108 12.897 1.00 93.44 167 GLN A C 1
ATOM 1267 O O . GLN A 1 167 ? -9.336 -24.889 12.181 1.00 93.44 167 GLN A O 1
ATOM 1272 N N . ASP A 1 168 ? -7.548 -24.427 13.490 1.00 89.81 168 ASP A N 1
ATOM 1273 C CA . ASP A 1 168 ? -6.879 -25.721 13.354 1.00 89.81 168 ASP A CA 1
ATOM 1274 C C . ASP A 1 168 ? -7.526 -26.801 14.240 1.00 89.81 168 ASP A C 1
ATOM 1276 O O . ASP A 1 168 ? -7.446 -27.982 13.908 1.00 89.81 168 ASP A O 1
ATOM 1280 N N . ASP A 1 169 ? -8.230 -26.404 15.307 1.00 90.06 169 ASP A N 1
ATOM 1281 C CA . ASP A 1 169 ? -8.927 -27.313 16.232 1.00 90.06 169 ASP A CA 1
ATOM 1282 C C . ASP A 1 169 ? -10.312 -27.745 15.718 1.00 90.06 169 ASP A C 1
ATOM 1284 O O . ASP A 1 169 ? -11.004 -28.562 16.328 1.00 90.06 169 ASP A O 1
ATOM 1288 N N . VAL A 1 170 ? -10.748 -27.191 14.583 1.00 92.38 170 VAL A N 1
ATOM 1289 C CA . VAL A 1 170 ? -12.065 -27.451 13.999 1.00 92.38 170 VAL A CA 1
ATOM 1290 C C . VAL A 1 170 ? -11.982 -28.589 12.982 1.00 92.38 170 VAL A C 1
ATOM 1292 O O . VAL A 1 170 ? -11.241 -28.505 12.000 1.00 92.38 170 VAL A O 1
ATOM 1295 N N . SER A 1 171 ? -12.817 -29.617 13.141 1.00 92.88 171 SER A N 1
ATOM 1296 C CA . SER A 1 171 ? -12.911 -30.727 12.184 1.00 92.88 171 SER A CA 1
ATOM 1297 C C . SER A 1 171 ? -13.315 -30.254 10.773 1.00 92.88 171 SER A C 1
ATOM 1299 O O . SER A 1 171 ? -13.970 -29.223 10.608 1.00 92.88 171 SER A O 1
ATOM 1301 N N . ASP A 1 172 ? -12.949 -30.988 9.715 1.00 91.94 172 ASP A N 1
ATOM 1302 C CA . ASP A 1 172 ? -13.413 -30.665 8.350 1.00 91.94 172 ASP A CA 1
ATOM 1303 C C . ASP A 1 172 ? -14.942 -30.746 8.206 1.00 91.94 172 ASP A C 1
ATOM 1305 O O . ASP A 1 172 ? -15.516 -29.999 7.413 1.00 91.94 172 ASP A O 1
ATOM 1309 N N . ALA A 1 173 ? -15.609 -31.589 9.002 1.00 93.62 173 ALA A N 1
ATOM 1310 C CA . ALA A 1 173 ? -17.066 -31.708 9.004 1.00 93.62 173 ALA A CA 1
ATOM 1311 C C . ALA A 1 173 ? -17.754 -30.446 9.558 1.00 93.62 173 ALA A C 1
ATOM 1313 O O . ALA A 1 173 ? -18.769 -30.005 9.017 1.00 93.62 173 ALA A O 1
ATOM 1314 N N . ASP A 1 174 ? -17.176 -29.825 10.590 1.00 94.38 174 ASP A N 1
ATOM 1315 C CA . ASP A 1 174 ? -17.744 -28.640 11.246 1.00 94.38 174 ASP A CA 1
ATOM 1316 C C . ASP A 1 174 ? -17.330 -27.3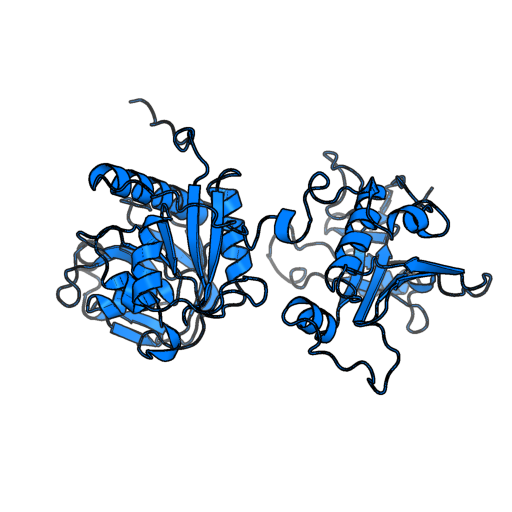21 10.574 1.00 94.38 174 ASP A C 1
ATOM 1318 O O . ASP A 1 174 ? -17.964 -26.275 10.775 1.00 94.38 174 ASP A O 1
ATOM 1322 N N . TRP A 1 175 ? -16.280 -27.352 9.746 1.00 94.06 175 TRP A N 1
ATOM 1323 C CA . TRP A 1 175 ? -15.683 -26.170 9.124 1.00 94.06 175 TRP A CA 1
ATOM 1324 C C . TRP A 1 175 ? -16.662 -25.268 8.353 1.00 94.06 175 TRP A C 1
ATOM 1326 O O . TRP A 1 175 ? -16.608 -24.050 8.557 1.00 94.06 175 TRP A O 1
ATOM 1336 N N . PRO A 1 176 ? -17.593 -25.782 7.518 1.00 92.56 176 PRO A N 1
ATOM 1337 C CA . PRO A 1 176 ? -18.515 -24.930 6.759 1.00 92.56 176 PRO A CA 1
ATOM 1338 C C . PRO A 1 176 ? -19.353 -23.988 7.636 1.00 92.56 176 PRO A C 1
ATOM 1340 O O . PRO A 1 176 ? -19.733 -22.895 7.197 1.00 92.56 176 PRO A O 1
ATOM 1343 N N . VAL A 1 177 ? -19.628 -24.402 8.876 1.00 91.69 177 VAL A N 1
ATOM 1344 C CA . VAL A 1 177 ? -20.366 -23.622 9.873 1.00 91.69 177 VAL A CA 1
ATOM 1345 C C . VAL A 1 177 ? -19.407 -22.798 10.731 1.00 91.69 177 VAL A C 1
ATOM 1347 O O . VAL A 1 177 ? -19.625 -21.601 10.920 1.00 91.69 177 VAL A O 1
ATOM 1350 N N . ALA A 1 178 ? -18.339 -23.414 11.239 1.00 92.69 178 ALA A N 1
ATOM 1351 C CA . ALA A 1 178 ? -17.392 -22.779 12.150 1.00 92.69 178 ALA A CA 1
ATOM 1352 C C . ALA A 1 178 ? -16.634 -21.602 11.520 1.00 92.69 178 ALA A C 1
ATOM 1354 O O . ALA A 1 178 ? -16.433 -20.596 12.193 1.00 92.69 178 ALA A O 1
ATOM 1355 N N . ARG A 1 179 ? -16.311 -21.657 10.217 1.00 93.50 179 ARG A N 1
ATOM 1356 C CA . ARG A 1 179 ? -15.560 -20.600 9.506 1.00 93.50 179 ARG A CA 1
ATOM 1357 C C . ARG A 1 179 ? -16.242 -19.227 9.477 1.00 93.50 179 ARG A C 1
ATOM 1359 O O . ARG A 1 179 ? -15.614 -18.248 9.086 1.00 93.50 179 ARG A O 1
ATOM 1366 N N . ARG A 1 180 ? -17.533 -19.177 9.829 1.00 91.50 180 ARG A N 1
ATO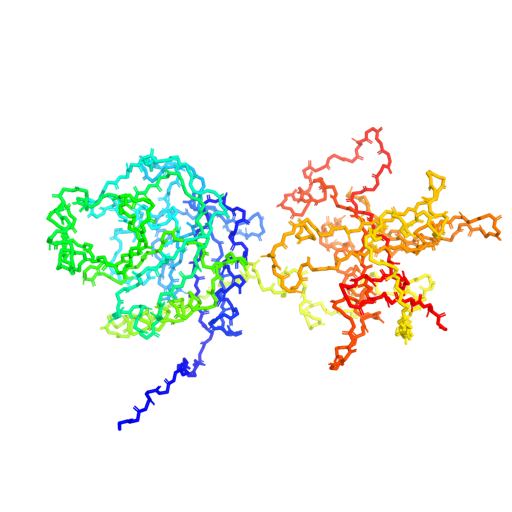M 1367 C CA . ARG A 1 180 ? -18.369 -17.965 9.906 1.00 91.50 180 ARG A CA 1
ATOM 1368 C C . ARG A 1 180 ? -18.667 -17.536 11.344 1.00 91.50 180 ARG A C 1
ATOM 1370 O O . ARG A 1 180 ? -19.255 -16.479 11.560 1.00 91.50 180 ARG A O 1
ATOM 1377 N N . LYS A 1 181 ? -18.344 -18.377 12.329 1.00 92.31 181 LYS A N 1
ATOM 1378 C CA . LYS A 1 181 ? -18.625 -18.112 13.740 1.00 92.31 181 LYS A CA 1
ATOM 1379 C C . LYS A 1 181 ? -17.494 -17.301 14.356 1.00 92.31 181 LYS A C 1
ATOM 1381 O O . LYS A 1 181 ? -16.344 -17.388 13.940 1.00 92.31 181 LYS A O 1
ATOM 1386 N N . ARG A 1 182 ? -17.848 -16.533 15.385 1.00 93.38 182 ARG A N 1
ATOM 1387 C CA . ARG A 1 182 ? -16.868 -15.854 16.232 1.00 93.38 182 ARG A CA 1
ATOM 1388 C C . ARG A 1 182 ? -16.118 -16.906 17.054 1.00 93.38 182 ARG A C 1
ATOM 1390 O O . ARG A 1 182 ? -16.788 -17.712 17.710 1.00 93.38 182 ARG A O 1
ATOM 1397 N N . PRO A 1 183 ? -14.781 -16.934 17.008 1.00 92.75 183 PRO A N 1
ATOM 1398 C CA . PRO A 1 183 ? -13.987 -17.868 17.793 1.00 92.75 183 PRO A CA 1
ATOM 1399 C C . PRO A 1 183 ? -14.135 -17.631 19.292 1.00 92.75 183 PRO A C 1
ATOM 1401 O O . PRO A 1 183 ? -14.250 -16.491 19.735 1.00 92.75 183 PRO A O 1
ATOM 1404 N N . ALA A 1 184 ? -14.068 -18.698 20.089 1.00 91.50 184 ALA A N 1
ATOM 1405 C CA . ALA A 1 184 ? -14.120 -18.577 21.546 1.00 91.50 184 ALA A CA 1
ATOM 1406 C C . ALA A 1 184 ? -12.888 -17.853 22.118 1.00 91.50 184 ALA A C 1
ATOM 1408 O O . ALA A 1 184 ? -13.016 -17.104 23.081 1.00 91.50 184 ALA A O 1
ATOM 1409 N N . CYS A 1 185 ? -11.714 -18.040 21.506 1.00 92.38 185 CYS A N 1
ATOM 1410 C CA . CYS A 1 185 ? -10.474 -17.375 21.914 1.00 92.38 185 CYS A CA 1
ATOM 1411 C C . CYS A 1 185 ? -10.406 -15.895 21.498 1.00 92.38 185 CYS A C 1
ATOM 1413 O O . CYS A 1 185 ? -9.650 -15.137 22.092 1.00 92.38 185 CYS A O 1
ATOM 1415 N N . ALA A 1 186 ? -11.200 -15.479 20.504 1.00 94.88 186 ALA A N 1
ATOM 1416 C CA . ALA A 1 186 ? -11.229 -14.117 19.974 1.00 94.88 186 ALA A CA 1
ATOM 1417 C C . ALA A 1 186 ? -12.681 -13.687 19.664 1.00 94.88 186 ALA A C 1
ATOM 1419 O O . ALA A 1 186 ? -13.055 -13.529 18.497 1.00 94.88 186 ALA A O 1
ATOM 1420 N N . PRO A 1 187 ? -13.538 -13.519 20.692 1.00 96.12 187 PRO A N 1
ATOM 1421 C CA . PRO A 1 187 ? -14.985 -13.320 20.527 1.00 96.12 187 PRO A CA 1
ATOM 1422 C C . PRO A 1 187 ? -15.362 -11.971 19.896 1.00 96.12 187 PRO A C 1
ATOM 1424 O O . PRO A 1 187 ? -16.514 -11.766 19.495 1.00 96.12 187 PRO A O 1
ATOM 1427 N N . GLU A 1 188 ? -14.407 -11.048 19.814 1.00 96.81 188 GLU A N 1
ATOM 1428 C CA . GLU A 1 188 ? -14.557 -9.739 19.183 1.00 96.81 188 GLU A CA 1
ATOM 1429 C C . GLU A 1 188 ? -14.206 -9.754 17.692 1.00 96.81 188 GLU A C 1
ATOM 1431 O O . GLU A 1 188 ? -14.511 -8.791 16.993 1.00 96.81 188 GLU A O 1
ATOM 1436 N N . LEU A 1 189 ? -13.637 -10.846 17.172 1.00 97.50 189 LEU A N 1
ATOM 1437 C CA . LEU A 1 189 ? -13.275 -10.976 15.764 1.00 97.50 189 LEU A CA 1
ATOM 1438 C C . LEU A 1 189 ? -14.303 -11.817 15.003 1.00 97.50 189 LEU A C 1
ATOM 1440 O O . LEU A 1 189 ? -14.706 -12.905 15.418 1.00 97.50 189 LEU A O 1
ATOM 1444 N N . VAL A 1 190 ? -14.717 -11.310 13.845 1.00 97.50 190 VAL A N 1
ATOM 1445 C CA . VAL A 1 190 ? -15.590 -12.000 12.893 1.00 97.50 190 VAL A CA 1
ATOM 1446 C C . VAL A 1 190 ? -14.763 -12.322 11.645 1.00 97.50 190 VAL A C 1
ATOM 1448 O O . VAL A 1 190 ? -14.357 -11.391 10.944 1.00 97.50 190 VAL A O 1
ATOM 1451 N N . PRO A 1 191 ? -14.497 -13.607 11.347 1.00 97.56 191 PRO A N 1
ATOM 1452 C CA . PRO A 1 191 ? -13.795 -14.003 10.131 1.00 97.56 191 PRO A CA 1
ATOM 1453 C C . PRO A 1 191 ? -14.597 -13.650 8.878 1.00 97.56 191 PRO A C 1
ATOM 1455 O O . PRO A 1 191 ? -15.797 -13.920 8.810 1.00 97.56 191 PRO A O 1
ATOM 1458 N N . LEU A 1 192 ? -13.926 -13.080 7.879 1.00 97.69 192 LEU A N 1
ATOM 1459 C CA . LEU A 1 192 ? -14.550 -12.638 6.629 1.00 97.69 192 LEU A CA 1
ATOM 1460 C C . LEU A 1 192 ? -14.016 -13.351 5.389 1.00 97.69 192 LEU A C 1
ATOM 1462 O O . LEU A 1 192 ? -14.733 -13.443 4.401 1.00 97.69 192 LEU A O 1
ATOM 1466 N N . ALA A 1 193 ? -12.790 -13.866 5.413 1.00 97.56 193 ALA A N 1
ATOM 1467 C CA . ALA A 1 193 ? -12.230 -14.587 4.277 1.00 97.56 193 ALA A CA 1
ATOM 1468 C C . ALA A 1 193 ? -11.171 -15.589 4.729 1.00 97.56 193 ALA A C 1
ATOM 1470 O O . ALA A 1 193 ? -10.491 -15.378 5.736 1.00 97.56 193 ALA A O 1
ATOM 1471 N N . TRP A 1 194 ? -11.006 -16.653 3.948 1.00 97.25 194 TRP A N 1
ATOM 1472 C CA . TRP A 1 194 ? -10.045 -17.723 4.209 1.00 97.25 194 TRP A CA 1
ATOM 1473 C C . TRP A 1 194 ? -9.314 -18.124 2.928 1.00 97.25 194 TRP A C 1
ATOM 1475 O O . TRP A 1 194 ? -9.781 -17.865 1.826 1.00 97.25 194 TRP A O 1
ATOM 1485 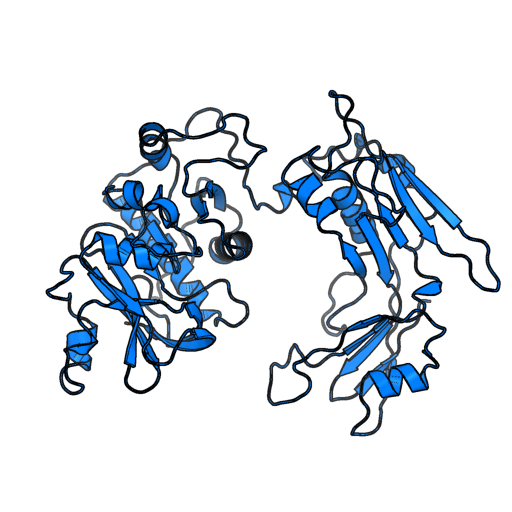N N . THR A 1 195 ? -8.174 -18.787 3.062 1.00 95.12 195 THR A N 1
ATOM 1486 C CA . THR A 1 195 ? -7.546 -19.550 1.979 1.00 95.12 195 THR A CA 1
ATOM 1487 C C . THR A 1 195 ? -7.038 -20.884 2.526 1.00 95.12 195 THR A C 1
ATOM 1489 O O . THR A 1 195 ? -7.054 -21.112 3.742 1.00 95.12 195 THR A O 1
ATOM 1492 N N . ARG A 1 196 ? -6.621 -21.788 1.637 1.00 90.81 196 ARG A N 1
ATOM 1493 C CA . ARG A 1 196 ? -6.039 -23.084 2.005 1.00 90.81 196 ARG A CA 1
ATOM 1494 C C . ARG A 1 196 ? -4.678 -23.275 1.350 1.00 90.81 196 ARG A C 1
ATOM 1496 O O . ARG A 1 196 ? -4.512 -23.009 0.162 1.00 90.81 196 ARG A O 1
ATOM 1503 N N . GLU A 1 197 ? -3.734 -23.799 2.123 1.00 85.31 197 GLU A N 1
ATOM 1504 C CA . GLU A 1 197 ? -2.428 -24.262 1.650 1.00 85.31 197 GLU A CA 1
ATOM 1505 C C . GLU A 1 197 ? -2.271 -25.739 2.040 1.00 85.31 197 GLU A C 1
ATOM 1507 O O . GLU A 1 197 ? -1.903 -26.084 3.164 1.00 85.31 197 GLU A O 1
ATOM 1512 N N . GLY A 1 198 ? -2.622 -26.639 1.118 1.00 84.94 198 GLY A N 1
ATOM 1513 C CA . GLY A 1 198 ? -2.831 -28.048 1.460 1.00 84.94 198 GLY A CA 1
ATOM 1514 C C . GLY A 1 198 ? -3.960 -28.196 2.486 1.00 84.94 198 GLY A C 1
ATOM 1515 O O . GLY A 1 198 ? -5.068 -27.701 2.270 1.00 84.94 198 GLY A O 1
ATOM 1516 N N . ASP A 1 199 ? -3.667 -28.842 3.614 1.00 85.00 199 ASP A N 1
ATOM 1517 C CA . ASP A 1 199 ? -4.641 -29.053 4.694 1.00 85.00 199 ASP A CA 1
ATOM 1518 C C . ASP A 1 199 ? -4.739 -27.859 5.657 1.00 85.00 199 ASP A C 1
ATOM 1520 O O . ASP A 1 199 ? -5.656 -27.792 6.473 1.00 85.00 199 ASP A O 1
ATOM 1524 N N . GLU A 1 200 ? -3.818 -26.897 5.556 1.00 89.50 200 GLU A N 1
ATOM 1525 C CA . GLU A 1 200 ? -3.761 -25.730 6.431 1.00 89.50 200 GLU A CA 1
ATOM 1526 C C . GLU A 1 200 ? -4.784 -24.667 6.008 1.00 89.50 200 GLU A C 1
ATOM 1528 O O . GLU A 1 200 ? -4.861 -24.290 4.836 1.00 89.50 200 GLU A O 1
ATOM 1533 N N . ARG A 1 201 ? -5.558 -24.162 6.976 1.00 94.00 201 ARG A N 1
ATOM 1534 C CA . ARG A 1 201 ? -6.524 -23.072 6.788 1.00 94.00 201 ARG A CA 1
ATOM 1535 C C . ARG A 1 201 ? -5.902 -21.764 7.255 1.00 94.00 201 ARG A C 1
ATOM 1537 O O . ARG A 1 201 ? -5.453 -21.650 8.394 1.00 94.00 201 ARG A O 1
ATOM 1544 N N . ILE A 1 202 ? -5.908 -20.769 6.381 1.00 95.38 202 ILE A N 1
ATOM 1545 C CA . ILE A 1 202 ? -5.249 -19.487 6.622 1.00 95.38 202 ILE A CA 1
ATOM 1546 C C . ILE A 1 202 ? -6.315 -18.397 6.627 1.00 95.38 202 ILE A C 1
ATOM 1548 O O . ILE A 1 202 ? -7.072 -18.251 5.665 1.00 95.38 202 ILE A O 1
ATOM 1552 N N . LEU A 1 203 ? -6.391 -17.650 7.727 1.00 97.44 203 LEU A N 1
ATOM 1553 C CA . LEU A 1 203 ? -7.311 -16.529 7.873 1.00 97.44 203 LEU A CA 1
ATOM 1554 C C . LEU A 1 203 ? -6.844 -15.359 7.005 1.00 97.44 203 LEU A C 1
ATOM 1556 O O . LEU A 1 203 ? -5.720 -14.883 7.159 1.00 97.44 203 LEU A O 1
ATOM 1560 N N . MET A 1 204 ? -7.715 -14.895 6.110 1.00 97.50 204 MET A N 1
ATOM 1561 C CA . MET A 1 204 ? -7.377 -13.871 5.120 1.00 97.50 204 MET A CA 1
ATOM 1562 C C . MET A 1 204 ? -8.006 -12.515 5.394 1.00 97.50 204 MET A C 1
ATOM 1564 O O . MET A 1 204 ? -7.484 -11.512 4.913 1.00 97.50 204 MET A O 1
ATOM 1568 N N . ALA A 1 205 ? -9.103 -12.468 6.148 1.00 98.19 205 ALA A N 1
ATOM 1569 C CA . ALA A 1 205 ? -9.707 -11.213 6.560 1.00 98.19 205 ALA A CA 1
ATOM 1570 C C . ALA A 1 205 ? -10.554 -11.365 7.823 1.00 98.19 205 ALA A C 1
ATOM 1572 O O . ALA A 1 205 ? -11.165 -12.413 8.050 1.00 98.19 205 ALA A O 1
ATOM 1573 N N . VAL A 1 206 ? -10.635 -10.289 8.603 1.00 98.12 206 VAL A N 1
ATOM 1574 C CA . VAL A 1 206 ? -11.517 -10.163 9.769 1.00 98.12 206 VAL A CA 1
ATOM 1575 C C . VAL A 1 206 ? -12.160 -8.785 9.808 1.00 98.12 206 VAL A C 1
ATOM 1577 O O . VAL A 1 206 ? -11.632 -7.819 9.255 1.00 98.12 206 VAL A O 1
ATOM 1580 N N . ARG A 1 207 ? -13.262 -8.684 10.545 1.00 97.50 207 ARG A N 1
ATOM 1581 C CA . ARG A 1 207 ? -13.709 -7.422 11.134 1.00 97.50 207 ARG A CA 1
ATOM 1582 C C . ARG A 1 207 ? -13.872 -7.555 12.634 1.00 97.50 207 ARG A C 1
ATOM 1584 O O . ARG A 1 207 ? -14.127 -8.649 13.140 1.00 97.50 207 ARG A O 1
ATOM 1591 N N . HIS A 1 208 ? -13.809 -6.433 13.325 1.00 97.50 208 HIS A N 1
ATOM 1592 C CA . HIS A 1 208 ? -14.223 -6.357 14.710 1.00 97.50 208 HIS A CA 1
ATOM 1593 C C . HIS A 1 208 ? -15.760 -6.414 14.817 1.00 97.50 208 HIS A C 1
ATOM 1595 O O . HIS A 1 208 ? -16.497 -6.013 13.910 1.00 97.50 208 HIS A O 1
ATOM 1601 N N . ALA A 1 209 ? -16.266 -6.969 15.918 1.00 95.50 209 ALA A N 1
ATOM 1602 C CA . ALA A 1 209 ? -17.687 -7.223 16.121 1.00 95.50 209 ALA A CA 1
ATOM 1603 C C . ALA A 1 209 ? -18.494 -5.925 16.294 1.00 95.50 209 ALA A C 1
ATOM 1605 O O . ALA A 1 209 ? -19.559 -5.801 15.686 1.00 95.50 209 ALA A O 1
ATOM 1606 N N . SER A 1 210 ? -17.983 -4.986 17.101 1.00 94.06 210 SER A N 1
ATOM 1607 C CA . SER A 1 210 ? -18.619 -3.696 17.430 1.00 94.06 210 SER A CA 1
ATOM 1608 C C . SER A 1 210 ? -17.913 -2.462 16.842 1.00 94.06 210 SER A C 1
ATOM 1610 O O . SER A 1 210 ? -18.585 -1.583 16.308 1.00 94.06 210 SER A O 1
ATOM 1612 N N . ARG A 1 211 ? -16.579 -2.387 16.933 1.00 96.00 211 ARG A N 1
ATOM 1613 C CA . ARG A 1 211 ? -15.747 -1.298 16.392 1.00 96.00 211 ARG A CA 1
ATOM 1614 C C . ARG A 1 211 ? -15.631 -1.344 14.860 1.00 96.00 211 ARG A C 1
ATOM 1616 O O . ARG A 1 211 ? -15.646 -2.437 14.290 1.00 96.00 211 ARG A O 1
ATOM 1623 N N . PRO A 1 212 ? -15.468 -0.194 14.178 1.00 96.50 212 PRO A N 1
ATOM 1624 C CA . PRO A 1 212 ? -15.300 -0.120 12.724 1.00 96.50 212 PRO A CA 1
ATOM 1625 C C . PRO A 1 212 ? -13.871 -0.483 12.295 1.00 96.50 212 PRO A C 1
ATOM 1627 O O . PRO A 1 212 ? -13.177 0.300 11.647 1.00 96.50 212 PRO A O 1
ATOM 1630 N N . PHE A 1 213 ? -13.406 -1.664 12.691 1.00 98.19 213 PHE A N 1
ATOM 1631 C CA . PHE A 1 213 ? -12.079 -2.161 12.350 1.00 98.19 213 PHE A CA 1
ATOM 1632 C C . PHE A 1 213 ? -12.197 -3.355 11.423 1.00 98.19 213 PHE A C 1
ATOM 1634 O O . PHE A 1 213 ? -12.923 -4.310 11.701 1.00 98.19 213 PHE A O 1
ATOM 1641 N N . TRP A 1 214 ? -11.428 -3.313 10.347 1.00 98.50 214 TRP A N 1
ATOM 1642 C CA . TRP A 1 214 ? -11.293 -4.389 9.382 1.00 98.50 214 TRP A CA 1
ATOM 1643 C C . TRP A 1 214 ? -9.820 -4.703 9.194 1.00 98.50 214 TRP A C 1
ATOM 1645 O O . TRP A 1 214 ? -8.955 -3.850 9.397 1.00 98.50 214 TRP A O 1
ATOM 1655 N N . GLY A 1 215 ? -9.521 -5.921 8.766 1.00 98.00 215 GLY A N 1
ATOM 1656 C CA . GLY A 1 215 ? -8.179 -6.255 8.336 1.00 98.00 215 GLY A CA 1
ATOM 1657 C C . GLY A 1 215 ? -8.162 -7.321 7.256 1.00 98.00 215 GLY A C 1
ATOM 1658 O O . GLY A 1 215 ? -9.013 -8.210 7.240 1.00 98.00 215 GLY A O 1
ATOM 1659 N N . ILE A 1 216 ? -7.162 -7.231 6.385 1.00 98.06 216 ILE A N 1
ATOM 1660 C CA . ILE A 1 216 ? -6.877 -8.172 5.304 1.00 98.06 216 ILE A CA 1
ATOM 1661 C C . ILE A 1 216 ? -5.411 -8.618 5.373 1.00 98.06 216 ILE A C 1
ATOM 1663 O O . ILE A 1 216 ? -4.502 -7.813 5.561 1.00 98.06 216 ILE A O 1
ATOM 1667 N N . GLN A 1 217 ? -5.167 -9.918 5.233 1.00 96.62 217 GLN A N 1
ATOM 1668 C CA . GLN A 1 217 ? -3.821 -10.498 5.302 1.00 96.62 217 GLN A CA 1
ATOM 1669 C C . GLN A 1 217 ? -3.076 -10.417 3.960 1.00 96.62 217 GLN A C 1
ATOM 1671 O O . GLN A 1 217 ? -1.845 -10.420 3.941 1.00 96.62 217 GLN A O 1
ATOM 1676 N N . TYR A 1 218 ? -3.802 -10.379 2.842 1.00 93.81 218 TYR A N 1
ATOM 1677 C CA . TYR A 1 218 ? -3.219 -10.291 1.503 1.00 93.81 218 TYR A CA 1
ATOM 1678 C C . TYR A 1 218 ? -2.865 -8.848 1.122 1.00 93.81 218 TYR A C 1
ATOM 1680 O O . TYR A 1 218 ? -3.282 -7.897 1.780 1.00 93.81 218 TYR A O 1
ATOM 1688 N N . HIS A 1 219 ? -2.118 -8.710 0.027 1.00 90.50 219 HIS A N 1
ATOM 1689 C CA . HIS A 1 219 ? -1.678 -7.432 -0.530 1.00 90.50 219 HIS A CA 1
ATOM 1690 C C . HIS A 1 219 ? -2.589 -7.011 -1.695 1.00 90.50 219 HIS A C 1
ATOM 1692 O O . HIS A 1 219 ? -2.424 -7.530 -2.810 1.00 90.50 219 HIS A O 1
ATOM 1698 N N . PRO A 1 220 ? -3.593 -6.138 -1.468 1.00 87.38 220 PRO A N 1
ATOM 1699 C CA . PRO A 1 220 ? -4.522 -5.719 -2.517 1.00 87.38 220 PRO A CA 1
ATOM 1700 C C . PRO A 1 220 ? -3.842 -4.892 -3.617 1.00 87.38 220 PRO A C 1
ATOM 1702 O O . PRO A 1 220 ? -4.350 -4.832 -4.725 1.00 87.38 220 PRO A O 1
ATOM 1705 N N . GLU A 1 221 ? -2.697 -4.274 -3.327 1.00 84.38 221 GLU A N 1
ATOM 1706 C CA . GLU A 1 221 ? -1.920 -3.435 -4.244 1.00 84.38 221 GLU A CA 1
ATOM 1707 C C . GLU A 1 221 ? -1.014 -4.223 -5.189 1.00 84.38 221 GLU A C 1
ATOM 1709 O O . GLU A 1 221 ? -0.446 -3.661 -6.127 1.00 84.38 221 GLU A O 1
ATOM 1714 N N . SER A 1 222 ? -0.805 -5.511 -4.913 1.00 76.94 222 SER A N 1
ATOM 1715 C CA . SER A 1 222 ? 0.095 -6.326 -5.716 1.00 76.94 222 SER A CA 1
ATOM 1716 C C . SER A 1 222 ? -0.446 -6.478 -7.135 1.00 76.94 222 SER A C 1
ATOM 1718 O O . SER A 1 222 ? -1.595 -6.850 -7.331 1.00 76.94 222 SER A O 1
ATOM 1720 N N . VAL A 1 223 ? 0.426 -6.315 -8.133 1.00 70.75 223 VAL A N 1
ATOM 1721 C CA . VAL A 1 223 ? 0.082 -6.446 -9.563 1.00 70.75 223 VAL A CA 1
ATOM 1722 C C . VAL A 1 223 ? -0.536 -7.801 -9.944 1.00 70.75 223 VAL A C 1
ATOM 1724 O O . VAL A 1 223 ? -1.170 -7.921 -10.986 1.00 70.75 223 VAL A O 1
ATOM 1727 N N . ARG A 1 224 ? -0.320 -8.840 -9.126 1.00 70.81 224 ARG A N 1
ATOM 1728 C CA . ARG A 1 224 ? -0.870 -10.188 -9.337 1.00 70.81 224 ARG A CA 1
ATOM 1729 C C . ARG A 1 224 ? -2.122 -10.486 -8.508 1.00 70.81 224 ARG A C 1
ATOM 1731 O O . ARG A 1 224 ? -2.630 -11.602 -8.594 1.00 70.81 224 ARG A O 1
ATOM 1738 N N . THR A 1 225 ? -2.591 -9.534 -7.709 1.00 71.50 225 THR A N 1
ATOM 1739 C CA . THR A 1 225 ? -3.890 -9.630 -7.050 1.00 71.50 225 THR A CA 1
ATOM 1740 C C . THR A 1 225 ? -4.974 -9.214 -8.043 1.00 71.50 225 THR A C 1
ATOM 1742 O O . THR A 1 225 ? -4.846 -8.201 -8.727 1.00 71.50 225 THR A O 1
ATOM 1745 N N . ASP A 1 226 ? -6.034 -10.010 -8.146 1.00 74.25 226 ASP A N 1
ATOM 1746 C CA . ASP A 1 226 ? -7.135 -9.749 -9.068 1.00 74.25 226 ASP A CA 1
ATOM 1747 C C . ASP A 1 226 ? -7.884 -8.462 -8.694 1.00 74.25 226 ASP A C 1
ATOM 1749 O O . ASP A 1 226 ? -8.115 -8.168 -7.520 1.00 74.25 226 ASP A O 1
ATOM 1753 N N . PHE A 1 227 ? -8.392 -7.756 -9.707 1.00 73.62 227 PHE A N 1
ATOM 1754 C CA . PHE A 1 227 ? -9.170 -6.523 -9.535 1.00 73.62 227 PHE A CA 1
ATOM 1755 C C . PHE A 1 227 ? -10.401 -6.668 -8.626 1.00 73.62 227 PHE A C 1
ATOM 1757 O O . PHE A 1 227 ? -10.837 -5.684 -8.036 1.00 73.62 227 PHE A O 1
ATOM 1764 N N . ALA A 1 228 ? -10.950 -7.876 -8.463 1.00 73.62 228 ALA A N 1
ATOM 1765 C CA . ALA A 1 228 ? -12.035 -8.132 -7.513 1.00 73.62 228 ALA A CA 1
ATOM 1766 C C . ALA A 1 228 ? -11.649 -7.755 -6.066 1.00 73.62 228 ALA A C 1
ATOM 1768 O O . ALA A 1 228 ? -12.489 -7.294 -5.297 1.00 73.62 228 ALA A O 1
ATOM 1769 N N . ALA A 1 229 ? -10.366 -7.859 -5.701 1.00 80.00 229 ALA A N 1
ATOM 1770 C CA . ALA A 1 229 ? -9.873 -7.426 -4.397 1.00 80.00 229 ALA A CA 1
ATOM 1771 C C . ALA A 1 229 ? -9.962 -5.902 -4.195 1.00 80.00 229 ALA A C 1
ATOM 1773 O O . ALA A 1 229 ? -10.041 -5.442 -3.056 1.00 80.00 229 ALA A O 1
ATOM 1774 N N . HIS A 1 230 ? -9.964 -5.112 -5.275 1.00 84.06 230 HIS A N 1
ATOM 1775 C CA . HIS A 1 230 ? -10.099 -3.656 -5.197 1.00 84.06 230 HIS A CA 1
ATOM 1776 C C . HIS A 1 230 ? -11.517 -3.258 -4.769 1.00 84.06 230 HIS A C 1
ATOM 1778 O O . HIS A 1 230 ? -11.685 -2.293 -4.025 1.00 84.06 230 HIS A O 1
ATOM 1784 N N . GLU A 1 231 ? -12.535 -4.038 -5.154 1.00 85.06 231 GLU A N 1
ATOM 1785 C CA . GLU A 1 231 ? -13.913 -3.808 -4.703 1.00 85.06 231 GLU A CA 1
ATOM 1786 C C . GLU A 1 231 ? -14.030 -3.907 -3.174 1.00 85.06 231 GLU A C 1
ATOM 1788 O O . GLU A 1 231 ? -14.784 -3.147 -2.568 1.00 85.06 231 GLU A O 1
ATOM 1793 N N . VAL A 1 232 ? -13.223 -4.761 -2.530 1.00 92.00 232 VAL A N 1
ATOM 1794 C CA . VAL A 1 232 ? -13.151 -4.867 -1.061 1.00 92.00 232 VAL A CA 1
ATOM 1795 C C . VAL A 1 232 ? -12.693 -3.548 -0.436 1.00 92.00 232 VAL A C 1
ATOM 1797 O O . VAL A 1 232 ? -13.238 -3.128 0.583 1.00 92.00 232 VAL A O 1
ATOM 1800 N N . VAL A 1 233 ? -11.737 -2.853 -1.062 1.00 91.31 233 VAL A N 1
ATOM 1801 C CA . VAL A 1 233 ? -11.248 -1.543 -0.603 1.00 91.31 233 VAL A CA 1
ATOM 1802 C C . VAL A 1 233 ? -12.333 -0.473 -0.760 1.00 91.31 233 VAL A C 1
ATOM 1804 O O . VAL A 1 233 ? -12.573 0.295 0.175 1.00 91.31 233 VAL A O 1
ATOM 1807 N N . SER A 1 234 ? -13.051 -0.449 -1.892 1.00 89.00 234 SER A N 1
ATOM 1808 C CA . SER A 1 234 ? -14.209 0.441 -2.076 1.00 89.00 234 SER A CA 1
ATOM 1809 C C . SER A 1 234 ? -15.309 0.175 -1.046 1.00 89.00 234 SER A C 1
ATOM 1811 O O . SER A 1 234 ? -15.870 1.113 -0.476 1.00 89.00 234 SER A O 1
ATOM 1813 N N . ASN A 1 235 ? -15.620 -1.098 -0.797 1.00 93.69 235 ASN A N 1
ATOM 1814 C CA . ASN A 1 235 ? -16.644 -1.513 0.155 1.00 93.69 235 ASN A CA 1
ATOM 1815 C C . ASN A 1 235 ? -16.260 -1.162 1.591 1.00 93.69 235 ASN A C 1
ATOM 1817 O O . ASN A 1 235 ? -17.096 -0.631 2.321 1.00 93.69 235 ASN A O 1
ATOM 1821 N N . TRP A 1 236 ? -15.001 -1.386 1.973 1.00 96.62 236 TRP A N 1
ATOM 1822 C CA . TRP A 1 236 ? -14.464 -0.943 3.256 1.00 96.62 236 TRP A CA 1
ATOM 1823 C C . TRP A 1 236 ? -14.619 0.560 3.438 1.00 96.62 236 TRP A C 1
ATOM 1825 O O . TRP A 1 236 ? -15.136 1.000 4.462 1.00 96.62 236 TRP A O 1
ATOM 1835 N N . PHE A 1 237 ? -14.227 1.358 2.445 1.00 94.25 237 PHE A N 1
ATOM 1836 C CA . PHE A 1 237 ? -14.300 2.804 2.593 1.00 94.25 237 PHE A CA 1
ATOM 1837 C C . PHE A 1 237 ? -15.749 3.298 2.697 1.00 94.25 237 PHE A C 1
ATOM 1839 O O . PHE A 1 237 ? -16.047 4.183 3.498 1.00 94.25 237 PHE A O 1
ATOM 1846 N N . ARG A 1 238 ? -16.679 2.679 1.961 1.00 91.81 238 ARG A N 1
ATOM 1847 C CA . ARG A 1 238 ? -18.115 2.946 2.117 1.00 91.81 238 ARG A CA 1
ATOM 1848 C C . ARG A 1 238 ? -18.595 2.612 3.535 1.00 91.81 238 ARG A C 1
ATOM 1850 O O . ARG A 1 238 ? -19.182 3.473 4.184 1.00 91.81 238 ARG A O 1
ATOM 1857 N N . ALA A 1 239 ? -18.262 1.425 4.044 1.00 94.50 239 ALA A N 1
ATOM 1858 C CA . ALA A 1 239 ? -18.607 1.001 5.403 1.00 94.50 239 ALA A CA 1
ATOM 1859 C C . ALA A 1 239 ? -17.984 1.913 6.480 1.00 94.50 239 ALA A C 1
ATOM 1861 O O . ALA A 1 239 ? -18.610 2.202 7.502 1.00 94.50 239 ALA A O 1
ATOM 1862 N N . ALA A 1 240 ? -16.774 2.422 6.242 1.00 94.38 240 ALA A N 1
ATOM 1863 C CA . ALA A 1 240 ? -16.118 3.401 7.099 1.00 94.38 240 ALA A CA 1
ATOM 1864 C C . ALA A 1 240 ? -16.904 4.721 7.161 1.00 94.38 240 ALA A C 1
ATOM 1866 O O . ALA A 1 240 ? -17.157 5.243 8.249 1.00 94.38 240 ALA A O 1
ATOM 1867 N N . LEU A 1 241 ? -17.331 5.252 6.011 1.00 92.38 241 LEU A N 1
ATOM 1868 C CA . LEU A 1 241 ? -18.139 6.472 5.948 1.00 92.38 241 LEU A CA 1
ATOM 1869 C C . LEU A 1 241 ? -19.507 6.291 6.619 1.00 92.38 241 LEU A C 1
ATOM 1871 O O . LEU A 1 241 ? -19.887 7.123 7.441 1.00 92.38 241 LEU A O 1
ATOM 1875 N N . GLU A 1 242 ? -20.194 5.180 6.356 1.00 92.75 242 GLU A N 1
ATOM 1876 C CA . GLU A 1 242 ? -21.462 4.837 7.017 1.00 92.75 242 GLU A CA 1
ATOM 1877 C C . GLU A 1 242 ? -21.293 4.719 8.539 1.00 92.75 242 GLU A C 1
ATOM 1879 O O . GLU A 1 242 ? -22.134 5.186 9.311 1.00 92.75 242 GLU A O 1
ATOM 1884 N N . SER A 1 243 ? -20.178 4.146 9.004 1.00 92.44 243 SER A N 1
ATOM 1885 C CA . SER A 1 243 ? -19.899 4.060 10.436 1.00 92.44 243 SER A CA 1
ATOM 1886 C C . SER A 1 243 ? -19.628 5.427 11.064 1.00 92.44 243 SER A C 1
ATOM 1888 O O . SER A 1 243 ? -20.070 5.664 12.189 1.00 92.44 243 SER A O 1
ATOM 1890 N N . ASN A 1 244 ? -18.940 6.335 10.362 1.00 92.50 244 ASN A N 1
ATOM 1891 C CA . ASN A 1 244 ? -18.770 7.714 10.827 1.00 92.50 244 ASN A CA 1
ATOM 1892 C C . ASN A 1 244 ? -20.130 8.406 11.001 1.00 92.50 244 ASN A C 1
ATOM 1894 O O . ASN A 1 244 ? -20.369 9.030 12.034 1.00 92.50 244 ASN A O 1
ATOM 1898 N N . GLU A 1 245 ? -21.031 8.263 10.025 1.00 91.06 245 GLU A N 1
ATOM 1899 C CA . GLU A 1 245 ? -22.380 8.837 10.082 1.00 91.06 245 GLU A CA 1
ATOM 1900 C C . GLU A 1 245 ? -23.193 8.259 11.243 1.00 91.06 245 GLU A C 1
ATOM 1902 O O . GLU A 1 245 ? -23.740 9.013 12.050 1.00 91.06 245 GLU A O 1
ATOM 1907 N N . ARG A 1 246 ? -23.201 6.928 11.389 1.00 91.50 246 ARG A N 1
ATOM 1908 C CA . ARG A 1 246 ? -23.909 6.227 12.469 1.00 91.50 246 ARG A CA 1
ATOM 1909 C C . ARG A 1 246 ? -23.422 6.632 13.860 1.00 91.50 246 ARG A C 1
ATOM 1911 O O . ARG A 1 246 ? -24.226 6.711 14.782 1.00 91.50 246 ARG A O 1
ATOM 1918 N N . MET A 1 247 ? -22.123 6.882 14.018 1.00 89.19 247 MET A N 1
ATOM 1919 C CA . MET A 1 247 ? -21.534 7.311 15.293 1.00 89.19 247 MET A CA 1
ATOM 1920 C C . MET A 1 247 ? -21.560 8.833 15.493 1.00 89.19 247 MET A C 1
ATOM 1922 O O . MET A 1 247 ? -21.019 9.327 16.478 1.00 89.19 247 MET A O 1
ATOM 1926 N N . GLY A 1 248 ? -22.157 9.597 14.570 1.00 87.62 248 GLY A N 1
ATOM 1927 C CA . GLY A 1 248 ? -22.196 11.060 14.641 1.00 87.62 248 GLY A CA 1
ATOM 1928 C C . GLY A 1 248 ? -20.819 11.723 14.523 1.00 87.62 248 GLY A C 1
ATOM 1929 O O . GLY A 1 248 ? -20.664 12.899 14.855 1.00 87.62 248 GLY A O 1
ATOM 1930 N N . ARG A 1 249 ? -19.808 10.990 14.045 1.00 88.31 249 ARG A N 1
ATOM 1931 C CA . ARG A 1 249 ? -18.431 11.463 13.948 1.00 88.31 249 ARG A CA 1
ATOM 1932 C C . ARG A 1 249 ? -18.292 12.388 12.746 1.00 88.31 249 ARG A C 1
ATOM 1934 O O . ARG A 1 249 ? -18.368 11.967 11.592 1.00 88.31 249 ARG A O 1
ATOM 1941 N N . ARG A 1 250 ? -18.038 13.668 13.013 1.00 81.12 250 ARG A N 1
ATOM 1942 C CA . ARG A 1 250 ? -17.714 14.655 11.980 1.00 81.12 250 ARG A CA 1
ATOM 1943 C C . ARG A 1 250 ? -16.233 14.981 12.031 1.00 81.12 250 ARG A C 1
ATOM 1945 O O . ARG A 1 250 ? -15.726 15.379 13.072 1.00 81.12 250 ARG A O 1
ATOM 1952 N N . ARG A 1 251 ? -15.564 14.846 10.883 1.00 82.94 251 ARG A N 1
ATOM 1953 C CA . ARG A 1 251 ? -14.175 15.286 10.722 1.00 82.94 251 ARG A CA 1
ATOM 1954 C C . ARG A 1 251 ? -14.030 16.752 11.131 1.00 82.94 251 ARG A C 1
ATOM 1956 O O . ARG A 1 251 ? -14.742 17.594 10.571 1.00 82.94 251 ARG A O 1
ATOM 1963 N N . VAL A 1 252 ? -13.109 17.020 12.052 1.00 80.31 252 VAL A N 1
ATOM 1964 C CA . VAL A 1 252 ? -12.731 18.372 12.474 1.00 80.31 252 VAL A CA 1
ATOM 1965 C C . VAL A 1 252 ? -11.715 18.899 11.468 1.00 80.31 252 VAL A C 1
ATOM 1967 O O . VAL A 1 252 ? -10.636 18.329 11.305 1.00 80.31 252 VAL A O 1
ATOM 1970 N N . ASP A 1 253 ? -12.064 19.964 10.749 1.00 66.25 253 ASP A N 1
ATOM 1971 C CA . ASP A 1 253 ? -11.124 20.623 9.844 1.00 66.25 253 ASP A CA 1
ATOM 1972 C C . ASP A 1 253 ? -10.176 21.487 10.697 1.00 66.25 253 ASP A C 1
ATOM 1974 O O . ASP A 1 253 ? -10.453 22.645 11.000 1.00 66.25 253 ASP A O 1
ATOM 1978 N N . GLY A 1 254 ? -9.080 20.884 11.167 1.00 52.78 254 GLY A N 1
ATOM 1979 C CA . GLY A 1 254 ? -8.030 21.591 11.901 1.00 52.78 254 GLY A CA 1
ATOM 1980 C C . GLY A 1 254 ? -7.444 22.723 11.053 1.00 52.78 254 GLY A C 1
ATOM 1981 O O . GLY A 1 254 ? -7.022 22.497 9.916 1.00 52.78 254 GLY A O 1
ATOM 1982 N N . GLY A 1 255 ? -7.445 23.946 11.588 1.00 41.75 255 GLY A N 1
ATOM 1983 C CA . GLY A 1 255 ? -6.932 25.134 10.905 1.00 41.75 255 GLY A CA 1
ATOM 1984 C C . GLY A 1 255 ? -5.482 24.967 10.438 1.00 41.75 255 GLY A C 1
ATOM 1985 O O . GLY A 1 255 ? -4.658 24.404 11.147 1.00 41.75 255 GLY A O 1
ATOM 1986 N N . SER A 1 256 ? -5.187 25.458 9.229 1.00 38.84 256 SER A N 1
ATOM 1987 C CA . SER A 1 256 ? -3.846 25.584 8.627 1.00 38.84 256 SER A CA 1
ATOM 1988 C C . SER A 1 256 ? -2.925 24.349 8.657 1.00 38.84 256 SER A C 1
ATOM 1990 O O . SER A 1 256 ? -1.714 24.494 8.497 1.00 38.84 256 SER A O 1
ATOM 1992 N N . PHE A 1 257 ? -3.443 23.127 8.784 1.00 42.59 257 PHE A N 1
ATOM 1993 C CA . PHE A 1 257 ? -2.645 21.951 8.440 1.00 42.59 257 PHE A CA 1
ATOM 1994 C C . PHE A 1 257 ? -2.665 21.791 6.923 1.00 42.59 257 PHE A C 1
ATOM 1996 O O . PHE A 1 257 ? -3.638 21.296 6.348 1.00 42.59 257 PHE A O 1
ATOM 2003 N N . ALA A 1 258 ? -1.595 22.243 6.266 1.00 42.50 258 ALA A N 1
ATOM 2004 C CA . ALA A 1 258 ? -1.324 21.894 4.882 1.00 42.50 258 ALA A CA 1
ATOM 2005 C C . ALA A 1 258 ? -1.138 20.374 4.827 1.00 42.50 258 ALA A C 1
ATOM 2007 O O . ALA A 1 258 ? -0.062 19.856 5.099 1.00 42.50 258 ALA A O 1
ATOM 2008 N N . CYS A 1 259 ? -2.223 19.649 4.552 1.00 44.47 259 CYS A N 1
ATOM 2009 C CA . CYS A 1 259 ? -2.173 18.221 4.302 1.00 44.47 259 CYS A CA 1
ATOM 2010 C C . CYS A 1 259 ? -1.358 18.024 3.029 1.00 44.47 259 CYS A C 1
ATOM 2012 O O . CYS A 1 259 ? -1.895 18.147 1.925 1.00 44.47 259 CYS A O 1
ATOM 2014 N N . VAL A 1 260 ? -0.057 17.792 3.170 1.00 49.09 260 VAL A N 1
ATOM 2015 C CA . VAL A 1 260 ? 0.761 17.376 2.042 1.00 49.09 260 VAL A CA 1
ATOM 2016 C C . VAL A 1 260 ? 0.275 15.977 1.710 1.00 49.09 260 VAL A C 1
ATOM 2018 O O . VAL A 1 260 ? 0.463 15.042 2.482 1.00 49.09 260 VAL A O 1
ATOM 2021 N N . ASP A 1 261 ? -0.459 15.861 0.609 1.00 50.72 261 ASP A N 1
ATOM 2022 C CA . ASP A 1 261 ? -0.816 14.569 0.056 1.00 50.72 261 ASP A CA 1
ATOM 2023 C C . ASP A 1 261 ? 0.491 13.902 -0.373 1.00 50.72 261 ASP A C 1
ATOM 2025 O O . ASP A 1 261 ? 0.996 14.192 -1.459 1.00 50.72 261 ASP A O 1
ATOM 2029 N N . SER A 1 262 ? 1.062 13.068 0.503 1.00 48.41 262 SER A N 1
ATOM 2030 C CA . SER A 1 262 ? 2.437 12.557 0.413 1.00 48.41 262 SER A CA 1
ATOM 2031 C C . SER A 1 262 ? 2.719 11.858 -0.919 1.00 48.41 262 SER A C 1
ATOM 2033 O O . SER A 1 262 ? 3.870 11.689 -1.298 1.00 48.41 262 SER A O 1
ATOM 2035 N N . LEU A 1 263 ? 1.654 11.468 -1.629 1.00 46.91 263 LEU A N 1
ATOM 2036 C CA . LEU A 1 263 ? 1.672 10.657 -2.836 1.00 46.91 263 LEU A CA 1
ATOM 2037 C C . LEU A 1 263 ? 0.787 11.229 -3.945 1.00 46.91 263 LEU A C 1
ATOM 2039 O O . LEU A 1 263 ? 0.362 10.495 -4.839 1.00 46.91 263 LEU A O 1
ATOM 2043 N N . HIS A 1 264 ? 0.376 12.507 -3.882 1.00 40.12 264 HIS A N 1
ATOM 2044 C CA . HIS A 1 264 ? -0.253 13.109 -5.062 1.00 40.12 264 HIS A CA 1
ATOM 2045 C C . HIS A 1 264 ? 0.809 13.120 -6.156 1.00 40.12 264 HIS A C 1
ATOM 2047 O O . HIS A 1 264 ? 1.953 13.479 -5.867 1.00 40.12 264 HIS A O 1
ATOM 2053 N N . PRO A 1 265 ? 0.462 12.851 -7.424 1.00 36.97 265 PRO A N 1
ATOM 2054 C CA . PRO A 1 265 ? 1.334 13.223 -8.513 1.00 36.97 265 PRO A CA 1
ATOM 2055 C C . PRO A 1 265 ? 1.785 14.670 -8.338 1.00 36.97 265 PRO A C 1
ATOM 2057 O O . PRO A 1 265 ? 2.931 14.904 -8.561 1.00 36.97 265 PRO A O 1
ATOM 2060 N N . SER A 1 266 ? 1.028 15.615 -7.772 1.00 37.66 266 SER A N 1
ATOM 2061 C CA . SER A 1 266 ? 1.547 16.972 -7.479 1.00 37.66 266 SER A CA 1
ATOM 2062 C C . SER A 1 266 ? 2.534 17.128 -6.320 1.00 37.66 266 SER A C 1
ATOM 2064 O O . SER A 1 266 ? 3.107 18.207 -6.205 1.00 37.66 266 SER A O 1
ATOM 2066 N N . ALA A 1 267 ? 2.738 16.117 -5.477 1.00 36.62 267 ALA A N 1
ATOM 2067 C CA . ALA A 1 267 ? 3.809 16.114 -4.481 1.00 36.62 267 ALA A CA 1
ATOM 2068 C C . ALA A 1 267 ? 5.174 15.750 -5.101 1.00 36.62 267 ALA A C 1
ATOM 2070 O O . ALA A 1 267 ? 6.201 16.151 -4.564 1.00 36.62 267 ALA A O 1
ATOM 2071 N N . TRP A 1 268 ? 5.193 15.083 -6.268 1.00 36.59 268 TRP A N 1
ATOM 2072 C CA . TRP A 1 268 ? 6.424 14.704 -6.997 1.00 36.59 268 TRP A CA 1
ATOM 2073 C C . TRP A 1 268 ? 6.496 15.188 -8.458 1.00 36.59 268 TRP A C 1
ATOM 2075 O O . TRP A 1 268 ? 7.527 15.601 -8.969 1.00 36.59 268 TRP A O 1
ATOM 2085 N N . ALA A 1 269 ? 5.376 15.168 -9.150 1.00 36.03 269 ALA A N 1
ATOM 2086 C CA . ALA A 1 269 ? 5.027 15.888 -10.368 1.00 36.03 269 ALA A CA 1
ATOM 2087 C C . ALA A 1 269 ? 4.143 17.097 -10.028 1.00 36.03 269 ALA A C 1
ATOM 2089 O O . ALA A 1 269 ? 2.960 17.119 -10.374 1.00 36.03 269 ALA A O 1
ATOM 2090 N N . LEU A 1 270 ? 4.729 18.092 -9.346 1.00 37.28 270 LEU A N 1
ATOM 2091 C CA . LEU A 1 270 ? 4.169 19.434 -9.157 1.00 37.28 270 LEU A CA 1
ATOM 2092 C C . LEU A 1 270 ? 3.164 19.770 -10.256 1.00 37.28 270 LEU A C 1
ATOM 2094 O O . LEU A 1 270 ? 3.497 19.767 -11.449 1.00 37.28 270 LEU A O 1
ATOM 2098 N N . ASN A 1 271 ? 1.925 20.038 -9.837 1.00 34.16 271 ASN A N 1
ATOM 2099 C CA . ASN A 1 271 ? 0.882 20.506 -10.729 1.00 34.16 271 ASN A CA 1
ATOM 2100 C C . ASN A 1 271 ? 1.518 21.637 -11.550 1.00 34.16 271 ASN A C 1
ATOM 2102 O O . ASN A 1 271 ? 2.120 22.545 -10.973 1.00 34.16 271 ASN A O 1
ATOM 2106 N N . ALA A 1 272 ? 1.449 21.590 -12.881 1.00 36.28 272 ALA A N 1
ATOM 2107 C CA . ALA A 1 272 ? 2.040 22.630 -13.731 1.00 36.28 272 ALA A CA 1
ATOM 2108 C C . ALA A 1 272 ? 1.472 24.038 -13.426 1.00 36.28 272 ALA A C 1
ATOM 2110 O O . ALA A 1 272 ? 1.987 25.032 -13.928 1.00 36.28 272 ALA A O 1
ATOM 2111 N N . ALA A 1 273 ? 0.410 24.103 -12.612 1.00 34.72 273 ALA A N 1
ATOM 2112 C CA . ALA A 1 273 ? -0.170 25.297 -12.014 1.00 34.72 273 ALA A CA 1
ATOM 2113 C C . ALA A 1 273 ? 0.509 25.774 -10.702 1.00 34.72 273 ALA A C 1
ATOM 2115 O O . ALA A 1 273 ? 0.439 26.962 -10.399 1.00 34.72 273 ALA A O 1
ATOM 2116 N N . GLN A 1 274 ? 1.152 24.892 -9.922 1.00 37.22 274 GLN A N 1
ATOM 2117 C CA . GLN A 1 274 ? 1.867 25.217 -8.670 1.00 37.22 274 GLN A CA 1
ATOM 2118 C C . GLN A 1 274 ? 3.340 25.567 -8.904 1.00 37.22 274 GLN A C 1
ATOM 2120 O O . GLN A 1 274 ? 3.828 26.547 -8.342 1.00 37.22 274 GLN A O 1
ATOM 2125 N N . LEU A 1 275 ? 4.033 24.857 -9.803 1.00 43.97 275 LEU A N 1
ATOM 2126 C CA . LEU A 1 275 ? 5.184 25.466 -10.462 1.00 43.97 275 LEU A CA 1
ATOM 2127 C C . LEU A 1 275 ? 4.596 26.566 -11.331 1.00 43.97 275 LEU A C 1
ATOM 2129 O O . LEU A 1 275 ? 3.991 26.278 -12.359 1.00 43.97 275 LEU A O 1
ATOM 2133 N N . ARG A 1 276 ? 4.798 27.838 -10.982 1.00 47.25 276 ARG A N 1
ATOM 2134 C CA . ARG A 1 276 ? 4.812 28.858 -12.030 1.00 47.25 276 ARG A CA 1
ATOM 2135 C C . ARG A 1 276 ? 5.948 28.434 -12.954 1.00 47.25 276 ARG A C 1
ATOM 2137 O O . ARG A 1 276 ? 7.077 28.836 -12.731 1.00 47.25 276 ARG A O 1
ATOM 2144 N N . LEU A 1 277 ? 5.684 27.599 -13.964 1.00 46.94 277 LEU A N 1
ATOM 2145 C CA . LEU A 1 277 ? 6.701 27.139 -14.913 1.00 46.94 277 LEU A CA 1
ATOM 2146 C C . LEU A 1 277 ? 7.412 28.354 -15.527 1.00 46.94 277 LEU A C 1
ATOM 2148 O O . LEU A 1 277 ? 8.585 28.290 -15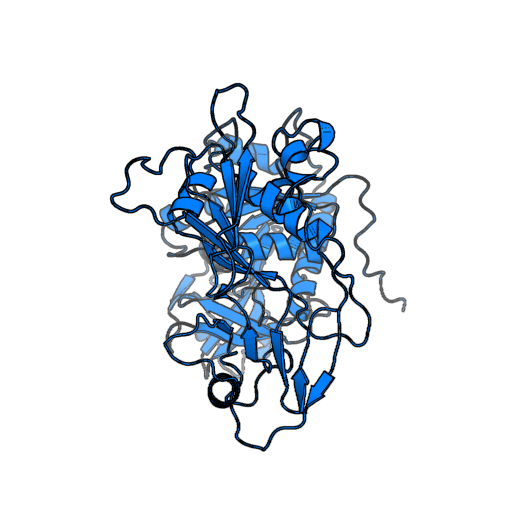.858 1.00 46.94 277 LEU A O 1
ATOM 2152 N N . GLY A 1 278 ? 6.725 29.499 -15.630 1.00 49.19 278 GLY A N 1
ATOM 2153 C CA . GLY A 1 278 ? 7.306 30.797 -16.001 1.00 49.19 278 GLY A CA 1
ATOM 2154 C C . GLY A 1 278 ? 8.379 31.360 -15.062 1.00 49.19 278 GLY A C 1
ATOM 2155 O O . GLY A 1 278 ? 9.129 32.218 -15.499 1.00 49.19 278 GLY A O 1
ATOM 2156 N N . ALA A 1 279 ? 8.475 30.886 -13.822 1.00 55.09 279 ALA A N 1
ATOM 2157 C CA . ALA A 1 279 ? 9.425 31.323 -12.801 1.00 55.09 279 ALA A CA 1
ATOM 2158 C C . ALA A 1 279 ? 10.565 30.314 -12.553 1.00 55.09 279 ALA A C 1
ATOM 2160 O O . ALA A 1 279 ? 11.463 30.600 -11.768 1.00 55.09 279 ALA A O 1
ATOM 2161 N N . CYS A 1 280 ? 10.544 29.138 -13.190 1.00 64.38 280 CYS A N 1
ATOM 2162 C CA . CYS A 1 280 ? 11.587 28.127 -13.020 1.00 64.38 280 CYS A CA 1
ATOM 2163 C C . CYS A 1 280 ? 12.859 28.513 -13.796 1.00 64.38 280 CYS A C 1
ATOM 2165 O O . CYS A 1 280 ? 12.788 28.616 -15.025 1.00 64.38 280 CYS A O 1
ATOM 2167 N N . PRO A 1 281 ? 14.026 28.647 -13.136 1.00 68.44 281 PRO A N 1
ATOM 2168 C CA . PRO A 1 281 ? 15.260 29.092 -13.793 1.00 68.44 281 PRO A CA 1
ATOM 2169 C C . PRO A 1 281 ? 15.723 28.181 -14.938 1.00 68.44 281 PRO A C 1
ATOM 2171 O O . PRO A 1 281 ? 16.199 28.667 -15.955 1.00 68.44 281 PRO A O 1
ATOM 2174 N N . TRP A 1 282 ? 15.492 26.868 -14.835 1.00 77.69 282 TRP A N 1
ATOM 2175 C CA . TRP A 1 282 ? 15.859 25.890 -15.870 1.00 77.69 282 TRP A CA 1
ATOM 2176 C C . TRP A 1 282 ? 15.026 25.998 -17.161 1.00 77.69 282 TRP A C 1
ATOM 2178 O O . TRP A 1 282 ? 15.354 25.370 -18.172 1.00 77.69 282 TRP A O 1
ATOM 2188 N N . ARG A 1 283 ? 13.910 26.745 -17.169 1.00 75.69 283 ARG A N 1
ATOM 2189 C CA . ARG A 1 283 ? 12.978 26.744 -18.308 1.00 75.69 283 ARG A CA 1
ATOM 2190 C C . ARG A 1 283 ? 13.542 27.443 -19.541 1.00 75.69 283 ARG A C 1
ATOM 2192 O O . ARG A 1 283 ? 13.226 26.998 -20.645 1.00 75.69 283 ARG A O 1
ATOM 2199 N N . SER A 1 284 ? 14.316 28.515 -19.376 1.00 79.12 284 SER A N 1
ATOM 2200 C CA . SER A 1 284 ? 14.960 29.218 -20.497 1.00 79.12 284 SER A CA 1
ATOM 2201 C C . SER A 1 284 ? 15.918 28.291 -21.234 1.00 79.12 284 SER A C 1
ATOM 2203 O O . SER A 1 284 ? 15.847 28.162 -22.454 1.00 79.12 284 SER A O 1
ATOM 2205 N N . ASP A 1 285 ? 16.735 27.562 -20.478 1.00 84.31 285 ASP A N 1
ATOM 2206 C CA . ASP A 1 285 ? 17.721 26.631 -21.023 1.00 84.31 285 ASP A CA 1
ATOM 2207 C C . ASP A 1 285 ? 17.017 25.496 -21.778 1.00 84.31 285 ASP A C 1
ATOM 2209 O O . ASP A 1 285 ? 17.427 25.107 -22.870 1.00 84.31 285 ASP A O 1
ATOM 2213 N N . MET A 1 286 ? 15.869 25.046 -21.263 1.00 82.81 286 MET A N 1
ATOM 2214 C CA . MET A 1 286 ? 15.022 24.034 -21.896 1.00 82.81 286 MET A CA 1
ATOM 2215 C C . MET A 1 286 ? 14.354 24.478 -23.211 1.00 82.81 286 MET A C 1
ATOM 2217 O O . MET A 1 286 ? 13.701 23.660 -23.860 1.00 82.81 286 MET A O 1
ATOM 2221 N N . GLN A 1 287 ? 14.431 25.751 -23.612 1.00 82.38 287 GLN A N 1
ATOM 2222 C CA . GLN A 1 287 ? 13.844 26.252 -24.868 1.00 82.38 287 GLN A CA 1
ATOM 2223 C C . GLN A 1 287 ? 14.832 26.281 -26.043 1.00 82.38 287 GLN A C 1
ATOM 2225 O O . GLN A 1 287 ? 14.432 26.621 -27.154 1.00 82.38 287 GLN A O 1
ATOM 2230 N N . SER A 1 288 ? 16.097 25.907 -25.834 1.00 86.62 288 SER A N 1
ATOM 2231 C CA . SER A 1 288 ? 17.145 25.959 -26.861 1.00 86.62 288 SER A CA 1
ATOM 2232 C C . SER A 1 288 ? 18.055 24.726 -26.830 1.00 86.62 288 SER A C 1
ATOM 2234 O O . SER A 1 288 ? 17.939 23.882 -25.942 1.00 86.62 288 SER A O 1
ATOM 2236 N N . GLY A 1 289 ? 18.954 24.614 -27.813 1.00 89.06 289 GLY A N 1
ATOM 2237 C CA . GLY A 1 289 ? 19.962 23.553 -27.881 1.00 89.06 289 GLY A CA 1
ATOM 2238 C C . GLY A 1 289 ? 19.378 22.139 -27.973 1.00 89.06 289 GLY A C 1
ATOM 2239 O O . GLY A 1 289 ? 18.283 21.934 -28.501 1.00 89.06 289 GLY A O 1
ATOM 2240 N N . LEU A 1 290 ? 20.103 21.173 -27.401 1.00 87.75 290 LEU A N 1
ATOM 2241 C CA . LEU A 1 290 ? 19.702 19.765 -27.303 1.00 87.75 290 LEU A CA 1
ATOM 2242 C C . LEU A 1 290 ? 18.330 19.590 -26.633 1.00 87.75 290 LEU A C 1
ATOM 2244 O O . LEU A 1 290 ? 17.567 18.691 -26.989 1.00 87.75 290 LEU A O 1
ATOM 2248 N N . ALA A 1 291 ? 17.968 20.469 -25.697 1.00 86.56 291 ALA A N 1
ATOM 2249 C CA . ALA A 1 291 ? 16.679 20.434 -25.021 1.00 86.56 291 ALA A CA 1
ATOM 2250 C C . ALA A 1 291 ? 15.489 20.738 -25.932 1.00 86.56 291 ALA A C 1
ATOM 2252 O O . ALA A 1 291 ? 14.384 20.244 -25.678 1.00 86.56 291 ALA A O 1
ATOM 2253 N N . ALA A 1 292 ? 15.709 21.491 -27.010 1.00 84.62 292 ALA A N 1
ATOM 2254 C CA . ALA A 1 292 ? 14.693 21.816 -28.002 1.00 84.62 292 ALA A CA 1
ATOM 2255 C C . ALA A 1 292 ? 14.639 20.817 -29.179 1.00 84.62 292 ALA A C 1
ATOM 2257 O O . ALA A 1 292 ? 13.736 20.892 -30.012 1.00 84.62 292 ALA A O 1
ATOM 2258 N N . GLU A 1 293 ? 15.563 19.856 -29.253 1.00 82.31 293 GLU A N 1
ATOM 2259 C CA . GLU A 1 293 ? 15.654 18.915 -30.373 1.00 82.31 293 GLU A CA 1
ATOM 2260 C C . GLU A 1 293 ? 14.694 17.728 -30.247 1.00 82.31 293 GLU A C 1
ATOM 2262 O O . GLU A 1 293 ? 14.511 17.148 -29.177 1.00 82.31 293 GLU A O 1
ATOM 2267 N N . GLY A 1 294 ? 14.090 17.313 -31.363 1.00 71.81 294 GLY A N 1
ATOM 2268 C CA . GLY A 1 294 ? 13.243 16.113 -31.392 1.00 71.81 294 GLY A CA 1
ATOM 2269 C C . GLY A 1 294 ? 11.944 16.230 -30.586 1.00 71.81 294 GLY A C 1
ATOM 2270 O O . GLY A 1 294 ? 11.428 15.220 -30.115 1.00 71.81 294 GLY A O 1
ATOM 2271 N N . ILE A 1 295 ? 11.422 17.448 -30.419 1.00 75.19 295 ILE A N 1
ATOM 2272 C CA . ILE A 1 295 ? 10.078 17.712 -29.881 1.00 75.19 295 ILE A CA 1
ATOM 2273 C C . ILE A 1 295 ? 9.020 17.157 -30.852 1.00 75.19 295 ILE A C 1
ATOM 2275 O O . ILE A 1 295 ? 9.184 17.274 -32.066 1.00 75.19 295 ILE A O 1
ATOM 2279 N N . ARG A 1 296 ? 7.923 16.591 -30.321 1.00 68.75 296 ARG A N 1
ATOM 2280 C CA . ARG A 1 296 ? 6.826 15.966 -31.100 1.00 68.75 296 ARG A CA 1
ATOM 2281 C C . ARG A 1 296 ? 7.334 14.960 -32.152 1.00 68.75 296 ARG A C 1
ATOM 2283 O O . ARG A 1 296 ? 7.141 15.167 -33.353 1.00 68.75 296 ARG A O 1
ATOM 2290 N N . PRO A 1 297 ? 8.005 13.883 -31.717 1.00 70.19 297 PRO A N 1
ATOM 2291 C CA . PRO A 1 297 ? 8.530 12.881 -32.634 1.00 70.19 297 PRO A CA 1
ATOM 2292 C C . PRO A 1 297 ? 7.409 12.239 -33.464 1.00 70.19 297 PRO A C 1
ATOM 2294 O O . PRO A 1 297 ? 6.307 11.999 -32.972 1.00 70.19 297 PRO A O 1
ATOM 2297 N N . ARG A 1 298 ? 7.705 11.941 -34.734 1.00 66.12 298 ARG A N 1
ATOM 2298 C CA . ARG A 1 298 ? 6.849 11.104 -35.583 1.00 66.12 298 ARG A CA 1
ATOM 2299 C C . ARG A 1 298 ? 7.239 9.643 -35.427 1.00 66.12 298 ARG A C 1
ATOM 2301 O O . ARG A 1 298 ? 8.412 9.318 -35.258 1.00 66.12 298 ARG A O 1
ATOM 2308 N N . TYR A 1 299 ? 6.245 8.772 -35.525 1.00 67.44 299 TYR A N 1
ATOM 2309 C CA . TYR A 1 299 ? 6.400 7.341 -35.319 1.00 67.44 299 TYR A CA 1
ATOM 2310 C C . TYR A 1 299 ? 6.139 6.558 -36.608 1.00 67.44 299 TYR A C 1
ATOM 2312 O O . TYR A 1 299 ? 5.189 6.868 -37.325 1.00 67.44 299 TYR A O 1
ATOM 2320 N N . SER A 1 300 ? 6.959 5.541 -36.907 1.00 66.12 300 SER A N 1
ATOM 2321 C CA . SER A 1 300 ? 6.763 4.670 -38.076 1.00 66.12 300 SER A CA 1
ATOM 2322 C C . SER A 1 300 ? 6.862 3.188 -37.724 1.00 66.12 300 SER A C 1
ATOM 2324 O O . SER A 1 300 ? 7.837 2.752 -37.114 1.00 66.12 300 SER A O 1
ATOM 2326 N N . CYS A 1 301 ? 5.845 2.420 -38.133 1.00 69.50 301 CYS A N 1
ATOM 2327 C CA . CYS A 1 301 ? 5.708 0.983 -37.903 1.00 69.50 301 CYS A CA 1
ATOM 2328 C C . CYS A 1 301 ? 6.013 0.136 -39.116 1.00 69.50 301 CYS A C 1
ATOM 2330 O O . CYS A 1 301 ? 5.367 0.287 -40.147 1.00 69.50 301 CYS A O 1
ATOM 2332 N N . ARG A 1 302 ? 6.851 -0.885 -38.942 1.00 70.25 302 ARG A N 1
ATOM 2333 C CA . ARG A 1 302 ? 6.908 -2.026 -39.853 1.00 70.25 302 ARG A CA 1
ATOM 2334 C C . ARG A 1 302 ? 6.751 -3.313 -39.075 1.00 70.25 302 ARG A C 1
ATOM 2336 O O . ARG A 1 302 ? 7.355 -3.420 -38.026 1.00 70.25 302 ARG A O 1
ATOM 2343 N N . ARG A 1 303 ? 6.020 -4.308 -39.586 1.00 72.25 303 ARG A N 1
ATOM 2344 C CA . ARG A 1 303 ? 6.066 -5.685 -39.058 1.00 72.25 303 ARG A CA 1
ATOM 2345 C C . ARG A 1 303 ? 6.976 -6.562 -39.914 1.00 72.25 303 ARG A C 1
ATOM 2347 O O . ARG A 1 303 ? 7.027 -6.375 -41.125 1.00 72.25 303 ARG A O 1
ATOM 2354 N N . VAL A 1 304 ? 7.698 -7.488 -39.299 1.00 72.75 304 VAL A N 1
ATOM 2355 C CA . VAL A 1 304 ? 8.638 -8.409 -39.937 1.00 72.75 304 VAL A CA 1
ATOM 2356 C C . VAL A 1 304 ? 8.359 -9.821 -39.400 1.00 72.75 304 VAL A C 1
ATOM 2358 O O . VAL A 1 304 ? 8.317 -10.009 -38.194 1.00 72.75 304 VAL A O 1
ATOM 2361 N N . PRO A 1 305 ? 8.103 -10.833 -40.231 1.00 70.50 305 PRO A N 1
ATOM 2362 C CA . PRO A 1 305 ? 8.021 -12.213 -39.758 1.00 70.50 305 PRO A CA 1
ATOM 2363 C C . PRO A 1 305 ? 9.428 -12.743 -39.448 1.00 70.50 305 PRO A C 1
ATOM 2365 O O . PRO A 1 305 ? 10.382 -12.389 -40.136 1.00 70.50 305 PRO A O 1
ATOM 2368 N N . VAL A 1 306 ? 9.568 -13.595 -38.434 1.00 66.06 306 VAL A N 1
ATOM 2369 C CA . VAL A 1 306 ? 10.844 -14.247 -38.083 1.00 66.06 306 VAL A CA 1
ATOM 2370 C C . VAL A 1 306 ? 10.569 -15.714 -37.761 1.00 66.06 306 VAL A C 1
ATOM 2372 O O . VAL A 1 306 ? 9.465 -16.021 -37.298 1.00 66.06 306 VAL A O 1
ATOM 2375 N N . PRO A 1 307 ? 11.530 -16.615 -38.023 1.00 74.81 307 PRO A N 1
ATOM 2376 C CA . PRO A 1 307 ? 11.369 -18.040 -37.769 1.00 74.81 307 PRO A CA 1
ATOM 2377 C C . PRO A 1 307 ? 11.023 -18.384 -36.314 1.00 74.81 307 PRO A C 1
ATOM 2379 O O . PRO A 1 307 ? 11.376 -17.673 -35.372 1.00 74.81 307 PRO A O 1
ATOM 2382 N N . LEU A 1 308 ? 10.342 -19.517 -36.141 1.00 67.94 308 LEU A N 1
ATOM 2383 C CA . LEU A 1 308 ? 10.084 -20.118 -34.832 1.00 67.94 308 LEU A CA 1
ATOM 2384 C C . LEU A 1 308 ? 11.406 -20.464 -34.131 1.00 67.94 308 LEU A C 1
ATOM 2386 O O . LEU A 1 308 ? 12.304 -21.021 -34.754 1.00 67.94 308 LEU A O 1
ATOM 2390 N N . GLY A 1 309 ? 11.496 -20.161 -32.834 1.00 67.81 309 GLY A N 1
ATOM 2391 C CA . GLY A 1 309 ? 12.668 -20.463 -32.001 1.00 67.81 309 GLY A CA 1
ATOM 2392 C C . GLY A 1 309 ? 13.700 -19.337 -31.890 1.00 67.81 309 GLY A C 1
ATOM 2393 O O . GLY A 1 309 ? 14.594 -19.447 -31.062 1.00 67.81 309 GLY A O 1
ATOM 2394 N N . VAL A 1 310 ? 13.550 -18.250 -32.655 1.00 72.19 310 VAL A N 1
ATOM 2395 C CA . VAL A 1 310 ? 14.436 -17.080 -32.574 1.00 72.19 310 VAL A CA 1
ATOM 2396 C C . VAL A 1 310 ? 14.097 -16.236 -31.341 1.00 72.19 310 VAL A C 1
ATOM 2398 O O . VAL A 1 310 ? 12.960 -15.777 -31.187 1.00 72.19 310 VAL A O 1
ATOM 2401 N N . ASN A 1 311 ? 15.085 -16.016 -30.477 1.00 73.06 311 ASN A N 1
ATOM 2402 C CA . ASN A 1 311 ? 14.976 -15.222 -29.254 1.00 73.06 311 ASN A CA 1
ATOM 2403 C C . ASN A 1 311 ? 15.503 -13.777 -29.446 1.00 73.06 311 ASN A C 1
ATOM 2405 O O . ASN A 1 311 ? 15.887 -13.363 -30.542 1.00 73.06 311 ASN A O 1
ATOM 2409 N N . ALA A 1 312 ? 15.464 -12.961 -28.387 1.00 75.62 312 ALA A N 1
ATOM 2410 C CA . ALA A 1 312 ? 15.904 -11.565 -28.449 1.00 75.62 312 ALA A CA 1
ATOM 2411 C C . ALA A 1 312 ? 17.418 -11.412 -28.687 1.00 75.62 312 ALA A C 1
ATOM 2413 O O . ALA A 1 312 ? 17.822 -10.480 -29.383 1.00 75.62 312 ALA A O 1
ATOM 2414 N N . ALA A 1 313 ? 18.237 -12.318 -28.149 1.00 76.69 313 ALA A N 1
ATOM 2415 C CA . ALA A 1 313 ? 19.684 -12.316 -28.346 1.00 76.69 313 ALA A CA 1
ATOM 2416 C C . ALA A 1 313 ? 20.047 -12.657 -29.797 1.00 76.69 313 ALA A C 1
ATOM 2418 O O . ALA A 1 313 ? 20.823 -11.926 -30.404 1.00 76.69 313 ALA A O 1
ATOM 2419 N N . ASP A 1 314 ? 19.392 -13.661 -30.390 1.00 77.38 314 ASP A N 1
ATOM 2420 C CA . ASP A 1 314 ? 19.597 -14.033 -31.797 1.00 77.38 314 ASP A CA 1
ATOM 2421 C C . ASP A 1 314 ? 19.326 -12.844 -32.732 1.00 77.38 314 ASP A C 1
ATOM 2423 O O . ASP A 1 314 ? 20.004 -12.640 -33.738 1.00 77.38 314 ASP A O 1
ATOM 2427 N N . VAL A 1 315 ? 18.332 -12.010 -32.404 1.00 77.12 315 VAL A N 1
ATOM 2428 C CA . VAL A 1 315 ? 18.065 -10.808 -33.201 1.00 77.12 315 VAL A CA 1
ATOM 2429 C C . VAL A 1 315 ? 18.985 -9.651 -32.873 1.00 77.12 315 VAL A C 1
ATOM 2431 O O . VAL A 1 315 ? 19.301 -8.891 -33.782 1.00 77.12 315 VAL A O 1
ATOM 2434 N N . ALA A 1 316 ? 19.448 -9.500 -31.636 1.00 76.88 316 ALA A N 1
ATOM 2435 C CA . ALA A 1 316 ? 20.520 -8.552 -31.355 1.00 76.88 316 ALA A CA 1
ATOM 2436 C C . ALA A 1 316 ? 21.763 -8.875 -32.209 1.00 76.88 316 ALA A C 1
ATOM 2438 O O . ALA A 1 316 ? 22.287 -7.986 -32.882 1.00 76.88 316 ALA A O 1
ATOM 2439 N N . GLU A 1 317 ? 22.134 -10.154 -32.296 1.00 79.56 317 GLU A N 1
ATOM 2440 C CA . GLU A 1 317 ? 23.246 -10.639 -33.118 1.00 79.56 317 GLU A CA 1
ATOM 2441 C C . GLU A 1 317 ? 23.010 -10.405 -34.619 1.00 79.56 317 GLU A C 1
ATOM 2443 O O . GLU A 1 317 ? 23.859 -9.828 -35.295 1.00 79.56 317 GLU A O 1
ATOM 2448 N N . LEU A 1 318 ? 21.821 -10.736 -35.144 1.00 78.69 318 LEU A N 1
ATOM 2449 C CA . LEU A 1 318 ? 21.457 -10.446 -36.542 1.00 78.69 318 LEU A CA 1
ATOM 2450 C C . LEU A 1 318 ? 21.464 -8.948 -36.879 1.00 78.69 318 LEU A C 1
ATOM 2452 O O . LEU A 1 318 ? 21.534 -8.576 -38.052 1.00 78.69 318 LEU A O 1
ATOM 2456 N N . LEU A 1 319 ? 21.344 -8.080 -35.874 1.00 75.44 319 LEU A N 1
ATOM 2457 C CA . LEU A 1 319 ? 21.437 -6.631 -36.034 1.00 75.44 319 LEU A CA 1
ATOM 2458 C C . LEU A 1 319 ? 22.859 -6.099 -35.911 1.00 75.44 319 LEU A C 1
ATOM 2460 O O . LEU A 1 319 ? 23.043 -4.889 -36.022 1.00 75.44 319 LEU A O 1
ATOM 2464 N N . GLY A 1 320 ? 23.841 -6.982 -35.728 1.00 72.62 320 GLY A N 1
ATOM 2465 C CA . GLY A 1 320 ? 25.235 -6.608 -35.547 1.00 72.62 320 GLY A CA 1
ATOM 2466 C C . GLY A 1 320 ? 25.493 -5.924 -34.208 1.00 72.62 320 GLY A C 1
ATOM 2467 O O . GLY A 1 320 ? 26.460 -5.179 -34.100 1.00 72.62 320 GLY A O 1
ATOM 2468 N N . LEU A 1 321 ? 24.634 -6.136 -33.202 1.00 73.38 321 LEU A N 1
ATOM 2469 C CA . LEU A 1 321 ? 24.898 -5.683 -31.837 1.00 73.38 321 LEU A CA 1
ATOM 2470 C C . LEU A 1 321 ? 25.883 -6.665 -31.199 1.00 73.38 321 LEU A C 1
ATOM 2472 O O . LEU A 1 321 ? 25.490 -7.646 -30.569 1.00 73.38 321 LEU A O 1
ATOM 2476 N N . ASP A 1 322 ? 27.169 -6.431 -31.431 1.00 66.44 322 ASP A N 1
ATOM 2477 C CA . ASP A 1 322 ? 28.255 -7.183 -30.810 1.00 66.44 322 ASP A CA 1
ATOM 2478 C C . ASP A 1 322 ? 28.731 -6.519 -29.504 1.00 66.44 322 ASP A C 1
ATOM 2480 O O . ASP A 1 322 ? 28.252 -5.459 -29.099 1.00 66.44 322 ASP A O 1
ATOM 2484 N N . ALA A 1 323 ? 29.712 -7.131 -28.836 1.00 60.50 323 ALA A N 1
ATOM 2485 C CA . ALA A 1 323 ? 30.285 -6.615 -27.591 1.00 60.50 323 ALA A CA 1
ATOM 2486 C C . ALA A 1 323 ? 30.960 -5.230 -27.722 1.00 60.50 323 ALA A C 1
ATOM 2488 O O . ALA A 1 323 ? 31.341 -4.646 -26.707 1.00 60.50 323 ALA A O 1
ATOM 2489 N N . SER A 1 324 ? 31.142 -4.713 -28.943 1.00 59.81 324 SER A N 1
ATOM 2490 C CA . SER A 1 324 ? 31.713 -3.388 -29.203 1.00 59.81 324 SER A CA 1
ATOM 2491 C C . SER A 1 324 ? 30.658 -2.285 -29.354 1.00 59.81 324 SER A C 1
ATOM 2493 O O . SER A 1 324 ? 31.015 -1.106 -29.383 1.00 59.81 324 SER A O 1
ATOM 2495 N N . THR A 1 325 ? 29.372 -2.652 -29.401 1.00 66.44 325 THR A N 1
ATOM 2496 C CA . THR A 1 325 ? 28.242 -1.732 -29.570 1.00 66.44 325 THR A CA 1
ATOM 2497 C C . THR A 1 325 ? 27.441 -1.637 -28.270 1.00 66.44 325 THR A C 1
ATOM 2499 O O . THR A 1 325 ? 27.081 -2.653 -27.677 1.00 66.44 325 THR A O 1
ATOM 2502 N N . GLU A 1 326 ? 27.134 -0.424 -27.799 1.00 69.44 326 GLU A N 1
ATOM 2503 C CA . GLU A 1 326 ? 26.244 -0.267 -26.645 1.00 69.44 326 GLU A CA 1
ATOM 2504 C C . GLU A 1 326 ? 24.818 -0.683 -27.040 1.00 69.44 326 GLU A C 1
ATOM 2506 O O . GLU A 1 326 ? 24.184 -0.081 -27.902 1.00 69.44 326 GLU A O 1
ATOM 2511 N N . ALA A 1 327 ? 24.292 -1.723 -26.397 1.00 71.75 327 ALA A N 1
ATOM 2512 C CA . ALA A 1 327 ? 22.938 -2.211 -26.622 1.00 71.75 327 ALA A CA 1
ATOM 2513 C C . ALA A 1 327 ? 22.207 -2.361 -25.290 1.00 71.75 327 ALA A C 1
ATOM 2515 O O . ALA A 1 327 ? 22.797 -2.760 -24.285 1.00 71.75 327 ALA A O 1
ATOM 2516 N N . ILE A 1 328 ? 20.902 -2.076 -25.285 1.00 74.62 328 ILE A N 1
ATOM 2517 C CA . ILE A 1 328 ? 20.047 -2.387 -24.138 1.00 74.62 328 ILE A CA 1
ATOM 2518 C C . ILE A 1 328 ? 18.955 -3.349 -24.583 1.00 74.62 328 ILE A C 1
ATOM 2520 O O . ILE A 1 328 ? 18.168 -3.051 -25.485 1.00 74.62 328 ILE A O 1
ATOM 2524 N N . ILE A 1 329 ? 18.913 -4.502 -23.922 1.00 76.19 329 ILE A N 1
ATOM 2525 C CA . ILE A 1 329 ? 17.923 -5.549 -24.145 1.00 76.19 329 ILE A CA 1
ATOM 2526 C C . ILE A 1 329 ? 17.108 -5.682 -22.864 1.00 76.19 329 ILE A C 1
ATOM 2528 O O . ILE A 1 329 ? 17.642 -6.004 -21.805 1.00 76.19 329 ILE A O 1
ATOM 2532 N N . LEU A 1 330 ? 15.808 -5.421 -22.962 1.00 73.69 330 LEU A N 1
ATOM 2533 C CA . LEU A 1 330 ? 14.848 -5.724 -21.910 1.00 73.69 330 LEU A CA 1
ATOM 2534 C C . LEU A 1 330 ? 14.118 -6.986 -22.328 1.00 73.69 330 LEU A C 1
ATOM 2536 O O . LEU A 1 330 ? 13.279 -6.943 -23.230 1.00 73.69 330 LEU A O 1
ATOM 2540 N N . ASP A 1 331 ? 14.462 -8.099 -21.699 1.00 69.50 331 ASP A N 1
ATOM 2541 C CA . ASP A 1 331 ? 13.785 -9.362 -21.939 1.00 69.50 331 ASP A CA 1
ATOM 2542 C C . ASP A 1 331 ? 12.826 -9.675 -20.792 1.00 69.50 331 ASP A C 1
ATOM 2544 O O . ASP A 1 331 ? 13.166 -9.531 -19.615 1.00 69.50 331 ASP A O 1
ATOM 2548 N N . SER A 1 332 ? 11.599 -10.066 -21.129 1.00 63.16 332 SER A N 1
ATOM 2549 C CA . SER A 1 332 ? 10.622 -10.435 -20.112 1.00 63.16 332 SER A CA 1
ATOM 2550 C C . SER A 1 332 ? 10.879 -11.869 -19.668 1.00 63.16 332 SER A C 1
ATOM 2552 O O . SER A 1 332 ? 10.796 -12.794 -20.471 1.00 63.16 332 SER A O 1
ATOM 2554 N N . SER A 1 333 ? 11.100 -12.079 -18.370 1.00 50.25 333 SER A N 1
ATOM 2555 C CA . SER A 1 333 ? 11.281 -13.407 -17.758 1.00 50.25 333 SER A CA 1
ATOM 2556 C C . SER A 1 333 ? 10.064 -14.337 -17.889 1.00 50.25 333 SER A C 1
ATOM 2558 O O . SER A 1 333 ? 10.137 -15.511 -17.537 1.00 50.25 333 SER A O 1
ATOM 2560 N N . SER A 1 334 ? 8.942 -13.830 -18.410 1.00 48.66 334 SER A N 1
ATOM 2561 C CA . SER A 1 334 ? 7.702 -14.583 -18.645 1.00 48.66 334 SER A CA 1
ATOM 2562 C C . SER A 1 334 ? 7.626 -15.213 -20.044 1.00 48.66 334 SER A C 1
ATOM 2564 O O . SER A 1 334 ? 6.620 -15.834 -20.382 1.00 48.66 334 SER A O 1
ATOM 2566 N N . SER A 1 335 ? 8.672 -15.066 -20.865 1.00 44.75 335 SER A N 1
ATOM 2567 C CA . SER A 1 335 ? 8.771 -15.643 -22.214 1.00 44.75 335 SER A CA 1
ATOM 2568 C C . SER A 1 335 ? 8.890 -17.176 -22.220 1.00 44.75 335 SER A C 1
ATOM 2570 O O . SER A 1 335 ? 8.634 -17.810 -23.246 1.00 44.75 335 SER A O 1
ATOM 2572 N N . ILE A 1 336 ? 9.198 -17.785 -21.069 1.00 42.59 336 ILE A N 1
ATOM 2573 C CA . ILE A 1 336 ? 9.357 -19.230 -20.883 1.00 42.59 336 ILE A CA 1
ATOM 2574 C C . ILE A 1 336 ? 8.202 -19.756 -20.011 1.00 42.59 336 ILE A C 1
ATOM 2576 O O . ILE A 1 336 ? 8.312 -19.863 -18.793 1.00 42.59 336 ILE A O 1
ATOM 2580 N N . GLY A 1 337 ? 7.063 -20.076 -20.632 1.00 42.16 337 GLY A N 1
ATOM 2581 C CA . GLY A 1 337 ? 5.930 -20.748 -19.974 1.00 42.16 337 GLY A CA 1
ATOM 2582 C C . GLY A 1 337 ? 4.568 -20.096 -20.228 1.00 42.16 337 GLY A C 1
ATOM 2583 O O . GLY A 1 337 ? 4.481 -18.992 -20.755 1.00 42.16 337 GLY A O 1
ATOM 2584 N N . ARG A 1 338 ? 3.475 -20.798 -19.879 1.00 42.62 338 ARG A N 1
ATOM 2585 C CA . ARG A 1 338 ? 2.072 -20.330 -19.996 1.00 42.62 338 ARG A CA 1
ATOM 2586 C C . ARG A 1 338 ? 1.772 -19.169 -19.022 1.00 42.62 338 ARG A C 1
ATOM 2588 O O . ARG A 1 338 ? 0.971 -19.322 -18.107 1.00 42.62 338 ARG A O 1
ATOM 2595 N N . GLY A 1 339 ? 2.429 -18.028 -19.218 1.00 39.88 339 GLY A N 1
ATOM 2596 C CA . GLY A 1 339 ? 2.262 -16.785 -18.469 1.00 39.88 339 GLY A CA 1
ATOM 2597 C C . GLY A 1 339 ? 1.601 -15.664 -19.281 1.00 39.88 339 GLY A C 1
ATOM 2598 O O . GLY A 1 339 ? 1.392 -15.776 -20.493 1.00 39.88 339 GLY A O 1
ATOM 2599 N N . ASP A 1 340 ? 1.251 -14.612 -18.542 1.00 40.09 340 ASP A N 1
ATOM 2600 C CA . ASP A 1 340 ? 0.524 -13.382 -18.878 1.00 40.09 340 ASP A CA 1
ATOM 2601 C C . ASP A 1 340 ? 0.655 -12.870 -20.334 1.00 40.09 340 ASP A C 1
ATOM 2603 O O . ASP A 1 340 ? 1.737 -12.827 -20.924 1.00 40.09 340 ASP A O 1
ATOM 2607 N N . LYS A 1 341 ? -0.463 -12.428 -20.930 1.00 42.34 341 LYS A N 1
ATOM 2608 C CA . LYS A 1 341 ? -0.506 -11.883 -22.302 1.00 42.34 341 LYS A CA 1
ATOM 2609 C C . LYS A 1 341 ? 0.266 -10.563 -22.436 1.00 42.34 341 LYS A C 1
ATOM 2611 O O . LYS A 1 341 ? 0.697 -10.249 -23.545 1.00 42.34 341 LYS A O 1
ATOM 2616 N N . LEU A 1 342 ? 0.457 -9.824 -21.340 1.00 41.06 342 LEU A N 1
ATOM 2617 C CA . LEU A 1 342 ? 1.177 -8.543 -21.315 1.00 41.06 342 LEU A CA 1
ATOM 2618 C C . LEU A 1 342 ? 2.706 -8.700 -21.212 1.00 41.06 342 LEU A C 1
ATOM 2620 O O . LEU A 1 342 ? 3.442 -7.796 -21.601 1.00 41.06 342 LEU A O 1
ATOM 2624 N N . ALA A 1 343 ? 3.195 -9.864 -20.777 1.00 44.41 343 ALA A N 1
ATOM 2625 C CA . ALA A 1 343 ? 4.610 -10.134 -20.507 1.00 44.41 343 ALA A CA 1
ATOM 2626 C C . ALA A 1 343 ? 5.314 -10.921 -21.638 1.00 44.41 343 ALA A C 1
ATOM 2628 O O . ALA A 1 343 ? 6.192 -11.745 -21.399 1.00 44.41 343 ALA A O 1
ATOM 2629 N N . ARG A 1 344 ? 4.909 -10.701 -22.897 1.00 58.06 344 ARG A N 1
ATOM 2630 C CA . ARG A 1 344 ? 5.395 -11.462 -24.072 1.00 58.06 344 ARG A CA 1
ATOM 2631 C C . ARG A 1 344 ? 6.399 -10.724 -24.955 1.00 58.06 344 ARG A C 1
ATOM 2633 O O . ARG A 1 344 ? 6.720 -11.216 -26.037 1.00 58.06 344 ARG A O 1
ATOM 2640 N N . ASN A 1 345 ? 6.842 -9.544 -24.533 1.00 64.56 345 ASN A N 1
ATOM 2641 C CA . ASN A 1 345 ? 7.593 -8.639 -25.390 1.00 64.56 345 ASN A CA 1
ATOM 2642 C C . ASN A 1 345 ? 9.007 -8.445 -24.854 1.00 64.56 345 ASN A C 1
ATOM 2644 O O . ASN A 1 345 ? 9.184 -8.053 -23.702 1.00 64.56 345 ASN A O 1
ATOM 2648 N N . SER A 1 346 ? 9.986 -8.646 -25.725 1.00 72.25 346 SER A N 1
ATOM 2649 C CA . SER A 1 346 ? 11.359 -8.197 -25.529 1.00 72.25 346 SER A CA 1
ATOM 2650 C C . SER A 1 346 ? 11.545 -6.878 -26.283 1.00 72.25 346 SER A C 1
ATOM 2652 O O . SER A 1 346 ? 10.995 -6.665 -27.375 1.00 72.25 346 SER A O 1
ATOM 2654 N N . ILE A 1 347 ? 12.303 -5.961 -25.692 1.00 76.56 347 ILE A N 1
ATOM 2655 C CA . ILE A 1 347 ? 12.616 -4.655 -26.270 1.00 76.56 347 ILE A CA 1
ATOM 2656 C C . ILE A 1 347 ? 14.119 -4.603 -26.504 1.00 76.56 347 ILE A C 1
ATOM 2658 O O . ILE A 1 347 ? 14.895 -4.756 -25.567 1.00 76.56 347 ILE A O 1
ATOM 2662 N N . ILE A 1 348 ? 14.513 -4.345 -27.749 1.00 76.88 348 ILE A N 1
ATOM 2663 C CA . ILE A 1 348 ? 15.909 -4.099 -28.113 1.00 76.88 348 ILE A CA 1
ATOM 2664 C C . ILE A 1 348 ? 16.019 -2.627 -28.503 1.00 76.88 348 ILE A C 1
ATOM 2666 O O . ILE A 1 348 ? 15.400 -2.179 -29.482 1.00 76.88 348 ILE A O 1
ATOM 2670 N N . ALA A 1 349 ? 16.763 -1.873 -27.700 1.00 76.62 349 ALA A N 1
ATOM 2671 C CA . ALA A 1 349 ? 17.129 -0.496 -27.982 1.00 76.62 349 ALA A CA 1
ATOM 2672 C C . ALA A 1 349 ? 18.304 -0.470 -28.969 1.00 76.62 349 ALA A C 1
ATOM 2674 O O . ALA A 1 349 ? 19.279 -1.194 -28.789 1.00 76.62 349 ALA A O 1
ATOM 2675 N N . LEU A 1 350 ? 18.192 0.353 -30.013 1.00 75.44 350 LEU A N 1
ATOM 2676 C CA . LEU A 1 350 ? 19.208 0.510 -31.059 1.00 75.44 350 LEU A CA 1
ATOM 2677 C C . LEU A 1 350 ? 19.722 1.951 -31.052 1.00 75.44 350 LEU A C 1
ATOM 2679 O O . LEU A 1 350 ? 18.929 2.859 -30.789 1.00 75.44 350 LEU A O 1
ATOM 2683 N N . GLY A 1 351 ? 20.997 2.156 -31.388 1.00 74.00 351 GLY A N 1
ATOM 2684 C CA . GLY A 1 351 ? 21.605 3.489 -31.421 1.00 74.00 351 GLY A CA 1
ATOM 2685 C C . GLY A 1 351 ? 21.758 4.105 -30.028 1.00 74.00 351 GLY A C 1
ATOM 2686 O O . GLY A 1 351 ? 21.519 5.300 -29.857 1.00 74.00 351 GLY A O 1
ATOM 2687 N N . VAL A 1 352 ? 22.075 3.292 -29.013 1.00 77.31 352 VAL A N 1
ATOM 2688 C CA . VAL A 1 352 ? 22.295 3.748 -27.622 1.00 77.31 352 VAL A CA 1
ATOM 2689 C C . VAL A 1 352 ? 23.536 4.645 -27.547 1.00 77.31 352 VAL A C 1
ATOM 2691 O O . VAL A 1 352 ? 23.579 5.628 -26.802 1.00 77.31 352 VAL A O 1
ATOM 2694 N N . GLU A 1 353 ? 24.533 4.319 -28.360 1.00 76.88 353 GLU A N 1
ATOM 2695 C CA . GLU A 1 353 ? 25.793 5.024 -28.526 1.00 76.88 353 GLU A CA 1
ATOM 2696 C C . GLU A 1 353 ? 25.600 6.462 -29.035 1.00 76.88 353 GLU A C 1
ATOM 2698 O O . GLU A 1 353 ? 26.348 7.352 -28.642 1.00 76.88 353 GLU A O 1
ATOM 2703 N N . GLU A 1 354 ? 24.547 6.718 -29.817 1.00 79.19 354 GLU A N 1
ATOM 2704 C CA . GLU A 1 354 ? 24.206 8.052 -30.341 1.00 79.19 354 GLU A CA 1
ATOM 2705 C C . GLU A 1 354 ? 23.046 8.712 -29.576 1.00 79.19 354 GLU A C 1
ATOM 2707 O O . GLU A 1 354 ? 22.625 9.831 -29.891 1.00 79.19 354 GLU A O 1
ATOM 2712 N N . ALA A 1 355 ? 22.482 8.022 -28.581 1.00 84.31 355 ALA A N 1
ATOM 2713 C CA . ALA A 1 355 ? 21.307 8.495 -27.870 1.00 84.31 355 ALA A CA 1
ATOM 2714 C C . ALA A 1 355 ? 21.638 9.714 -27.002 1.00 84.31 355 ALA A C 1
ATOM 2716 O O . ALA A 1 355 ? 22.659 9.769 -26.314 1.00 84.31 355 ALA A O 1
ATOM 2717 N N . LEU A 1 356 ? 20.714 10.678 -26.979 1.00 87.94 356 LEU A N 1
ATOM 2718 C CA . LEU A 1 356 ? 20.785 11.801 -26.055 1.00 87.94 356 LEU A CA 1
ATOM 2719 C C . LEU A 1 356 ? 20.645 11.292 -24.616 1.00 87.94 356 LEU A C 1
ATOM 2721 O O . LEU A 1 356 ? 19.647 10.657 -24.272 1.00 87.94 356 LEU A O 1
ATOM 2725 N N . ARG A 1 357 ? 21.620 11.621 -23.775 1.00 90.25 357 ARG A N 1
ATOM 2726 C CA . ARG A 1 357 ? 21.686 11.260 -22.360 1.00 90.25 357 ARG A CA 1
ATOM 2727 C C . ARG A 1 357 ? 21.355 12.463 -21.500 1.00 90.25 357 ARG A C 1
ATOM 2729 O O . ARG A 1 357 ? 21.850 13.561 -21.747 1.00 90.25 357 ARG A O 1
ATOM 2736 N N . LEU A 1 358 ? 20.532 12.238 -20.489 1.00 92.81 358 LEU A N 1
ATOM 2737 C CA . LEU A 1 358 ? 20.322 13.145 -19.376 1.00 92.81 358 LEU A CA 1
ATOM 2738 C C . LEU A 1 358 ? 21.141 12.621 -18.197 1.00 92.81 358 LEU A C 1
ATOM 2740 O O . LEU A 1 358 ? 20.891 11.521 -17.707 1.00 92.81 358 LEU A O 1
ATOM 2744 N N . GLU A 1 359 ? 22.124 13.405 -17.773 1.00 93.75 359 GLU A N 1
ATOM 2745 C CA . GLU A 1 359 ? 23.072 13.061 -16.718 1.00 93.75 359 GLU A CA 1
ATOM 2746 C C . GLU A 1 359 ? 22.993 14.074 -15.568 1.00 93.75 359 GLU A C 1
ATOM 2748 O O . GLU A 1 359 ? 22.921 15.287 -15.789 1.00 93.75 359 GLU A O 1
ATOM 2753 N N . TYR A 1 360 ? 23.032 13.591 -14.329 1.00 92.19 360 TYR A N 1
ATOM 2754 C CA . TYR A 1 360 ? 23.057 14.430 -13.131 1.00 92.19 360 TYR A CA 1
ATOM 2755 C C . TYR A 1 360 ? 23.912 13.800 -12.035 1.00 92.19 360 TYR A C 1
ATOM 2757 O O . TYR A 1 360 ? 23.886 12.584 -11.857 1.00 92.19 360 TYR A O 1
ATOM 2765 N N . HIS A 1 361 ? 24.622 14.632 -11.273 1.00 90.19 361 HIS A N 1
ATOM 2766 C CA . HIS A 1 361 ? 25.310 14.243 -10.042 1.00 90.19 361 HIS A CA 1
ATOM 2767 C C . HIS A 1 361 ? 24.699 15.022 -8.887 1.00 90.19 361 HIS A C 1
ATOM 2769 O O . HIS A 1 361 ? 24.540 16.241 -8.973 1.00 90.19 361 HIS A O 1
ATOM 2775 N N . VAL A 1 362 ? 24.398 14.334 -7.793 1.00 86.06 362 VAL A N 1
ATOM 2776 C CA . VAL A 1 362 ? 23.878 14.950 -6.576 1.00 86.06 362 VAL A CA 1
ATOM 2777 C C . VAL A 1 362 ? 24.856 16.017 -6.093 1.00 86.06 362 VAL A C 1
ATOM 2779 O O . VAL A 1 362 ? 26.039 15.753 -5.868 1.00 86.06 362 VAL A O 1
ATOM 2782 N N . GLY A 1 363 ? 24.326 17.227 -5.923 1.00 78.75 363 GLY A N 1
ATOM 2783 C CA . GLY A 1 363 ? 25.078 18.407 -5.507 1.00 78.75 363 GLY A CA 1
ATOM 2784 C C . GLY A 1 363 ? 25.484 19.331 -6.655 1.00 78.75 363 GLY A C 1
ATOM 2785 O O . GLY A 1 363 ? 25.914 20.450 -6.376 1.00 78.75 363 GLY A O 1
ATOM 2786 N N . ASN A 1 364 ? 25.321 18.915 -7.916 1.00 86.06 364 ASN A N 1
ATOM 2787 C CA . ASN A 1 364 ? 25.469 19.823 -9.050 1.00 86.06 364 ASN A CA 1
ATOM 2788 C C . ASN A 1 364 ? 24.293 20.801 -9.111 1.00 86.06 364 ASN A C 1
ATOM 2790 O O . ASN A 1 364 ? 23.150 20.452 -8.833 1.00 86.06 364 ASN A O 1
ATOM 2794 N N . ASP A 1 365 ? 24.565 22.012 -9.585 1.00 86.62 365 ASP A N 1
ATOM 2795 C CA . ASP A 1 365 ? 23.555 23.033 -9.866 1.00 86.62 365 ASP A CA 1
ATOM 2796 C C . ASP A 1 365 ? 23.094 23.004 -11.337 1.00 86.62 365 ASP A C 1
ATOM 2798 O O . ASP A 1 365 ? 22.571 23.987 -11.860 1.00 86.62 365 ASP A O 1
ATOM 2802 N N . TYR A 1 366 ? 23.297 21.883 -12.036 1.00 90.38 366 TYR A N 1
ATOM 2803 C CA . TYR A 1 366 ? 22.843 21.668 -13.410 1.00 90.38 366 TYR A CA 1
ATOM 2804 C C . TYR A 1 366 ? 22.604 20.187 -13.718 1.00 90.38 366 TYR A C 1
ATOM 2806 O O . TYR A 1 366 ? 23.240 19.301 -13.149 1.00 90.38 366 TYR A O 1
ATOM 2814 N N . VAL A 1 367 ? 21.731 19.948 -14.694 1.00 91.81 367 VAL A N 1
ATOM 2815 C CA . VAL A 1 367 ? 21.598 18.677 -15.418 1.00 91.81 367 VAL A CA 1
ATOM 2816 C C . VAL A 1 367 ? 22.330 18.804 -16.752 1.00 91.81 367 VAL A C 1
ATOM 2818 O O . VAL A 1 367 ? 22.227 19.832 -17.422 1.00 91.81 367 VAL A O 1
ATOM 2821 N N . SER A 1 368 ? 23.065 17.773 -17.153 1.00 93.75 368 SER A N 1
ATOM 2822 C CA . SER A 1 368 ? 23.730 17.713 -18.455 1.00 93.75 368 SER A CA 1
ATOM 2823 C C . SER A 1 368 ? 22.880 16.937 -19.448 1.00 93.75 368 SER A C 1
ATOM 2825 O O . SER A 1 368 ? 22.498 15.799 -19.200 1.00 93.75 368 SER A O 1
ATOM 2827 N N . LEU A 1 369 ? 22.626 17.536 -20.601 1.00 93.06 369 LEU A N 1
ATOM 2828 C CA . LEU A 1 369 ? 22.179 16.845 -21.799 1.00 93.06 369 LEU A CA 1
ATOM 2829 C C . LEU A 1 369 ? 23.404 16.584 -22.667 1.00 93.06 369 LEU A C 1
ATOM 2831 O O . LEU A 1 369 ? 24.143 17.521 -22.971 1.00 93.06 369 LEU A O 1
ATOM 2835 N N . ARG A 1 370 ? 23.636 15.334 -23.057 1.00 91.25 370 ARG A N 1
ATOM 2836 C CA . ARG A 1 370 ? 24.842 14.928 -23.783 1.00 91.25 370 ARG A CA 1
ATOM 2837 C C . ARG A 1 370 ? 24.501 13.963 -24.907 1.00 91.25 370 ARG A C 1
ATOM 2839 O O . ARG A 1 370 ? 23.862 12.947 -24.671 1.00 91.25 370 ARG A O 1
ATOM 2846 N N . VAL A 1 371 ? 24.946 14.268 -26.118 1.00 88.44 371 VAL A N 1
ATOM 2847 C CA . VAL A 1 371 ? 25.007 13.315 -27.231 1.00 88.44 371 VAL A CA 1
ATOM 2848 C C . VAL A 1 371 ? 26.469 12.886 -27.349 1.00 88.44 371 VAL A C 1
ATOM 2850 O O . VAL A 1 371 ? 27.307 13.754 -27.623 1.00 88.44 371 VAL A O 1
ATOM 2853 N N . PRO A 1 372 ? 26.799 11.609 -27.087 1.00 83.56 372 PRO A N 1
ATOM 2854 C CA . PRO A 1 372 ? 28.172 11.121 -27.179 1.00 83.56 372 PRO A CA 1
ATOM 2855 C C . PRO A 1 372 ? 28.768 11.326 -28.577 1.00 83.56 372 PRO A C 1
ATOM 2857 O O . PRO A 1 372 ? 28.043 11.376 -29.569 1.00 83.56 372 PRO A O 1
ATOM 2860 N N . ALA A 1 373 ? 30.096 11.443 -28.655 1.00 78.69 373 ALA A N 1
ATOM 2861 C CA . ALA A 1 373 ? 30.790 11.448 -29.939 1.00 78.69 373 ALA A CA 1
ATOM 2862 C C . ALA A 1 373 ? 30.623 10.091 -30.638 1.00 78.69 373 ALA A C 1
ATOM 2864 O O . ALA A 1 373 ? 30.813 9.041 -30.022 1.00 78.69 373 ALA A O 1
ATOM 2865 N N . THR A 1 374 ? 30.312 10.126 -31.930 1.00 72.62 374 THR A N 1
ATOM 2866 C CA . THR A 1 374 ? 30.266 8.943 -32.798 1.00 72.62 374 THR A CA 1
ATOM 2867 C C . THR A 1 374 ? 31.497 8.938 -33.705 1.00 72.62 374 THR A C 1
ATOM 2869 O O . THR A 1 374 ? 32.294 9.876 -33.681 1.00 72.62 374 THR A O 1
ATOM 2872 N N . ARG A 1 375 ? 31.692 7.890 -34.517 1.00 64.25 375 ARG A N 1
ATOM 2873 C CA . ARG A 1 375 ? 32.852 7.813 -35.431 1.00 64.25 375 ARG A CA 1
ATOM 2874 C C . ARG A 1 375 ? 32.940 9.002 -36.400 1.00 64.25 375 ARG A C 1
ATOM 2876 O O . ARG A 1 375 ? 34.047 9.392 -36.753 1.00 64.25 375 ARG A O 1
ATOM 2883 N N . ASP A 1 376 ? 31.798 9.597 -36.751 1.00 61.19 376 ASP A N 1
ATOM 2884 C CA . ASP A 1 376 ? 31.682 10.675 -37.742 1.00 61.19 376 ASP A CA 1
ATOM 2885 C C . ASP A 1 376 ? 31.218 12.022 -37.144 1.00 61.19 376 ASP A C 1
ATOM 2887 O O . ASP A 1 376 ? 31.081 13.012 -37.866 1.00 61.19 376 ASP A O 1
ATOM 2891 N N . GLY A 1 377 ? 30.960 12.089 -35.831 1.00 68.31 377 GLY A N 1
ATOM 2892 C CA . GLY A 1 377 ? 30.333 13.239 -35.174 1.00 68.31 377 GLY A CA 1
ATOM 2893 C C . GLY A 1 377 ? 31.034 13.671 -33.887 1.00 68.31 377 GLY A C 1
ATOM 2894 O O . GLY A 1 377 ? 31.481 12.846 -33.094 1.00 68.31 377 GLY A O 1
ATOM 2895 N N . GLN A 1 378 ? 31.102 14.984 -33.648 1.00 78.00 378 GLN A N 1
ATOM 2896 C CA . GLN A 1 378 ? 31.616 15.516 -32.384 1.00 78.00 378 GLN A CA 1
ATOM 2897 C C . GLN A 1 378 ? 30.589 15.402 -31.255 1.00 78.00 378 GLN A C 1
ATOM 2899 O O . GLN A 1 378 ? 29.383 15.507 -31.481 1.00 78.00 378 GLN A O 1
ATOM 2904 N N . GLU A 1 379 ? 31.088 15.238 -30.029 1.00 86.25 379 GLU A N 1
ATOM 2905 C CA . GLU A 1 379 ? 30.265 15.273 -28.823 1.00 86.25 379 GLU A CA 1
ATOM 2906 C C . GLU A 1 379 ? 29.530 16.613 -28.714 1.00 86.25 379 GLU A C 1
ATOM 2908 O O . GLU A 1 379 ? 30.119 17.687 -28.866 1.00 86.25 379 GLU A O 1
ATOM 2913 N N . ARG A 1 380 ? 28.235 16.551 -28.401 1.00 90.75 380 ARG A N 1
ATOM 2914 C CA . ARG A 1 380 ? 27.406 17.736 -28.165 1.00 90.75 380 ARG A CA 1
ATOM 2915 C C . ARG A 1 380 ? 26.914 17.694 -26.733 1.00 90.75 380 ARG A C 1
ATOM 2917 O O . ARG A 1 380 ? 26.382 16.679 -26.292 1.00 90.75 380 ARG A O 1
ATOM 2924 N N . SER A 1 381 ? 27.046 18.802 -26.014 1.00 92.62 381 SER A N 1
ATOM 2925 C CA . SER A 1 381 ? 26.558 18.900 -24.642 1.00 92.62 381 SER A CA 1
ATOM 2926 C C . SER A 1 381 ? 25.839 20.221 -24.394 1.00 92.62 381 SER A C 1
ATOM 2928 O O . SER A 1 381 ? 26.134 21.241 -25.014 1.00 92.62 381 SER A O 1
ATOM 2930 N N . GLN A 1 382 ? 24.866 20.192 -23.492 1.00 93.88 382 GLN A N 1
ATOM 2931 C CA . GLN A 1 382 ? 24.136 21.355 -23.010 1.00 93.88 382 GLN A CA 1
ATOM 2932 C C . GLN A 1 382 ? 23.903 21.189 -21.514 1.00 93.88 382 GLN A C 1
ATOM 2934 O O . GLN A 1 382 ? 23.474 20.132 -21.062 1.00 93.88 382 GLN A O 1
ATOM 2939 N N . ARG A 1 383 ? 24.145 22.245 -20.740 1.00 93.69 383 ARG A N 1
ATOM 2940 C CA . ARG A 1 383 ? 23.800 22.276 -19.317 1.00 93.69 383 ARG A CA 1
ATOM 2941 C C . ARG A 1 383 ? 22.470 22.989 -19.127 1.00 93.69 383 ARG A C 1
ATOM 2943 O O . ARG A 1 383 ? 22.259 24.048 -19.708 1.00 93.69 383 ARG A O 1
ATOM 2950 N N . ILE A 1 384 ? 21.609 22.407 -18.305 1.00 90.00 384 ILE A N 1
ATOM 2951 C CA . ILE A 1 384 ? 20.336 22.975 -17.870 1.00 90.00 384 ILE A CA 1
ATOM 2952 C C . ILE A 1 384 ? 20.501 23.362 -16.404 1.00 90.00 384 ILE A C 1
ATOM 2954 O O . ILE A 1 384 ? 20.616 22.482 -15.547 1.00 90.00 384 ILE A O 1
ATOM 2958 N N . ARG A 1 385 ? 20.578 24.665 -16.114 1.00 88.50 385 ARG A N 1
ATOM 2959 C CA . ARG A 1 385 ? 20.861 25.175 -14.764 1.00 88.50 385 ARG A CA 1
ATOM 2960 C C . ARG A 1 385 ? 19.686 24.914 -13.834 1.00 88.50 385 ARG A C 1
ATOM 2962 O O . ARG A 1 385 ? 18.572 25.356 -14.099 1.00 88.50 385 ARG A O 1
ATOM 2969 N N . LEU A 1 386 ? 19.938 24.233 -12.724 1.00 82.25 386 LEU A N 1
ATOM 2970 C CA . LEU A 1 386 ? 18.952 24.046 -11.671 1.00 82.25 386 LEU A CA 1
ATOM 2971 C C . LEU A 1 386 ? 18.724 25.377 -10.946 1.00 82.25 386 LEU A C 1
ATOM 2973 O O . LEU A 1 386 ? 19.652 26.159 -10.739 1.00 82.25 386 LEU A O 1
ATOM 2977 N N . GLY A 1 387 ? 17.473 25.650 -10.577 1.00 67.31 387 GLY A N 1
ATOM 2978 C CA . GLY A 1 387 ? 17.165 26.819 -9.762 1.00 67.31 387 GLY A CA 1
ATOM 2979 C C . GLY A 1 387 ? 17.772 26.672 -8.371 1.00 67.31 387 GLY A C 1
ATOM 2980 O O . GLY A 1 387 ? 17.727 25.589 -7.791 1.00 67.31 387 GLY A O 1
ATOM 2981 N N . ILE A 1 388 ? 18.337 27.758 -7.847 1.00 64.88 388 ILE A N 1
ATOM 2982 C CA . ILE A 1 388 ? 18.818 27.823 -6.466 1.00 64.88 388 ILE A CA 1
ATOM 2983 C C . ILE A 1 388 ? 17.693 28.425 -5.622 1.00 64.88 388 ILE A C 1
ATOM 2985 O O . ILE A 1 388 ? 17.134 29.463 -5.986 1.00 64.88 388 ILE A O 1
ATOM 2989 N N . GLY A 1 389 ? 17.330 27.745 -4.537 1.00 59.16 389 GLY A N 1
ATOM 2990 C CA . GLY A 1 389 ? 16.344 28.218 -3.577 1.00 59.16 389 GLY A CA 1
ATOM 2991 C C . GLY A 1 389 ? 16.834 29.441 -2.787 1.00 59.16 389 GLY A C 1
ATOM 2992 O O . GLY A 1 389 ? 18.012 29.802 -2.849 1.00 59.16 389 GLY A O 1
ATOM 2993 N N . PRO A 1 390 ? 15.949 30.093 -2.012 1.00 49.59 390 PRO A N 1
ATOM 2994 C CA . PRO A 1 390 ? 16.308 31.235 -1.162 1.00 49.59 390 PRO A CA 1
ATOM 2995 C C . PRO A 1 390 ? 17.403 30.918 -0.129 1.00 49.59 390 PRO A C 1
ATOM 2997 O O . PRO A 1 390 ? 18.082 31.817 0.354 1.00 49.59 390 PRO A O 1
ATOM 3000 N N . ASP A 1 391 ? 17.570 29.638 0.199 1.00 55.50 391 ASP A N 1
ATOM 3001 C CA . ASP A 1 391 ? 18.560 29.071 1.114 1.00 55.50 391 ASP A CA 1
ATOM 3002 C C . ASP A 1 391 ? 19.930 28.803 0.458 1.00 55.50 391 ASP A C 1
ATOM 3004 O O . ASP A 1 391 ? 20.836 28.263 1.097 1.00 55.50 391 ASP A O 1
ATOM 3008 N N . GLY A 1 392 ? 20.098 29.161 -0.820 1.00 62.94 392 GLY A N 1
ATOM 3009 C CA . GLY A 1 392 ? 21.341 28.956 -1.563 1.00 62.94 392 GLY A CA 1
ATOM 3010 C C . GLY A 1 392 ? 21.579 27.506 -1.992 1.00 62.94 392 GLY A C 1
ATOM 3011 O O . GLY A 1 392 ? 22.662 27.197 -2.498 1.00 62.94 392 GLY A O 1
ATOM 3012 N N . LYS A 1 393 ? 20.599 26.609 -1.812 1.00 63.78 393 LYS A N 1
ATOM 3013 C CA . LYS A 1 393 ? 20.708 25.191 -2.173 1.00 63.78 393 LYS A CA 1
ATOM 3014 C C . LYS A 1 393 ? 19.850 24.853 -3.384 1.00 63.78 393 LYS A C 1
ATOM 3016 O O . LYS A 1 393 ? 18.868 25.517 -3.706 1.00 63.78 393 LYS A O 1
ATOM 3021 N N . THR A 1 394 ? 20.253 23.804 -4.083 1.00 67.12 394 THR A N 1
ATOM 3022 C CA . THR A 1 394 ? 19.498 23.251 -5.202 1.00 67.12 394 THR A CA 1
ATOM 3023 C C . THR A 1 394 ? 18.485 22.245 -4.675 1.00 67.12 394 THR A C 1
ATOM 3025 O O . THR A 1 394 ? 18.851 21.364 -3.899 1.00 67.12 394 THR A O 1
ATOM 3028 N N . ASP A 1 395 ? 17.227 22.363 -5.098 1.00 69.81 395 ASP A N 1
ATOM 3029 C CA . ASP A 1 395 ? 16.192 21.385 -4.758 1.00 69.81 395 ASP A CA 1
ATOM 3030 C C . ASP A 1 395 ? 16.577 20.002 -5.331 1.00 69.81 395 ASP A C 1
ATOM 3032 O O . ASP A 1 395 ? 16.719 19.877 -6.556 1.00 69.81 395 ASP A O 1
ATOM 3036 N N . PRO A 1 396 ? 16.736 18.960 -4.488 1.00 70.19 396 PRO A N 1
ATOM 3037 C CA . PRO A 1 396 ? 17.127 17.621 -4.931 1.00 70.19 396 PRO A CA 1
ATOM 3038 C C . PRO A 1 396 ? 16.106 16.985 -5.886 1.00 70.19 396 PRO A C 1
ATOM 3040 O O . PRO A 1 396 ? 16.449 16.053 -6.614 1.00 70.19 396 PRO A O 1
ATOM 3043 N N . SER A 1 397 ? 14.880 17.515 -5.949 1.00 71.50 397 SER A N 1
ATOM 3044 C CA . SER A 1 397 ? 13.832 17.056 -6.863 1.00 71.50 397 SER A CA 1
ATOM 3045 C C . SER A 1 397 ? 13.903 17.689 -8.258 1.00 71.50 397 SER A C 1
ATOM 3047 O O . SER A 1 397 ? 13.296 17.195 -9.211 1.00 71.50 397 SER A O 1
ATOM 3049 N N . SER A 1 398 ? 14.670 18.770 -8.427 1.00 76.06 398 SER A N 1
ATOM 3050 C CA . SER A 1 398 ? 14.758 19.521 -9.686 1.00 76.06 398 SER A CA 1
ATOM 3051 C C . SER A 1 398 ? 15.187 18.702 -10.918 1.00 76.06 398 SER A C 1
ATOM 3053 O O . SER A 1 398 ? 14.620 18.937 -11.992 1.00 76.06 398 SER A O 1
ATOM 3055 N N . PRO A 1 399 ? 16.108 17.719 -10.826 1.00 84.62 399 PRO A N 1
ATOM 3056 C CA . PRO A 1 399 ? 16.420 16.833 -11.950 1.00 84.62 399 PRO A CA 1
ATOM 3057 C C . PRO A 1 399 ? 15.200 16.056 -12.466 1.00 84.62 399 PRO A C 1
ATOM 3059 O O . PRO A 1 399 ? 15.019 15.932 -13.680 1.00 84.62 399 PRO A O 1
ATOM 3062 N N . TRP A 1 400 ? 14.317 15.600 -11.570 1.00 80.12 400 TRP A N 1
ATOM 3063 C CA . TRP A 1 400 ? 13.085 14.893 -11.939 1.00 80.12 400 TRP A CA 1
ATOM 3064 C C . TRP A 1 400 ? 12.106 15.812 -12.669 1.00 80.12 400 TRP A C 1
ATOM 3066 O O . TRP A 1 400 ? 11.499 15.403 -13.659 1.00 80.12 400 TRP A O 1
ATOM 3076 N N . HIS A 1 401 ? 11.998 17.075 -12.243 1.00 75.06 401 HIS A N 1
ATOM 3077 C CA . HIS A 1 401 ? 11.170 18.075 -12.921 1.00 75.06 401 HIS A CA 1
ATOM 3078 C C . HIS A 1 401 ? 11.644 18.339 -14.351 1.00 75.06 401 HIS A C 1
ATOM 3080 O O . HIS A 1 401 ? 10.830 18.360 -15.278 1.00 75.06 401 HIS A O 1
ATOM 3086 N N . ILE A 1 402 ? 12.958 18.492 -14.542 1.00 80.88 402 ILE A N 1
ATOM 3087 C CA . ILE A 1 402 ? 13.548 18.670 -15.873 1.00 80.88 402 ILE A CA 1
ATOM 3088 C C . ILE A 1 402 ? 13.266 17.448 -16.732 1.00 80.88 402 ILE A C 1
ATOM 3090 O O . ILE A 1 402 ? 12.778 17.604 -17.846 1.00 80.88 402 ILE A O 1
ATOM 3094 N N . MET A 1 403 ? 13.514 16.244 -16.215 1.00 83.81 403 MET A N 1
ATOM 3095 C CA . MET A 1 403 ? 13.273 15.004 -16.949 1.00 83.81 403 MET A CA 1
ATOM 3096 C C . MET A 1 403 ? 11.791 14.836 -17.326 1.00 83.81 403 MET A C 1
ATOM 3098 O O . MET A 1 403 ? 11.479 14.468 -18.459 1.00 83.81 403 MET A O 1
ATOM 3102 N N . SER A 1 404 ? 10.874 15.174 -16.418 1.00 76.38 404 SER A N 1
ATOM 3103 C CA . SER A 1 404 ? 9.428 15.147 -16.656 1.00 76.38 404 SER A CA 1
ATOM 3104 C C . SER A 1 404 ? 9.003 16.128 -17.753 1.00 76.38 404 SER A C 1
ATOM 3106 O O . SER A 1 404 ? 8.310 15.742 -18.694 1.00 76.38 404 SER A O 1
ATOM 3108 N N . GLU A 1 405 ? 9.466 17.381 -17.709 1.00 76.25 405 GLU A N 1
ATOM 3109 C CA . GLU A 1 405 ? 9.189 18.364 -18.767 1.00 76.25 405 GLU A CA 1
ATOM 3110 C C . GLU A 1 405 ? 9.843 17.961 -20.099 1.00 76.25 405 GLU A C 1
ATOM 3112 O O . GLU A 1 405 ? 9.246 18.113 -21.170 1.00 76.25 405 GLU A O 1
ATOM 3117 N N . PHE A 1 406 ? 11.053 17.401 -20.040 1.00 82.31 406 PHE A N 1
ATOM 3118 C CA . PHE A 1 406 ? 11.771 16.880 -21.198 1.00 82.31 406 PHE A CA 1
ATOM 3119 C C . PHE A 1 406 ? 10.971 15.783 -21.906 1.00 82.31 406 PHE A C 1
ATOM 3121 O O . PHE A 1 406 ? 10.858 15.791 -23.137 1.00 82.31 406 PHE A O 1
ATOM 3128 N N . TRP A 1 407 ? 10.387 14.876 -21.120 1.00 79.50 407 TRP A N 1
ATOM 3129 C CA . TRP A 1 407 ? 9.527 13.796 -21.585 1.00 79.50 407 TRP A CA 1
ATOM 3130 C C . TRP A 1 407 ? 8.181 14.306 -22.096 1.00 79.50 407 TRP A C 1
ATOM 3132 O O . TRP A 1 407 ? 7.770 13.949 -23.197 1.00 79.50 407 TRP A O 1
ATOM 3142 N N . ARG A 1 408 ? 7.525 15.216 -21.366 1.00 75.56 408 ARG A N 1
ATOM 3143 C CA . ARG A 1 408 ? 6.220 15.797 -21.727 1.00 75.56 408 ARG A CA 1
ATOM 3144 C C . ARG A 1 408 ? 6.209 16.384 -23.140 1.00 75.56 408 ARG A C 1
ATOM 3146 O O . ARG A 1 408 ? 5.246 16.198 -23.876 1.00 75.56 408 ARG A O 1
ATOM 3153 N N . ARG A 1 409 ? 7.289 17.055 -23.554 1.00 76.12 409 ARG A N 1
ATOM 3154 C CA . ARG A 1 409 ? 7.425 17.636 -24.909 1.00 76.12 409 ARG A CA 1
ATOM 3155 C C . ARG A 1 409 ? 7.625 16.599 -26.020 1.00 76.12 409 ARG A C 1
ATOM 3157 O O . ARG A 1 409 ? 7.517 16.930 -27.203 1.00 76.12 409 ARG A O 1
ATOM 3164 N N . ARG A 1 410 ? 7.954 15.366 -25.646 1.00 76.25 410 ARG A N 1
ATOM 3165 C CA . ARG A 1 410 ? 8.275 14.245 -26.541 1.00 76.25 410 ARG A CA 1
ATOM 3166 C C . ARG A 1 410 ? 7.286 13.086 -26.404 1.00 76.25 410 ARG A C 1
ATOM 3168 O O . ARG A 1 410 ? 7.434 12.083 -27.094 1.00 76.25 410 ARG A O 1
ATOM 3175 N N . TRP A 1 411 ? 6.268 13.252 -25.561 1.00 73.56 411 TRP A N 1
ATOM 3176 C CA . TRP A 1 411 ? 5.174 12.312 -25.384 1.00 73.56 411 TRP A CA 1
ATOM 3177 C C . TRP A 1 411 ? 4.342 12.179 -26.662 1.00 73.56 411 TRP A C 1
ATOM 3179 O O . TRP A 1 411 ? 4.054 13.172 -27.336 1.00 73.56 411 TRP A O 1
ATOM 3189 N N . ILE A 1 412 ? 3.920 10.951 -26.963 1.00 68.94 412 ILE A N 1
ATOM 3190 C CA . ILE A 1 412 ? 3.020 10.623 -28.071 1.00 68.94 412 ILE A CA 1
ATOM 3191 C C . ILE A 1 412 ? 1.733 10.033 -27.464 1.00 68.94 412 ILE A C 1
ATOM 3193 O O . ILE A 1 412 ? 1.839 9.058 -26.720 1.00 68.94 412 ILE A O 1
ATOM 3197 N N . PRO A 1 413 ? 0.535 10.575 -27.764 1.00 65.31 413 PRO A N 1
ATOM 3198 C CA . PRO A 1 413 ? -0.740 10.047 -27.267 1.00 65.31 413 PRO A CA 1
ATOM 3199 C C . PRO A 1 413 ? -1.003 8.588 -27.667 1.00 65.31 413 PRO A C 1
ATOM 3201 O O . PRO A 1 413 ? -0.460 8.092 -28.660 1.00 65.31 413 PRO A O 1
ATOM 3204 N N . ASP A 1 414 ? -1.861 7.903 -26.910 1.00 59.38 414 ASP A N 1
ATOM 3205 C CA . ASP A 1 414 ? -2.311 6.548 -27.231 1.00 59.38 414 ASP A CA 1
ATOM 3206 C C . ASP A 1 414 ? -3.411 6.518 -28.295 1.00 59.38 414 ASP A C 1
ATOM 3208 O O . ASP A 1 414 ? -4.428 7.193 -28.186 1.00 59.38 414 ASP A O 1
ATOM 3212 N N . GLU A 1 415 ? -3.176 5.718 -29.338 1.00 59.09 415 GLU A N 1
ATOM 3213 C CA . GLU A 1 415 ? -4.111 5.413 -30.423 1.00 59.09 415 GLU A CA 1
ATOM 3214 C C . GLU A 1 415 ? -4.328 3.895 -30.454 1.00 59.09 415 GLU A C 1
ATOM 3216 O O . GLU A 1 415 ? -3.414 3.129 -30.136 1.00 59.09 415 GLU A O 1
ATOM 3221 N N . SER A 1 416 ? -5.524 3.461 -30.856 1.00 50.53 416 SER A N 1
ATOM 3222 C CA . SER A 1 416 ? -6.093 2.132 -30.576 1.00 50.53 416 SER A CA 1
ATOM 3223 C C . SER A 1 416 ? -5.374 0.908 -31.169 1.00 50.53 416 SER A C 1
ATOM 3225 O O . SER A 1 416 ? -5.795 -0.206 -30.879 1.00 50.53 416 SER A O 1
ATOM 3227 N N . ASP A 1 417 ? -4.318 1.067 -31.978 1.00 54.12 417 ASP A N 1
ATOM 3228 C CA . ASP A 1 417 ? -3.626 -0.049 -32.662 1.00 54.12 417 ASP A CA 1
ATOM 3229 C C . ASP A 1 417 ? -2.077 0.055 -32.634 1.00 54.12 417 ASP A C 1
ATOM 3231 O O . ASP A 1 417 ? -1.350 -0.446 -33.503 1.00 54.12 417 ASP A O 1
ATOM 3235 N N . GLN A 1 418 ? -1.540 0.749 -31.623 1.00 57.09 418 GLN A N 1
ATOM 3236 C CA . GLN A 1 418 ? -0.109 1.044 -31.467 1.00 57.09 418 GLN A CA 1
ATOM 3237 C C . GLN A 1 418 ? 0.584 0.147 -30.412 1.00 57.09 418 GLN A C 1
ATOM 3239 O O . GLN A 1 418 ? -0.083 -0.458 -29.576 1.00 57.09 418 GLN A O 1
ATOM 3244 N N . PRO A 1 419 ? 1.923 -0.024 -30.452 1.00 56.53 419 PRO A N 1
ATOM 3245 C CA . PRO A 1 419 ? 2.614 -0.955 -29.556 1.00 56.53 419 PRO A CA 1
ATOM 3246 C C . PRO A 1 419 ? 2.632 -0.501 -28.094 1.00 56.53 419 PRO A C 1
ATOM 3248 O O . PRO A 1 419 ? 2.617 0.689 -27.798 1.00 56.53 419 PRO A O 1
ATOM 3251 N N . VAL A 1 420 ? 2.781 -1.492 -27.206 1.00 59.06 420 VAL A N 1
ATOM 3252 C CA . VAL A 1 420 ? 2.702 -1.397 -25.731 1.00 59.06 420 VAL A CA 1
ATOM 3253 C C . VAL A 1 420 ? 3.688 -0.398 -25.111 1.00 59.06 420 VAL A C 1
ATOM 3255 O O . VAL A 1 420 ? 3.494 0.071 -23.998 1.00 59.06 420 VAL A O 1
ATOM 3258 N N . PHE A 1 421 ? 4.762 -0.048 -25.813 1.00 65.19 421 PHE A N 1
ATOM 3259 C CA . PHE A 1 421 ? 5.724 0.951 -25.359 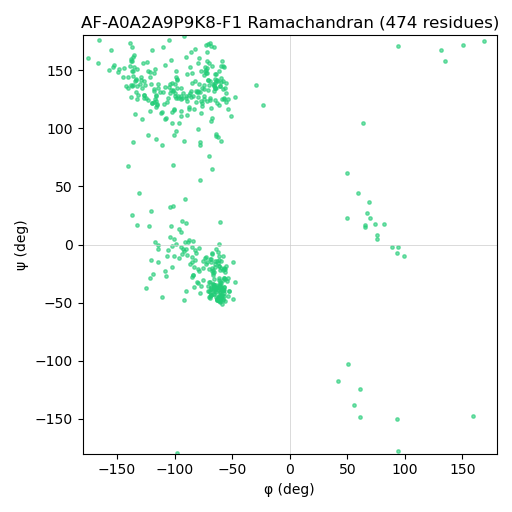1.00 65.19 421 PHE A CA 1
ATOM 3260 C C . PHE A 1 421 ? 6.132 1.777 -26.607 1.00 65.19 421 PHE A C 1
ATOM 3262 O O . PHE A 1 421 ? 6.201 1.234 -27.715 1.00 65.19 421 PHE A O 1
ATOM 3269 N N . LYS A 1 422 ? 6.360 3.090 -26.472 1.00 64.25 422 LYS A N 1
ATOM 3270 C CA . LYS A 1 422 ? 6.581 4.011 -27.621 1.00 64.25 422 LYS A CA 1
ATOM 3271 C C . LYS A 1 422 ? 7.925 4.735 -27.618 1.00 64.25 422 LYS A C 1
ATOM 3273 O O . LYS A 1 422 ? 8.343 5.282 -28.629 1.00 64.25 422 LYS A O 1
ATOM 3278 N N . GLY A 1 423 ? 8.621 4.686 -26.496 1.00 70.19 423 GLY A N 1
ATOM 3279 C CA . GLY A 1 423 ? 9.887 5.360 -26.251 1.00 70.19 423 GLY A CA 1
ATOM 3280 C C . GLY A 1 423 ? 9.965 5.678 -24.770 1.00 70.19 423 GLY A C 1
ATOM 3281 O O . GLY A 1 423 ? 8.982 5.488 -24.052 1.00 70.19 423 GLY A O 1
ATOM 3282 N N . GLY A 1 424 ? 11.116 6.135 -24.308 1.00 77.25 424 GLY A N 1
ATOM 3283 C CA . GLY A 1 424 ? 11.291 6.446 -22.898 1.00 77.25 424 GLY A CA 1
ATOM 3284 C C . GLY A 1 424 ? 12.738 6.684 -22.539 1.00 77.25 424 GLY A C 1
ATOM 3285 O O . GLY A 1 424 ? 13.640 6.502 -23.359 1.00 77.25 424 GLY A O 1
ATOM 3286 N N . PHE A 1 425 ? 12.933 7.075 -21.291 1.00 83.31 425 PHE A N 1
ATOM 3287 C CA . PHE A 1 425 ? 14.240 7.021 -20.671 1.00 83.31 425 PHE A CA 1
ATOM 3288 C C . PHE A 1 425 ? 14.566 5.583 -20.290 1.00 83.31 425 PHE A C 1
ATOM 3290 O O . PHE A 1 425 ? 13.726 4.874 -19.736 1.00 83.31 425 PHE A O 1
ATOM 3297 N N . LEU A 1 426 ? 15.787 5.165 -20.590 1.00 81.94 426 LEU A N 1
ATOM 3298 C CA . LEU A 1 426 ? 16.347 3.922 -20.091 1.00 81.94 426 LEU A CA 1
ATOM 3299 C C . LEU A 1 426 ? 17.781 4.185 -19.650 1.00 81.94 426 LEU A C 1
ATOM 3301 O O . LEU A 1 426 ? 18.527 4.918 -20.299 1.00 81.94 426 LEU A O 1
ATOM 3305 N N . GLY A 1 427 ? 18.142 3.619 -18.512 1.00 85.38 427 GLY A N 1
ATOM 3306 C CA . GLY A 1 427 ? 19.393 3.924 -17.851 1.00 85.38 427 GLY A CA 1
ATOM 3307 C C . GLY A 1 427 ? 19.316 3.544 -16.385 1.00 85.38 427 GLY A C 1
ATOM 3308 O O . GLY A 1 427 ? 18.642 2.574 -16.035 1.00 85.38 427 GLY A O 1
ATOM 3309 N N . PHE A 1 428 ? 20.002 4.294 -15.535 1.00 85.25 428 PHE A N 1
ATOM 3310 C CA . PHE A 1 428 ? 20.106 3.976 -14.120 1.00 85.25 428 PHE A CA 1
ATOM 3311 C C . PHE A 1 428 ? 19.960 5.211 -13.235 1.00 85.25 428 PHE A C 1
ATOM 3313 O O . PHE A 1 428 ? 20.201 6.352 -13.641 1.00 85.25 428 PHE A O 1
ATOM 3320 N N . VAL A 1 429 ? 19.583 4.930 -11.994 1.00 87.94 429 VAL A N 1
ATOM 3321 C CA . VAL A 1 429 ? 19.565 5.861 -10.871 1.00 87.94 429 VAL A CA 1
ATOM 3322 C C . VAL A 1 429 ? 20.363 5.194 -9.760 1.00 87.94 429 VAL A C 1
ATOM 3324 O O . VAL A 1 429 ? 20.130 4.023 -9.456 1.00 87.94 429 VAL A O 1
ATOM 3327 N N . THR A 1 430 ? 21.332 5.900 -9.193 1.00 84.81 430 THR A N 1
ATOM 3328 C CA . THR A 1 430 ? 22.132 5.399 -8.076 1.00 84.81 430 THR A CA 1
ATOM 3329 C C . THR A 1 430 ? 21.360 5.509 -6.765 1.00 84.81 430 THR A C 1
ATOM 3331 O O . THR A 1 430 ? 20.404 6.280 -6.635 1.00 84.81 430 THR A O 1
ATOM 3334 N N . TYR A 1 431 ? 21.783 4.739 -5.765 1.00 78.88 431 TYR A N 1
ATOM 3335 C CA . TYR A 1 431 ? 21.192 4.793 -4.430 1.00 78.88 431 TYR A CA 1
ATOM 3336 C C . TYR A 1 431 ? 21.343 6.184 -3.796 1.00 78.88 431 TYR A C 1
ATOM 3338 O O . TYR A 1 431 ? 20.437 6.687 -3.134 1.00 78.88 431 TYR A O 1
ATOM 3346 N N . GLU A 1 432 ? 22.465 6.845 -4.064 1.00 82.00 432 GLU A N 1
ATOM 3347 C CA . GLU A 1 432 ? 22.791 8.184 -3.598 1.00 82.00 432 GLU A CA 1
ATOM 3348 C C . GLU A 1 432 ? 21.797 9.229 -4.104 1.00 82.00 432 GLU A C 1
ATOM 3350 O O . GLU A 1 432 ? 21.433 10.132 -3.352 1.00 82.00 432 GLU A O 1
ATOM 3355 N N . MET A 1 433 ? 21.290 9.092 -5.334 1.00 83.19 433 MET A N 1
ATOM 3356 C CA . MET A 1 433 ? 20.200 9.949 -5.798 1.00 83.19 433 MET A CA 1
ATOM 3357 C C . MET A 1 433 ? 18.974 9.817 -4.885 1.00 83.19 433 MET A C 1
ATOM 3359 O O . MET A 1 433 ? 18.411 10.831 -4.474 1.00 83.19 433 MET A O 1
ATOM 3363 N N . GLY A 1 434 ? 18.611 8.586 -4.511 1.00 73.31 434 GLY A N 1
ATOM 3364 C CA . GLY A 1 434 ? 17.511 8.307 -3.585 1.00 73.31 434 GLY A CA 1
ATOM 3365 C C . GLY A 1 434 ? 17.740 8.909 -2.197 1.00 73.31 434 GLY A C 1
ATOM 3366 O O . GLY A 1 434 ? 16.874 9.619 -1.684 1.00 73.31 434 GLY A O 1
ATOM 3367 N N . LEU A 1 435 ? 18.930 8.719 -1.619 1.00 71.81 435 LEU A N 1
ATOM 3368 C CA . LEU A 1 435 ? 19.296 9.341 -0.340 1.00 71.81 435 LEU A CA 1
ATOM 3369 C C . LEU A 1 435 ? 19.208 10.867 -0.391 1.00 71.81 435 LEU A C 1
ATOM 3371 O O . LEU A 1 435 ? 18.732 11.480 0.555 1.00 71.81 435 LEU A O 1
ATOM 3375 N N . SER A 1 436 ? 19.632 11.487 -1.494 1.00 70.62 436 SER A N 1
ATOM 3376 C CA . SER A 1 436 ? 19.593 12.945 -1.638 1.00 70.62 436 SER A CA 1
ATOM 3377 C C . SER A 1 436 ? 18.176 13.518 -1.663 1.00 70.62 436 SER A C 1
ATOM 3379 O O . SER A 1 436 ? 17.974 14.654 -1.240 1.00 70.62 436 SER A O 1
ATOM 3381 N N . THR A 1 437 ? 17.210 12.735 -2.151 1.00 64.75 437 THR A N 1
ATOM 3382 C CA . THR A 1 437 ? 15.793 13.110 -2.170 1.00 64.75 437 THR A CA 1
ATOM 3383 C C . THR A 1 437 ? 15.091 12.821 -0.851 1.00 64.75 437 THR A C 1
ATOM 3385 O O . THR A 1 437 ? 14.231 13.599 -0.457 1.00 64.75 437 THR A O 1
ATOM 3388 N N . LEU A 1 438 ? 15.454 11.723 -0.179 1.00 59.81 438 LEU A N 1
ATOM 3389 C CA . LEU A 1 438 ? 14.844 11.317 1.088 1.00 59.81 438 LEU A CA 1
ATOM 3390 C C . LEU A 1 438 ? 15.383 12.139 2.264 1.00 59.81 438 LEU A C 1
ATOM 3392 O O . LEU A 1 438 ? 14.598 12.596 3.081 1.00 59.81 438 LEU A O 1
ATOM 3396 N N . SER A 1 439 ? 16.696 12.388 2.297 1.00 65.94 439 SER A N 1
ATOM 3397 C CA . SER A 1 439 ? 17.375 13.151 3.349 1.00 65.94 439 SER A CA 1
ATOM 3398 C C . SER A 1 439 ? 18.392 14.126 2.723 1.00 65.94 439 SER A C 1
ATOM 3400 O O . SER A 1 439 ? 19.570 13.791 2.521 1.00 65.94 439 SER A O 1
ATOM 3402 N N . PRO A 1 440 ? 17.958 15.353 2.372 1.00 68.12 440 PRO A N 1
ATOM 3403 C CA . PRO A 1 440 ? 18.785 16.321 1.658 1.00 68.12 440 PRO A CA 1
ATOM 3404 C C . PRO A 1 440 ? 20.100 16.649 2.380 1.00 68.12 440 PRO A C 1
ATOM 3406 O O . PRO A 1 440 ? 20.117 17.078 3.531 1.00 68.12 440 PRO A O 1
ATOM 3409 N N . GLY A 1 441 ? 21.225 16.506 1.672 1.00 70.06 441 GLY A N 1
ATOM 3410 C CA . GLY A 1 441 ? 22.565 16.815 2.192 1.00 70.06 441 GLY A CA 1
ATOM 3411 C C . GLY A 1 441 ? 23.329 15.636 2.806 1.00 70.06 441 GLY A C 1
ATOM 3412 O O . GLY A 1 441 ? 24.489 15.813 3.167 1.00 70.06 441 GLY A O 1
ATOM 3413 N N . LEU A 1 442 ? 22.733 14.439 2.863 1.00 76.25 442 LEU A N 1
ATOM 3414 C CA . LEU A 1 442 ? 23.382 13.226 3.384 1.00 76.25 442 LEU A CA 1
ATOM 3415 C C . LEU A 1 442 ? 24.497 12.681 2.467 1.00 76.25 442 LEU A C 1
ATOM 3417 O O . LEU A 1 442 ? 25.376 11.940 2.899 1.00 76.25 442 LEU A O 1
ATOM 3421 N N . VAL A 1 443 ? 24.465 13.043 1.185 1.00 77.94 443 VAL A N 1
ATOM 3422 C CA . VAL A 1 443 ? 25.388 12.529 0.171 1.00 77.94 443 VAL A CA 1
ATOM 3423 C C . VAL A 1 443 ? 26.641 13.400 0.084 1.00 77.94 443 VAL A C 1
ATOM 3425 O O . VAL A 1 443 ? 26.565 14.600 -0.191 1.00 77.94 443 VAL A O 1
ATOM 3428 N N . ALA A 1 444 ? 27.811 12.784 0.268 1.00 77.06 444 ALA A N 1
ATOM 3429 C CA . ALA A 1 444 ? 29.098 13.466 0.170 1.00 77.06 444 ALA A CA 1
ATOM 3430 C C . ALA A 1 444 ? 29.347 14.036 -1.240 1.00 77.06 444 ALA A C 1
ATOM 3432 O O . ALA A 1 444 ? 29.054 13.399 -2.256 1.00 77.06 444 ALA A O 1
ATOM 3433 N N . ARG A 1 445 ? 29.935 15.238 -1.303 1.00 69.94 445 ARG A N 1
ATOM 3434 C CA . ARG A 1 445 ? 30.337 15.875 -2.572 1.00 69.94 445 ARG A CA 1
ATOM 3435 C C . ARG A 1 445 ? 31.598 15.259 -3.172 1.00 69.94 445 ARG A C 1
ATOM 3437 O O . ARG A 1 445 ? 31.738 15.245 -4.389 1.00 69.94 445 ARG A O 1
ATOM 3444 N N . ASP A 1 446 ? 32.496 14.763 -2.326 1.00 76.81 446 ASP A N 1
ATOM 3445 C CA . ASP A 1 446 ? 33.700 14.063 -2.756 1.00 76.81 446 ASP A CA 1
ATOM 3446 C C . ASP A 1 446 ? 33.446 12.557 -2.733 1.00 76.81 446 ASP A C 1
ATOM 3448 O O . ASP A 1 446 ? 33.345 11.930 -1.678 1.00 76.81 446 ASP A O 1
ATOM 3452 N N . ARG A 1 447 ? 33.272 11.994 -3.923 1.00 68.06 447 ARG A N 1
ATOM 3453 C CA . ARG A 1 447 ? 33.131 10.560 -4.147 1.00 68.06 447 ARG A CA 1
ATOM 3454 C C . ARG A 1 447 ? 34.232 10.233 -5.127 1.00 68.06 447 ARG A C 1
ATOM 3456 O O . ARG A 1 447 ? 34.290 10.866 -6.175 1.00 68.06 447 ARG A O 1
ATOM 3463 N N . GLY A 1 448 ? 35.112 9.287 -4.812 1.00 76.44 448 GLY A N 1
ATOM 3464 C CA . GLY A 1 448 ? 36.311 8.959 -5.604 1.00 76.44 448 GLY A CA 1
ATOM 3465 C C . GLY A 1 448 ? 36.069 8.486 -7.053 1.00 76.44 448 GLY A C 1
ATOM 3466 O O . GLY A 1 448 ? 36.940 7.859 -7.647 1.00 76.44 448 GLY A O 1
ATOM 3467 N N . HIS A 1 449 ? 34.897 8.753 -7.637 1.00 80.44 449 HIS A N 1
ATOM 3468 C CA . HIS A 1 449 ? 34.521 8.537 -9.024 1.00 80.44 449 HIS A CA 1
ATOM 3469 C C . HIS A 1 449 ? 33.746 9.737 -9.594 1.00 80.44 449 HIS A C 1
ATOM 3471 O O . HIS A 1 449 ? 33.057 10.464 -8.888 1.00 80.44 449 HIS A O 1
ATOM 3477 N N . ARG A 1 450 ? 33.746 9.878 -10.924 1.00 80.19 450 ARG A N 1
ATOM 3478 C CA . ARG A 1 450 ? 32.965 10.909 -11.640 1.00 80.19 450 ARG A CA 1
ATOM 3479 C C . ARG A 1 450 ? 31.689 10.384 -12.305 1.00 80.19 450 ARG A C 1
ATOM 3481 O O . ARG A 1 450 ? 31.141 11.044 -13.184 1.00 80.19 450 ARG A O 1
ATOM 3488 N N . ARG A 1 451 ? 31.223 9.190 -11.930 1.00 85.56 451 ARG A N 1
ATOM 3489 C CA . ARG A 1 451 ? 29.984 8.608 -12.475 1.00 85.56 451 ARG A CA 1
ATOM 3490 C C . ARG A 1 451 ? 28.761 9.437 -12.052 1.00 85.56 451 ARG A C 1
ATOM 3492 O O . ARG A 1 451 ? 28.731 9.843 -10.892 1.00 85.56 451 ARG A O 1
ATOM 3499 N N . PRO A 1 452 ? 27.805 9.699 -12.962 1.00 89.38 452 PRO A N 1
ATOM 3500 C CA . PRO A 1 452 ? 26.562 10.385 -12.624 1.00 89.38 452 PRO A CA 1
ATOM 3501 C C . PRO A 1 452 ? 25.682 9.528 -11.712 1.00 89.38 452 PRO A C 1
ATOM 3503 O O . PRO A 1 452 ? 25.755 8.302 -11.741 1.00 89.38 452 PRO A O 1
ATOM 3506 N N . ASP A 1 453 ? 24.844 10.196 -10.929 1.00 88.62 453 ASP A N 1
ATOM 3507 C CA . ASP A 1 453 ? 23.834 9.598 -10.054 1.00 88.62 453 ASP A CA 1
ATOM 3508 C C . ASP A 1 453 ? 22.525 9.298 -10.792 1.00 88.62 453 ASP A C 1
ATOM 3510 O O . ASP A 1 453 ? 21.800 8.366 -10.459 1.00 88.62 453 ASP A O 1
ATOM 3514 N N . VAL A 1 454 ? 22.235 10.065 -11.841 1.00 90.25 454 VAL A N 1
ATOM 3515 C CA . VAL A 1 454 ? 21.177 9.765 -12.808 1.00 90.25 454 VAL A CA 1
ATOM 3516 C C . VAL A 1 454 ? 21.815 9.755 -14.182 1.00 90.25 454 VAL A C 1
ATOM 3518 O O . VAL A 1 454 ? 22.448 10.736 -14.562 1.00 90.25 454 VAL A O 1
ATOM 3521 N N . CYS A 1 455 ? 21.640 8.672 -14.932 1.00 89.94 455 CYS A N 1
ATOM 3522 C CA . CYS A 1 455 ? 22.017 8.603 -16.338 1.00 89.94 455 CYS A CA 1
ATOM 3523 C C . CYS A 1 455 ? 20.881 7.956 -17.111 1.00 89.94 455 CYS A C 1
ATOM 3525 O O . CYS A 1 455 ? 20.594 6.776 -16.922 1.00 89.94 455 CYS A O 1
ATOM 3527 N N . MET A 1 456 ? 20.229 8.738 -17.961 1.00 89.56 456 MET A N 1
ATOM 3528 C CA . MET A 1 456 ? 19.040 8.330 -18.695 1.00 89.56 456 MET A CA 1
ATOM 3529 C C . MET A 1 456 ? 19.237 8.607 -20.177 1.00 89.56 456 MET A C 1
ATOM 3531 O O . MET A 1 456 ? 19.211 9.760 -20.605 1.00 89.56 456 MET A O 1
ATOM 3535 N N . ALA A 1 457 ? 19.412 7.561 -20.976 1.00 85.94 457 ALA A N 1
ATOM 3536 C CA . ALA A 1 457 ? 19.405 7.680 -22.425 1.00 85.94 457 ALA A CA 1
ATOM 3537 C C . ALA A 1 457 ? 17.954 7.736 -22.922 1.00 85.94 457 ALA A C 1
ATOM 3539 O O . ALA A 1 457 ? 17.101 6.949 -22.502 1.00 85.94 457 ALA A O 1
ATOM 3540 N N . LEU A 1 458 ? 17.651 8.701 -23.789 1.00 76.88 458 LEU A N 1
ATOM 3541 C CA . LEU A 1 458 ? 16.335 8.838 -24.396 1.00 76.88 458 LEU A CA 1
ATOM 3542 C C . LEU A 1 458 ? 16.251 7.989 -25.665 1.00 76.88 458 LEU A C 1
ATOM 3544 O O . LEU A 1 458 ? 16.915 8.266 -26.664 1.00 76.88 458 LEU A O 1
ATOM 3548 N N . PHE A 1 459 ? 15.337 7.024 -25.657 1.00 71.00 459 PHE A N 1
ATOM 3549 C CA . PHE A 1 459 ? 15.101 6.134 -26.786 1.00 71.00 459 PHE A CA 1
ATOM 3550 C C . PHE A 1 459 ? 13.884 6.565 -27.590 1.00 71.00 459 PHE A C 1
ATOM 3552 O O . PHE A 1 459 ? 12.748 6.515 -27.112 1.00 71.00 459 PHE A O 1
ATOM 3559 N N . LEU A 1 460 ? 14.137 6.937 -28.846 1.00 53.78 460 LEU A N 1
ATOM 3560 C CA . LEU A 1 460 ? 13.114 7.291 -29.835 1.00 53.78 460 LEU A CA 1
ATOM 3561 C C . LEU A 1 460 ? 13.056 6.301 -31.015 1.00 53.78 460 LEU A C 1
ATOM 3563 O O . LEU A 1 460 ? 12.180 6.417 -31.869 1.00 53.78 460 LEU A O 1
ATOM 3567 N N . GLN A 1 461 ? 13.957 5.311 -31.061 1.00 48.94 461 GLN A N 1
ATOM 3568 C CA . GLN A 1 461 ? 14.006 4.259 -32.079 1.00 48.94 461 GLN A CA 1
ATOM 3569 C C . GLN A 1 461 ? 14.294 2.903 -31.420 1.00 48.94 461 GLN A C 1
ATOM 3571 O O . GLN A 1 461 ? 15.113 2.815 -30.510 1.00 48.94 461 GLN A O 1
ATOM 3576 N N . ARG A 1 462 ? 13.598 1.840 -31.840 1.00 51.50 462 ARG A N 1
ATOM 3577 C CA . ARG A 1 462 ? 13.737 0.494 -31.249 1.00 51.50 462 ARG A CA 1
ATOM 3578 C C . ARG A 1 462 ? 13.117 -0.590 -32.117 1.00 51.50 462 ARG A C 1
ATOM 3580 O O . ARG A 1 462 ? 12.457 -0.264 -33.098 1.00 51.50 462 ARG A O 1
ATOM 3587 N N . LYS A 1 463 ? 13.253 -1.858 -31.714 1.00 46.84 463 LYS A N 1
ATOM 3588 C CA . LYS A 1 463 ? 12.473 -3.007 -32.216 1.00 46.84 463 LYS A CA 1
ATOM 3589 C C . LYS A 1 463 ? 11.757 -3.723 -31.069 1.00 46.84 463 LYS A C 1
ATOM 3591 O O . LYS A 1 463 ? 12.225 -3.697 -29.936 1.00 46.84 463 LYS A O 1
ATOM 3596 N N . THR A 1 464 ? 10.596 -4.316 -31.349 1.00 41.31 464 THR A N 1
ATOM 3597 C CA . THR A 1 464 ? 9.762 -5.002 -30.338 1.00 41.31 464 THR A CA 1
ATOM 3598 C C . THR A 1 464 ? 9.335 -6.368 -30.864 1.00 41.31 464 THR A C 1
ATOM 3600 O O . THR A 1 464 ? 8.938 -6.474 -32.032 1.00 41.31 464 THR A O 1
ATOM 3603 N N . THR A 1 465 ? 9.415 -7.397 -30.019 1.00 39.78 465 THR A N 1
ATOM 3604 C CA . THR A 1 465 ? 9.012 -8.773 -30.343 1.00 39.78 465 THR A CA 1
ATOM 3605 C C . THR A 1 465 ? 7.613 -9.074 -29.823 1.00 39.78 465 THR A C 1
ATOM 3607 O O . THR A 1 465 ? 7.244 -8.633 -28.742 1.00 39.78 465 THR A O 1
ATOM 3610 N N . THR A 1 466 ? 6.826 -9.824 -30.597 1.00 38.97 466 THR A N 1
ATOM 3611 C CA . THR A 1 466 ? 5.624 -10.519 -30.115 1.00 38.97 466 THR A CA 1
ATOM 3612 C C . THR A 1 466 ? 5.636 -11.936 -30.684 1.00 38.97 466 THR A C 1
ATOM 3614 O O . THR A 1 466 ? 6.155 -12.159 -31.779 1.00 38.97 466 THR A O 1
ATOM 3617 N N . THR A 1 467 ? 5.004 -12.891 -30.002 1.00 35.22 467 THR A N 1
ATOM 3618 C CA . THR A 1 467 ? 4.865 -14.295 -30.450 1.00 35.22 467 THR A CA 1
ATOM 3619 C C . THR A 1 467 ? 4.095 -14.476 -31.774 1.00 35.22 467 THR A C 1
ATOM 3621 O O . THR A 1 467 ? 3.957 -15.599 -32.244 1.00 35.22 467 THR A O 1
ATOM 3624 N N . ALA A 1 468 ? 3.627 -13.391 -32.406 1.00 30.22 468 ALA A N 1
ATOM 3625 C CA . ALA A 1 468 ? 2.928 -13.384 -33.695 1.00 30.22 468 ALA A CA 1
ATOM 3626 C C . ALA A 1 468 ? 3.614 -12.510 -34.774 1.00 30.22 468 ALA A C 1
ATOM 3628 O O . ALA A 1 468 ? 2.995 -12.165 -35.780 1.00 30.22 468 ALA A O 1
ATOM 3629 N N . GLY A 1 469 ? 4.882 -12.132 -34.580 1.00 33.81 469 GLY A N 1
ATOM 3630 C CA . GLY A 1 469 ? 5.663 -11.366 -35.554 1.00 33.81 469 GLY A CA 1
ATOM 3631 C C . GLY A 1 469 ? 6.439 -10.207 -34.932 1.00 33.81 469 GLY A C 1
ATOM 3632 O O . GLY A 1 469 ? 6.127 -9.705 -33.850 1.00 33.81 469 GLY A O 1
ATOM 3633 N N . TRP A 1 470 ? 7.476 -9.774 -35.635 1.00 38.47 470 TRP A N 1
ATOM 3634 C CA . TRP A 1 470 ? 8.382 -8.704 -35.230 1.00 38.47 470 TRP A CA 1
ATOM 3635 C C . TRP A 1 470 ? 7.884 -7.375 -35.731 1.00 38.47 470 TRP A C 1
ATOM 3637 O O . TRP A 1 470 ? 7.097 -7.326 -36.673 1.00 38.47 470 TRP A O 1
ATOM 3647 N N . ARG A 1 471 ? 8.367 -6.280 -35.144 1.00 41.06 471 ARG A N 1
ATOM 3648 C CA . ARG A 1 471 ? 8.183 -4.956 -35.725 1.00 41.06 471 ARG A CA 1
ATOM 3649 C C . ARG A 1 471 ? 9.483 -4.130 -35.734 1.00 41.06 471 ARG A C 1
ATOM 3651 O O . ARG A 1 471 ? 10.188 -4.076 -34.729 1.00 41.06 471 ARG A O 1
ATOM 3658 N N . MET A 1 472 ? 9.811 -3.528 -36.882 1.00 33.22 472 MET A N 1
ATOM 3659 C CA . MET A 1 472 ? 10.954 -2.643 -37.149 1.00 33.22 472 MET A CA 1
ATOM 3660 C C . MET A 1 472 ? 10.488 -1.185 -37.223 1.00 33.22 472 MET A C 1
ATOM 3662 O O . MET A 1 472 ? 9.452 -0.910 -37.819 1.00 33.22 472 MET A O 1
ATOM 3666 N N . TRP A 1 473 ? 11.244 -0.255 -36.640 1.00 44.66 473 TRP A N 1
ATOM 3667 C CA . TRP A 1 473 ? 10.812 1.139 -36.506 1.00 44.66 473 TRP A CA 1
ATOM 3668 C C . TRP A 1 473 ? 12.014 2.064 -36.718 1.00 44.66 473 TRP A C 1
ATOM 3670 O O . TRP A 1 473 ? 13.107 1.779 -36.225 1.00 44.66 473 TRP A O 1
ATOM 3680 N N . ARG A 1 474 ? 11.830 3.146 -37.478 1.00 30.16 474 ARG A N 1
ATOM 3681 C CA . ARG A 1 474 ? 12.867 4.146 -37.785 1.00 30.16 474 ARG A CA 1
ATOM 3682 C C . ARG A 1 474 ? 12.269 5.544 -37.643 1.00 30.16 474 ARG A C 1
ATOM 3684 O O . ARG A 1 474 ? 11.092 5.738 -37.953 1.00 30.16 474 ARG A O 1
ATOM 3691 N N . ARG A 1 475 ? 13.058 6.515 -37.185 1.00 31.06 475 ARG A N 1
ATOM 3692 C CA . ARG A 1 475 ? 12.653 7.926 -37.215 1.00 31.06 475 ARG A CA 1
ATOM 3693 C C . ARG A 1 475 ? 12.629 8.428 -38.667 1.00 31.06 475 ARG A C 1
ATOM 3695 O O . ARG A 1 475 ? 13.522 8.080 -39.440 1.00 31.06 475 ARG A O 1
ATOM 3702 N N . GLY A 1 476 ? 11.594 9.192 -39.013 1.00 32.06 476 GLY A N 1
ATOM 3703 C CA . GLY A 1 476 ? 11.522 10.009 -40.227 1.00 32.06 476 GLY A CA 1
ATOM 3704 C C . GLY A 1 476 ? 11.816 11.466 -39.922 1.00 32.06 476 GLY A C 1
ATOM 3705 O O . GLY A 1 476 ? 11.550 11.878 -38.764 1.00 32.06 476 GLY A O 1
#

Solvent-accessible surface area (backbone atoms only — not comparable to full-atom values): 27156 Å² total; per-residue (Å²): 133,82,80,76,80,85,67,77,76,84,70,94,59,74,46,35,34,40,34,35,37,39,82,35,94,55,53,67,45,42,53,51,44,51,36,70,68,70,30,92,53,54,40,46,38,66,33,35,24,83,38,36,50,59,87,84,50,96,72,72,55,54,51,75,67,56,47,60,64,50,53,45,55,30,62,33,36,33,34,36,40,39,65,86,46,65,89,38,66,90,50,38,43,49,56,61,65,55,70,74,55,69,77,70,19,35,40,14,27,30,43,24,19,45,34,54,41,45,75,49,52,25,43,78,43,71,44,93,90,51,62,38,69,79,40,70,43,61,38,46,52,40,80,44,78,46,32,52,89,42,71,70,38,44,31,23,27,75,44,44,62,42,57,42,54,64,70,86,80,51,51,84,86,50,36,86,61,53,65,65,43,57,28,89,66,14,69,49,38,34,50,39,25,32,33,68,63,85,92,46,78,42,60,33,25,37,31,42,71,82,44,55,38,36,24,30,47,46,41,69,54,39,93,69,21,40,72,63,52,47,52,33,55,44,36,40,52,50,53,26,52,53,48,24,60,76,69,69,57,69,66,47,85,66,80,90,64,80,77,60,33,71,75,39,61,50,65,77,55,52,43,75,81,73,44,54,60,92,73,44,63,33,48,68,47,48,68,39,70,75,64,49,56,72,56,62,65,66,87,48,87,38,79,42,84,71,69,90,89,71,52,71,64,60,49,38,50,76,68,67,54,46,98,90,46,62,70,51,75,48,71,41,87,44,68,77,61,103,55,63,89,87,39,51,46,35,38,42,46,54,62,54,57,63,24,45,25,43,34,30,45,80,89,55,60,42,38,36,40,36,29,51,56,50,101,90,44,78,62,45,75,43,72,31,44,50,49,66,45,99,85,74,44,59,58,67,60,50,66,57,51,51,52,50,55,58,43,63,53,44,58,76,87,92,59,102,88,64,72,99,70,84,63,48,74,50,72,54,70,40,69,58,45,53,44,28,60,66,43,73,78,74,59,70,84,82,53,105,62,88,75,60,26,32,39,31,33,46,41,77,42,41,38,45,44,42,99,87,38,32,34,50,41,56,73,118

Secondary structure (DSSP, 8-state):
-PPPP-SPP--SS-EEEEEEE-S-TTHHHHHHHHHHHH-TTEEEEEEETTSPPPTT-SS----HHHHHHHGGG-SEEEE---SS-TTSHHHHTHHHHHHT-SSS-EEEETHHHHHHHHHTT-EEEE-TT--EEEEEEEEEE-SSGGGTT---EEEEEEESEEEESSGGGS-TTTHHHHTTSPPSS-TTEEEEEEEEETTEEEEEEEEESSSSEEEESSBTTSTTS-THHHHHHHHHHHHHHHHHHHTT------TT-----TT-HHHHS--TTTTTGGG-THHHHTTSGGGGTT-S-----EEE---TT--HHHHHHHTT--TTS--EEE--TTSSSS--TTS---EEE--STTS-EEEE-TT-SEEEEEE--BTTB--EEEEEEPPBPTTS-B-TTHHHHHHHHHHHTT-----TTS-S---EEEEEE-HHHHHHHHSTT-S-S--SS---SEEEEEE--EEEEETTEEEE----

pLDDT: mean 76.93, std 18.01, range [25.69, 98.5]

Sequence (476 aa):
MAVPDKTLPAATRPRRILFLDAYDSFTNNIVALLKDVLGCQLTVQVLHMDLKTFDSDPSPDWTPDEFVDRLAAFDAVVCGPGPGSPLRDADVGAFKLLWQQDAVPVLGICLGFQSLVVHFGGSIRRLRRGGLHGLVRVVEPMDSDVFCGVPAFGATLYHSLCADIGQDDVSDADWPVARRKRPACAPELVPLAWTREGDERILMAVRHASRPFWGIQYHPESVRTDFAAHEVVSNWFRAALESNERMGRRRVDGGSFACVDSLHPSAWALNAAQLRLGACPWRSDMQSGLAAEGIRPRYSCRRVPVPLGVNAADVAELLGLDASTEAIILDSSSSIGRGDKLARNSIIALGVEEALRLEYHVGNDYVSLRVPATRDGQERSQRIRLGIGPDGKTDPSSPWHIMSEFWRRRWIPDESDQPVFKGGFLGFVTYEMGLSTLSPGLVARDRGHRRPDVCMALFLQRKTTTTAGWRMWRRG

InterPro domains:
  IPR005801 ADC synthase [G3DSA:3.60.120.10] (307-467)
  IPR006221 Anthranilate synthase/para-aminobenzoate synthase like domain [cd01743] (17-236)
  IPR006805 Anthranilate synthase component I, N-terminal [PF04715] (323-456)
  IPR017926 Glutamine amidotransferase [PF00117] (19-229)
  IPR029062 Class I glutamine amidotransferase-like [G3DSA:3.40.50.880] (15-241)
  IPR029062 Class I glutamine amidotransferase-like [SSF52317] (13-242)
  IPR050472 Anthranilate Synthase/Amidotransferase [PTHR43418] (13-239)

Mean predicted aligned error: 16.55 Å

Radius of gyration: 26.23 Å; Cα contacts (8 Å, |Δi|>4): 865; chains: 1; bounding box: 72×63×63 Å